Protein AF-A0A2N9VQC2-F1 (afdb_monomer_lite)

Secondary structure (DSSP, 8-state):
-EEETTTTEEEE--TTSSHHHHHHHHGGGSPP----HHHHHHTTS-----TT----TT--HHHHHHHS-HHHHHHSEEEE----HHHHHHHHHHHHHH-TTSTTHHHHHSS-HHHHHHHHHHHHHHS---TGGGTS-TT--SS-TT-HHHHHHHHHHHHHHHHHTTS-TTS--HHHHHHHHHHHHHTT--HHHHHHHHHHHHHHHHHHHHTTSSS-------PPPPPPP-----HHHHHHHHHH--SHHHHHHHHHHHHH---HHHHHT-BGGGEETTTTEEE-S-TT-SS--TT--EEE--HHHHHHHHHHHHT--SSBSSEETTEE----HHHHHHHHHHTT--S--HHHHHHHHHHHHHHTT--HHHHHHHHT-S-HHHHHHHHGGGSTTTTHHHHHHTPPP--

Organism: NCBI:txid1867719

Sequence (407 aa):
MYVSVEKNFIFVHVAKTGGQALKRALRPYAVQKASGQWRRLLSHLPVPEGPDIQFGPHASIRWAKLKLPRNFFDGAFKFGLVRNPYDLAVSRYAFVRGQGDHHRHEHAQTQSFLDFLRLERRRALWLPRDQSSMLCDFSGTLDKQGRAVLVTMLHTWKALQERFGTRDGESITKEDCRAHTADRRQTGIADGTIHTELGHLRTVLVWAEKNMLIGKAPEIERPSKPDPKDRHLTREEAQRILEAAKTPHLKTAIHLMLGTAARVTAILELTWDRVDFDRRLIYLRDPSDKVKRKGRAIVPINATLLTALRDAKAGALTEYVVEWAGQPVKSLKRGIATAANNADVKDVSAHVFRHTAAVWMAEASVPMEEISQYLGHSNVEITRRVYARYSPDHLRKAASASNLAYT

Structure (mmCIF, N/CA/C/O backbone):
data_AF-A0A2N9VQC2-F1
#
_entry.id   AF-A0A2N9VQC2-F1
#
loop_
_atom_site.group_PDB
_atom_site.id
_atom_site.type_symbol
_atom_site.label_atom_id
_atom_site.label_alt_id
_atom_site.label_comp_id
_atom_site.label_asym_id
_atom_site.label_entity_id
_atom_site.label_seq_id
_atom_site.pdbx_PDB_ins_code
_atom_site.Cartn_x
_atom_site.Cartn_y
_atom_site.Cartn_z
_atom_site.occupancy
_atom_site.B_iso_or_equiv
_atom_site.auth_seq_id
_atom_site.auth_comp_id
_atom_site.auth_asym_id
_atom_site.auth_atom_id
_atom_site.pdbx_PDB_model_num
ATOM 1 N N . MET A 1 1 ? 6.286 -14.360 37.523 1.00 84.94 1 MET A N 1
ATOM 2 C CA . MET A 1 1 ? 6.829 -14.750 36.204 1.00 84.94 1 MET A CA 1
ATOM 3 C C . MET A 1 1 ? 7.738 -15.954 36.401 1.00 84.94 1 MET A C 1
ATOM 5 O O . MET A 1 1 ? 8.301 -16.069 37.483 1.00 84.94 1 MET A O 1
ATOM 9 N N . TYR A 1 2 ? 7.837 -16.845 35.417 1.00 88.88 2 TYR A N 1
ATOM 10 C CA . TYR A 1 2 ? 8.816 -17.933 35.402 1.00 88.88 2 TYR A CA 1
ATOM 11 C C . TYR A 1 2 ? 9.736 -17.810 34.203 1.00 88.88 2 TYR A C 1
ATOM 13 O O . TYR A 1 2 ? 9.300 -17.410 33.130 1.00 88.88 2 TYR A O 1
ATOM 21 N N . VAL A 1 3 ? 10.996 -18.156 34.416 1.00 87.69 3 VAL A N 1
ATOM 22 C CA . VAL A 1 3 ? 12.029 -18.229 33.389 1.00 87.69 3 VAL A CA 1
ATOM 23 C C . VAL A 1 3 ? 12.557 -19.652 33.411 1.00 87.69 3 VAL A C 1
ATOM 25 O O . VAL A 1 3 ? 12.738 -20.213 34.492 1.00 87.69 3 VAL A O 1
ATOM 28 N N . SER A 1 4 ? 12.760 -20.237 32.237 1.00 89.06 4 SER A N 1
ATOM 29 C CA . SER A 1 4 ? 13.427 -21.524 32.074 1.00 89.06 4 SER A CA 1
ATOM 30 C C . SER A 1 4 ? 14.568 -21.355 31.093 1.00 89.06 4 SER A C 1
ATOM 32 O O . SER A 1 4 ? 14.340 -21.014 29.932 1.00 89.06 4 SER A O 1
ATOM 34 N N . VAL A 1 5 ? 15.786 -21.592 31.573 1.00 86.12 5 VAL A N 1
ATOM 35 C CA . VAL A 1 5 ? 16.980 -21.611 30.722 1.00 86.12 5 VAL A CA 1
ATOM 36 C C . VAL A 1 5 ? 16.999 -22.895 29.897 1.00 86.12 5 VAL A C 1
ATOM 38 O O . VAL A 1 5 ? 17.173 -22.843 28.688 1.00 86.12 5 VAL A O 1
ATOM 41 N N . GLU A 1 6 ? 16.702 -24.031 30.535 1.00 86.62 6 GLU A N 1
ATOM 42 C CA . GLU A 1 6 ? 16.694 -25.360 29.912 1.00 86.62 6 GLU A CA 1
ATOM 43 C C . GLU A 1 6 ? 15.667 -25.478 28.775 1.00 86.62 6 GLU A C 1
ATOM 45 O O . GLU A 1 6 ? 15.968 -26.012 27.712 1.00 86.62 6 GLU A O 1
ATOM 50 N N . LYS A 1 7 ? 14.446 -24.969 28.982 1.00 88.06 7 LYS A N 1
ATOM 51 C CA . LYS A 1 7 ? 13.368 -25.007 27.979 1.00 88.06 7 LYS A CA 1
ATOM 52 C C . LYS A 1 7 ? 13.228 -23.697 27.194 1.00 88.06 7 LYS A C 1
ATOM 54 O O . LYS A 1 7 ? 12.261 -23.539 26.454 1.00 88.06 7 LYS A O 1
ATOM 59 N N . ASN A 1 8 ? 14.165 -22.764 27.378 1.00 88.38 8 ASN A N 1
ATOM 60 C CA . ASN A 1 8 ? 14.254 -21.478 26.686 1.00 88.38 8 ASN A CA 1
ATOM 61 C C . ASN A 1 8 ? 12.924 -20.692 26.619 1.00 88.38 8 ASN A C 1
ATOM 63 O O . ASN A 1 8 ? 12.455 -20.307 25.543 1.00 88.38 8 ASN A O 1
ATOM 67 N N . PHE A 1 9 ? 12.289 -20.455 27.773 1.00 89.88 9 PHE A N 1
ATOM 68 C CA . PHE A 1 9 ? 11.024 -19.715 27.829 1.00 89.88 9 PHE A CA 1
ATOM 69 C C . PHE A 1 9 ? 10.936 -18.683 28.956 1.00 89.88 9 PHE A C 1
ATOM 71 O O . PHE A 1 9 ? 11.568 -18.803 30.007 1.00 89.88 9 PHE A O 1
ATOM 78 N N . ILE A 1 10 ? 10.060 -17.693 28.752 1.00 90.06 10 ILE A N 1
ATOM 79 C CA . ILE A 1 10 ? 9.660 -16.686 29.741 1.00 90.06 10 ILE A CA 1
ATOM 80 C C . ILE A 1 10 ? 8.130 -16.671 29.843 1.00 90.06 10 ILE A C 1
ATOM 82 O O . ILE A 1 10 ? 7.425 -16.231 28.935 1.00 90.06 10 ILE A O 1
ATOM 86 N N . PHE A 1 11 ? 7.604 -17.114 30.983 1.00 89.94 11 PHE A N 1
ATOM 87 C CA . PHE A 1 11 ? 6.180 -17.085 31.292 1.00 89.94 11 PHE A CA 1
ATOM 88 C C . PHE A 1 11 ? 5.813 -15.884 32.174 1.00 89.94 11 PHE A C 1
ATOM 90 O O . PHE A 1 11 ? 6.160 -15.811 33.363 1.00 89.94 11 PHE A O 1
ATOM 97 N N . VAL A 1 12 ? 5.040 -14.954 31.618 1.00 87.88 12 VAL A N 1
ATOM 98 C CA . VAL A 1 12 ? 4.540 -13.767 32.318 1.00 87.88 12 VAL A CA 1
ATOM 99 C C . VAL A 1 12 ? 3.210 -14.088 32.992 1.00 87.88 12 VAL A C 1
ATOM 101 O O . VAL A 1 12 ? 2.195 -14.356 32.350 1.00 87.88 12 VAL A O 1
ATOM 104 N N . HIS A 1 13 ? 3.201 -14.031 34.322 1.00 84.81 13 HIS A N 1
ATOM 105 C CA . HIS A 1 13 ? 2.013 -14.342 35.108 1.00 84.81 13 HIS A CA 1
ATOM 106 C C . HIS A 1 13 ? 1.167 -13.088 35.357 1.00 84.81 13 HIS A C 1
ATOM 108 O O . HIS A 1 13 ? 1.435 -12.294 36.268 1.00 84.81 13 HIS A O 1
ATOM 114 N N . VAL A 1 14 ? 0.110 -12.952 34.560 1.00 80.81 14 VAL A N 1
ATOM 115 C CA . VAL A 1 14 ? -0.938 -11.946 34.746 1.00 80.81 14 VAL A CA 1
ATOM 116 C C . VAL A 1 14 ? -1.892 -12.416 35.847 1.00 80.81 14 VAL A C 1
ATOM 118 O O . VAL A 1 14 ? -2.264 -13.587 35.931 1.00 80.81 14 VAL A O 1
ATOM 121 N N . ALA A 1 15 ? -2.249 -11.517 36.764 1.00 76.81 15 ALA A N 1
ATOM 122 C CA . ALA A 1 15 ? -3.148 -11.861 37.858 1.00 76.81 15 ALA A CA 1
ATOM 123 C C . ALA A 1 15 ? -4.547 -12.208 37.326 1.00 76.81 15 ALA A C 1
ATOM 125 O O . ALA A 1 15 ? -5.081 -11.494 36.488 1.00 76.81 15 ALA A O 1
ATOM 126 N N . LYS A 1 16 ? -5.170 -13.252 37.888 1.00 74.31 16 LYS A N 1
ATOM 127 C CA . LYS A 1 16 ? -6.587 -13.613 37.656 1.00 74.31 16 LYS A CA 1
ATOM 128 C C . LYS A 1 16 ? -6.941 -14.038 36.227 1.00 74.31 16 LYS A C 1
ATOM 130 O O . LYS A 1 16 ? -8.113 -14.072 35.875 1.00 74.31 16 LYS A O 1
ATOM 135 N N . THR A 1 17 ? -5.956 -14.484 35.451 1.00 74.00 17 THR A N 1
ATOM 136 C CA . THR A 1 17 ? -6.160 -15.022 34.095 1.00 74.00 17 THR A CA 1
ATOM 137 C C . THR A 1 17 ? -6.115 -16.551 34.019 1.00 74.00 17 THR A C 1
ATOM 139 O O . THR A 1 17 ? -5.944 -17.119 32.948 1.00 74.00 17 THR A O 1
ATOM 142 N N . GLY A 1 18 ? -6.246 -17.250 35.154 1.00 71.69 18 GLY A N 1
ATOM 143 C CA . GLY A 1 18 ? -6.053 -18.709 35.224 1.00 71.69 18 GLY A CA 1
ATOM 144 C C . GLY A 1 18 ? -4.581 -19.145 35.249 1.00 71.69 18 GLY A C 1
ATOM 145 O O . GLY A 1 18 ? -4.285 -20.336 35.275 1.00 71.69 18 GLY A O 1
ATOM 146 N N . GLY A 1 19 ? -3.641 -18.196 35.325 1.00 74.94 19 GLY A N 1
ATOM 147 C CA . GLY A 1 19 ? -2.203 -18.465 35.286 1.00 74.94 19 GLY A CA 1
ATOM 148 C C . GLY A 1 19 ? -1.648 -19.364 36.401 1.00 74.94 19 GLY A C 1
ATOM 149 O O . GLY A 1 19 ? -0.536 -19.854 36.256 1.00 74.94 19 GLY A O 1
ATOM 150 N N . GLN A 1 20 ? -2.389 -19.635 37.481 1.00 78.44 20 GLN A N 1
ATOM 151 C CA . GLN A 1 20 ? -1.930 -20.519 38.564 1.00 78.44 20 GLN A CA 1
ATOM 152 C C . GLN A 1 20 ? -1.829 -21.991 38.144 1.00 78.44 20 GLN A C 1
ATOM 154 O O . GLN A 1 20 ? -0.880 -22.662 38.545 1.00 78.44 20 GLN A O 1
ATOM 159 N N . ALA A 1 21 ? -2.748 -22.482 37.305 1.00 81.81 21 ALA A N 1
ATOM 160 C CA . ALA A 1 21 ? -2.666 -23.841 36.763 1.00 81.81 21 ALA A CA 1
ATOM 161 C C . ALA A 1 21 ? -1.391 -24.004 35.923 1.00 81.81 21 ALA A C 1
ATOM 163 O O . ALA A 1 21 ? -0.614 -24.937 36.115 1.00 81.81 21 ALA A O 1
ATOM 164 N N . LEU A 1 22 ? -1.118 -23.007 35.079 1.00 82.69 22 LEU A N 1
ATOM 165 C CA . LEU A 1 22 ? 0.081 -22.971 34.254 1.00 82.69 22 LEU A CA 1
ATOM 166 C C . LEU A 1 22 ? 1.353 -22.803 35.097 1.00 82.69 22 LEU A C 1
ATOM 168 O O . LEU A 1 22 ? 2.351 -23.461 34.831 1.00 82.69 22 LEU A O 1
ATOM 172 N N . LYS A 1 23 ? 1.324 -22.005 36.175 1.00 83.69 23 LYS A N 1
ATOM 173 C CA . LYS A 1 23 ? 2.438 -21.957 37.134 1.00 83.69 23 LYS A CA 1
ATOM 174 C C . LYS A 1 23 ? 2.704 -23.329 37.741 1.00 83.69 23 LYS A C 1
ATOM 176 O O . LYS A 1 23 ? 3.856 -23.731 37.822 1.00 83.69 23 LYS A O 1
ATOM 181 N N . ARG A 1 24 ? 1.671 -24.060 38.158 1.00 86.00 24 ARG A N 1
ATOM 182 C CA . ARG A 1 24 ? 1.851 -25.398 38.732 1.00 86.00 24 ARG A CA 1
ATOM 183 C C . ARG A 1 24 ? 2.527 -26.346 37.736 1.00 86.00 24 ARG A C 1
ATOM 185 O O . ARG A 1 24 ? 3.460 -27.033 38.131 1.00 86.00 24 ARG A O 1
ATOM 192 N N . ALA A 1 25 ? 2.112 -26.310 36.469 1.00 86.62 25 ALA A N 1
ATOM 193 C CA . ALA A 1 25 ? 2.683 -27.130 35.400 1.00 86.62 25 ALA A CA 1
ATOM 194 C C . ALA A 1 25 ? 4.118 -26.728 35.012 1.00 86.62 25 ALA A C 1
ATOM 196 O O . ALA A 1 25 ? 4.952 -27.588 34.758 1.00 86.62 25 ALA A O 1
ATOM 197 N N . LEU A 1 26 ? 4.425 -25.427 34.985 1.00 88.62 26 LEU A N 1
ATOM 198 C CA . LEU A 1 26 ? 5.730 -24.911 34.552 1.00 88.62 26 LEU A CA 1
ATOM 199 C C . LEU A 1 26 ? 6.781 -24.861 35.667 1.00 88.62 26 LEU A C 1
ATOM 201 O O . LEU A 1 26 ? 7.964 -24.702 35.378 1.00 88.62 26 LEU A O 1
ATOM 205 N N . ARG A 1 27 ? 6.373 -24.976 36.937 1.00 87.44 27 ARG A N 1
ATOM 206 C CA . ARG A 1 27 ? 7.266 -24.889 38.104 1.00 87.44 27 ARG A CA 1
ATOM 207 C C . ARG A 1 27 ? 8.476 -25.839 38.047 1.00 87.44 27 ARG A C 1
ATOM 209 O O . ARG A 1 27 ? 9.538 -25.366 38.436 1.00 87.44 27 ARG A O 1
ATOM 216 N N . PRO A 1 28 ? 8.371 -27.103 37.583 1.00 89.25 28 PRO A N 1
ATOM 217 C CA . PRO A 1 28 ? 9.523 -28.009 37.511 1.00 89.25 28 PRO A CA 1
ATOM 218 C C . PRO A 1 28 ? 10.618 -27.539 36.547 1.00 89.25 28 PRO A C 1
ATOM 220 O O . PRO A 1 28 ? 11.788 -27.803 36.783 1.00 89.25 28 PRO A O 1
ATOM 223 N N . TYR A 1 29 ? 10.240 -26.816 35.491 1.00 88.12 29 TYR A N 1
ATOM 224 C CA . TYR A 1 29 ? 11.158 -26.317 34.462 1.00 88.12 29 TYR A CA 1
ATOM 225 C C . TYR A 1 29 ? 11.659 -24.899 34.751 1.00 88.12 29 TYR A C 1
ATOM 227 O O . TYR A 1 29 ? 12.516 -24.382 34.035 1.00 88.12 29 TYR A O 1
ATOM 235 N N . ALA A 1 30 ? 11.080 -24.230 35.747 1.00 85.94 30 ALA A N 1
ATOM 236 C CA . ALA A 1 30 ? 11.433 -22.870 36.104 1.00 85.94 30 ALA A CA 1
ATOM 237 C C . ALA A 1 30 ? 12.702 -22.845 36.961 1.00 85.94 30 ALA A C 1
ATOM 239 O O . ALA A 1 30 ? 12.917 -23.715 37.805 1.00 85.94 30 ALA A O 1
ATOM 240 N N . VAL A 1 31 ? 13.497 -21.789 36.800 1.00 83.31 31 VAL A N 1
ATOM 241 C CA . VAL A 1 31 ? 14.656 -21.516 37.654 1.00 83.31 31 VAL A CA 1
ATOM 242 C C . VAL A 1 31 ? 14.252 -21.566 39.133 1.00 83.31 31 VAL A C 1
ATOM 244 O O . VAL A 1 31 ? 13.342 -20.852 39.573 1.00 83.31 31 VAL A O 1
ATOM 247 N N . GLN A 1 32 ? 14.934 -22.414 39.907 1.00 72.38 32 GLN A N 1
ATOM 248 C CA . GLN A 1 32 ? 14.629 -22.628 41.320 1.00 72.38 32 GLN A CA 1
ATOM 249 C C . GLN A 1 32 ? 15.020 -21.439 42.206 1.00 72.38 32 GLN A C 1
ATOM 251 O O . GLN A 1 32 ? 15.854 -20.605 41.863 1.00 72.38 32 GLN A O 1
ATOM 256 N N . LYS A 1 33 ? 14.350 -21.329 43.360 1.00 62.12 33 LYS A N 1
ATOM 257 C CA . LYS A 1 33 ? 14.473 -20.187 44.274 1.00 62.12 33 LYS A CA 1
ATOM 258 C C . LYS A 1 33 ? 15.745 -20.265 45.092 1.00 62.12 33 LYS A C 1
ATOM 260 O O . LYS A 1 33 ? 15.769 -20.924 46.121 1.00 62.12 33 LYS A O 1
ATOM 265 N N . ALA A 1 34 ? 16.754 -19.506 44.679 1.00 58.28 34 ALA A N 1
ATOM 266 C CA . ALA A 1 34 ? 17.862 -19.167 45.553 1.00 58.28 34 ALA A CA 1
ATOM 267 C C . ALA A 1 34 ? 17.369 -18.227 46.669 1.00 58.28 34 ALA A C 1
ATOM 269 O O . ALA A 1 34 ? 16.826 -17.147 46.410 1.00 58.28 34 ALA A O 1
ATOM 270 N N . SER A 1 35 ? 17.517 -18.654 47.920 1.00 54.03 35 SER A N 1
ATOM 271 C CA . SER A 1 35 ? 17.130 -17.897 49.112 1.00 54.03 35 SER A CA 1
ATOM 272 C C . SER A 1 35 ? 18.271 -16.999 49.595 1.00 54.03 35 SER A C 1
ATOM 274 O O . SER A 1 35 ? 19.390 -17.466 49.771 1.00 54.03 35 SER A O 1
ATOM 276 N N . GLY A 1 36 ? 17.989 -15.717 49.849 1.00 59.62 36 GLY A N 1
ATOM 277 C CA . GLY A 1 36 ? 18.940 -14.785 50.466 1.00 59.62 36 GLY A CA 1
ATOM 278 C C . GLY A 1 36 ? 18.411 -13.349 50.502 1.00 59.62 36 GLY A C 1
ATOM 279 O O . GLY A 1 36 ? 17.715 -12.920 49.578 1.00 59.62 36 GLY A O 1
ATOM 280 N N . GLN A 1 37 ? 18.730 -12.600 51.564 1.00 53.34 37 GLN A N 1
ATOM 281 C CA . GLN A 1 37 ? 18.283 -11.208 51.741 1.00 53.34 37 GLN A CA 1
ATOM 282 C C . GLN A 1 37 ? 18.766 -10.301 50.591 1.00 53.34 37 GLN A C 1
ATOM 284 O O . GLN A 1 37 ? 17.982 -9.517 50.056 1.00 53.34 37 GLN A O 1
ATOM 289 N N . TRP A 1 38 ? 19.998 -10.507 50.115 1.00 59.47 38 TRP A N 1
ATOM 290 C CA . TRP A 1 38 ? 20.586 -9.791 48.976 1.00 59.47 38 TRP A CA 1
ATOM 291 C C . TRP A 1 38 ? 19.851 -10.022 47.651 1.00 59.47 38 TRP A C 1
ATOM 293 O O . TRP A 1 38 ? 19.552 -9.064 46.943 1.00 59.47 38 TRP A O 1
ATOM 303 N N . ARG A 1 39 ? 19.459 -11.268 47.338 1.00 64.56 39 ARG A N 1
ATOM 304 C CA . ARG A 1 39 ? 18.677 -11.572 46.120 1.00 64.56 39 ARG A CA 1
ATOM 305 C C . ARG A 1 39 ? 17.284 -10.935 46.157 1.00 64.56 39 ARG A C 1
ATOM 307 O O . ARG A 1 39 ? 16.767 -10.508 45.127 1.00 64.56 39 ARG A O 1
ATOM 314 N N . ARG A 1 40 ? 16.676 -10.818 47.344 1.00 59.38 40 ARG A N 1
ATOM 315 C CA . ARG A 1 40 ? 15.395 -10.113 47.517 1.00 59.38 40 ARG A CA 1
ATOM 316 C C . ARG A 1 40 ? 15.541 -8.616 47.233 1.00 59.38 40 ARG A C 1
ATOM 318 O O . ARG A 1 40 ? 14.691 -8.059 46.547 1.00 59.38 40 ARG A O 1
ATOM 325 N N . LEU A 1 41 ? 16.621 -7.996 47.700 1.00 61.72 41 LEU A N 1
ATOM 326 C CA . LEU A 1 41 ? 16.940 -6.588 47.449 1.00 61.72 41 LEU A CA 1
ATOM 327 C C . LEU A 1 41 ? 17.206 -6.322 45.960 1.00 61.72 41 LEU A C 1
ATOM 329 O O . LEU A 1 41 ? 16.569 -5.453 45.364 1.00 61.72 41 LEU A O 1
ATOM 333 N N . LEU A 1 42 ? 18.048 -7.148 45.331 1.00 64.44 42 LEU A N 1
ATOM 334 C CA . LEU A 1 42 ? 18.347 -7.063 43.899 1.00 64.44 42 LEU A CA 1
ATOM 335 C C . LEU A 1 42 ? 17.093 -7.208 43.037 1.00 64.44 42 LEU A C 1
ATOM 337 O O . LEU A 1 42 ? 16.952 -6.480 42.058 1.00 64.44 42 LEU A O 1
ATOM 341 N N . SER A 1 43 ? 16.122 -8.044 43.431 1.00 61.31 43 SER A N 1
ATOM 342 C CA . SER A 1 43 ? 14.868 -8.236 42.684 1.00 61.31 43 SER A CA 1
ATOM 343 C C . SER A 1 43 ? 14.077 -6.937 42.421 1.00 61.31 43 SER A C 1
ATOM 345 O O . SER A 1 43 ? 13.323 -6.868 41.442 1.00 61.31 43 SER A O 1
ATOM 347 N N . HIS A 1 44 ? 14.299 -5.900 43.238 1.00 61.78 44 HIS A N 1
ATOM 348 C CA . HIS A 1 44 ? 13.655 -4.589 43.140 1.00 61.78 44 HIS A CA 1
ATOM 349 C C . HIS A 1 44 ? 14.467 -3.526 42.375 1.00 61.78 44 HIS A C 1
ATOM 351 O O . HIS A 1 44 ? 13.899 -2.499 42.012 1.00 61.78 44 HIS A O 1
ATOM 357 N N . LEU A 1 45 ? 15.750 -3.761 42.083 1.00 68.25 45 LEU A N 1
ATOM 358 C CA . LEU A 1 45 ? 16.630 -2.813 41.383 1.00 68.25 45 LEU A CA 1
ATOM 359 C C . LEU A 1 45 ? 16.750 -3.158 39.888 1.00 68.25 45 LEU A C 1
ATOM 361 O O . LEU A 1 45 ? 16.750 -4.341 39.565 1.00 68.25 45 LEU A O 1
ATOM 365 N N . PRO A 1 46 ? 16.888 -2.189 38.963 1.00 70.06 46 PRO A N 1
ATOM 366 C CA . PRO A 1 46 ? 17.012 -2.431 37.519 1.00 70.06 46 PRO A CA 1
ATOM 367 C C . PRO A 1 46 ? 18.438 -2.852 37.109 1.00 70.06 46 PRO A C 1
ATOM 369 O O . PRO A 1 46 ? 19.015 -2.295 36.181 1.00 70.06 46 PRO A O 1
ATOM 372 N N . VAL A 1 47 ? 19.025 -3.809 37.826 1.00 75.50 47 VAL A N 1
ATOM 373 C CA . VAL A 1 47 ? 20.383 -4.305 37.566 1.00 75.50 47 VAL A CA 1
ATOM 374 C C . VAL A 1 47 ? 20.306 -5.544 36.661 1.00 75.50 47 VAL A C 1
ATOM 376 O O . VAL A 1 47 ? 19.459 -6.406 36.922 1.00 75.50 47 VAL A O 1
ATOM 379 N N . PRO A 1 48 ? 21.135 -5.642 35.603 1.00 78.62 48 PRO A N 1
ATOM 380 C CA . PRO A 1 48 ? 21.279 -6.861 34.811 1.00 78.62 48 PRO A CA 1
ATOM 381 C C . PRO A 1 48 ? 21.771 -8.025 35.674 1.00 78.62 48 PRO A C 1
ATOM 383 O O . PRO A 1 48 ? 22.710 -7.879 36.451 1.00 78.62 48 PRO A O 1
ATOM 386 N N . GLU A 1 49 ? 21.149 -9.186 35.525 1.00 77.94 49 GLU A N 1
ATOM 387 C CA . GLU A 1 49 ? 21.476 -10.406 36.259 1.00 77.94 49 GLU A CA 1
ATOM 388 C C . GLU A 1 49 ? 21.607 -11.584 35.282 1.00 77.94 49 GLU A C 1
ATOM 390 O O . GLU A 1 49 ? 21.279 -11.494 34.095 1.00 77.94 49 GLU A O 1
ATOM 395 N N . GLY A 1 50 ? 22.108 -12.710 35.783 1.00 78.00 50 GLY A N 1
ATOM 396 C CA . GLY A 1 50 ? 22.156 -13.951 35.023 1.00 78.00 50 GLY A CA 1
ATOM 397 C C . GLY A 1 50 ? 20.759 -14.483 34.671 1.00 78.00 50 GLY A C 1
ATOM 398 O O . GLY A 1 50 ? 19.738 -14.040 35.208 1.00 78.00 50 GLY A O 1
ATOM 399 N N . PRO A 1 51 ? 20.679 -15.478 33.774 1.00 73.12 51 PRO A N 1
ATOM 400 C CA . PRO A 1 51 ? 19.414 -16.105 33.406 1.00 73.12 51 PRO A CA 1
ATOM 401 C C . PRO A 1 51 ? 18.799 -16.932 34.558 1.00 73.12 51 PRO A C 1
ATOM 403 O O . PRO A 1 51 ? 17.651 -17.361 34.451 1.00 73.12 51 PRO A O 1
ATOM 406 N N . ASP A 1 52 ? 19.522 -17.106 35.673 1.00 73.69 52 ASP A N 1
ATOM 407 C CA . ASP A 1 52 ? 19.061 -17.689 36.939 1.00 73.69 52 ASP A CA 1
ATOM 408 C C . ASP A 1 52 ? 18.294 -16.692 37.841 1.00 73.69 52 ASP A C 1
ATOM 410 O O . ASP A 1 52 ? 17.957 -16.996 38.992 1.00 73.69 52 ASP A O 1
ATOM 414 N N . ILE A 1 53 ? 17.987 -15.495 37.335 1.00 75.88 53 ILE A N 1
ATOM 415 C CA . ILE A 1 53 ? 17.198 -14.507 38.064 1.00 75.88 53 ILE A CA 1
ATOM 416 C C . ILE A 1 53 ? 15.754 -14.968 38.305 1.00 75.88 53 ILE A C 1
ATOM 418 O O . ILE A 1 53 ? 15.068 -15.533 37.448 1.00 75.88 53 ILE A O 1
ATOM 422 N N . GLN A 1 54 ? 15.241 -14.613 39.483 1.00 74.06 54 GLN A N 1
ATOM 423 C CA . GLN A 1 54 ? 13.831 -14.740 39.809 1.00 74.06 54 GLN A CA 1
ATOM 424 C C . GLN A 1 54 ? 13.070 -13.426 39.766 1.00 74.06 54 GLN A C 1
ATOM 426 O O . GLN A 1 54 ? 13.472 -12.400 40.310 1.00 74.06 54 GLN A O 1
ATOM 431 N N . PHE A 1 55 ? 11.874 -13.509 39.199 1.00 78.88 55 PHE A N 1
ATOM 432 C CA . PHE A 1 55 ? 10.953 -12.396 39.102 1.00 78.88 55 PHE A CA 1
ATOM 433 C C . PHE A 1 55 ? 9.804 -12.526 40.096 1.00 78.88 55 PHE A C 1
ATOM 435 O O . PHE A 1 55 ? 9.286 -13.617 40.353 1.00 78.88 55 PHE A O 1
ATOM 442 N N . GLY A 1 56 ? 9.319 -11.380 40.577 1.00 73.88 56 GLY A N 1
ATOM 443 C CA . GLY A 1 56 ? 8.109 -11.319 41.387 1.00 73.88 56 GLY A CA 1
ATOM 444 C C . GLY A 1 56 ? 6.891 -11.987 40.713 1.00 73.88 56 GLY A C 1
ATOM 445 O O . GLY A 1 56 ? 6.853 -12.187 39.486 1.00 73.88 56 GLY A O 1
ATOM 446 N N . PRO A 1 57 ? 5.839 -12.316 41.489 1.00 68.81 57 PRO A N 1
ATOM 447 C CA . PRO A 1 57 ? 4.670 -13.046 40.997 1.00 68.81 57 PRO A CA 1
ATOM 448 C C . PRO A 1 57 ? 3.996 -12.388 39.791 1.00 68.81 57 PRO A C 1
ATOM 450 O O . PRO A 1 57 ? 3.484 -13.107 38.936 1.00 68.81 57 PRO A O 1
ATOM 453 N N . HIS A 1 58 ? 4.056 -11.057 39.708 1.00 73.75 58 HIS A N 1
ATOM 454 C CA . HIS A 1 58 ? 3.441 -10.222 38.674 1.00 73.75 58 HIS A CA 1
ATOM 455 C C . HIS A 1 58 ? 4.445 -9.268 38.014 1.00 73.75 58 HIS A C 1
ATOM 457 O O . HIS A 1 58 ? 4.089 -8.154 37.638 1.00 73.75 58 HIS A O 1
ATOM 463 N N . ALA A 1 59 ? 5.712 -9.676 37.899 1.00 79.69 59 ALA A N 1
ATOM 464 C CA . ALA A 1 59 ? 6.677 -8.918 37.110 1.00 79.69 59 ALA A CA 1
ATOM 465 C C . ALA A 1 59 ? 6.233 -8.843 35.640 1.00 79.69 59 ALA A C 1
ATOM 467 O O . ALA A 1 59 ? 5.738 -9.832 35.091 1.00 79.69 59 ALA A O 1
ATOM 468 N N . SER A 1 60 ? 6.420 -7.678 35.023 1.00 82.25 60 SER A N 1
ATOM 469 C CA . SER A 1 60 ? 6.140 -7.445 33.605 1.00 82.25 60 SER A CA 1
ATOM 470 C C . SER A 1 60 ? 7.288 -7.931 32.725 1.00 82.25 60 SER A C 1
ATOM 472 O O . SER A 1 60 ? 8.437 -8.010 33.165 1.00 82.25 60 SER A O 1
ATOM 474 N N . ILE A 1 61 ? 6.999 -8.198 31.450 1.00 83.44 61 ILE A N 1
ATOM 475 C CA . ILE A 1 61 ? 8.035 -8.533 30.466 1.00 83.44 61 ILE A CA 1
ATOM 476 C C . ILE A 1 61 ? 9.057 -7.402 30.295 1.00 83.44 61 ILE A C 1
ATOM 478 O O . ILE A 1 61 ? 10.236 -7.653 30.065 1.00 83.44 61 ILE A O 1
ATOM 482 N N . ARG A 1 62 ? 8.628 -6.150 30.502 1.00 80.88 62 ARG A N 1
ATOM 483 C CA . ARG A 1 62 ? 9.497 -4.972 30.577 1.00 80.88 62 ARG A CA 1
ATOM 484 C C . ARG A 1 62 ? 10.607 -5.146 31.615 1.00 80.88 62 ARG A C 1
ATOM 486 O O . ARG A 1 62 ? 11.755 -4.815 31.342 1.00 80.88 62 ARG A O 1
ATOM 493 N N . TRP A 1 63 ? 10.261 -5.675 32.788 1.00 81.06 63 TRP A N 1
ATOM 494 C CA . TRP A 1 63 ? 11.223 -5.938 33.857 1.00 81.06 63 TRP A CA 1
ATOM 495 C C . TRP A 1 63 ? 12.174 -7.077 33.485 1.00 81.06 63 TRP A C 1
ATOM 497 O O . TRP A 1 63 ? 13.364 -6.999 33.764 1.00 81.06 63 TRP A O 1
ATOM 507 N N . ALA A 1 64 ? 11.675 -8.090 32.774 1.00 84.56 64 ALA A N 1
ATOM 508 C CA . ALA A 1 64 ? 12.505 -9.173 32.258 1.00 84.56 64 ALA A CA 1
ATOM 509 C C . ALA A 1 64 ? 13.533 -8.700 31.221 1.00 84.56 64 ALA A C 1
ATOM 511 O O . ALA A 1 64 ? 14.684 -9.115 31.288 1.00 84.56 64 ALA A O 1
ATOM 512 N N . LYS A 1 65 ? 13.147 -7.782 30.326 1.00 85.38 65 LYS A N 1
ATOM 513 C CA . LYS A 1 65 ? 14.027 -7.206 29.294 1.00 85.38 65 LYS A CA 1
ATOM 514 C C . LYS A 1 65 ? 15.218 -6.438 29.874 1.00 85.38 65 LYS A C 1
ATOM 516 O O . LYS A 1 65 ? 16.283 -6.444 29.276 1.00 85.38 65 LYS A O 1
ATOM 521 N N . LEU A 1 66 ? 15.030 -5.758 31.007 1.00 84.12 66 LEU A N 1
ATOM 522 C CA . LEU A 1 66 ? 16.107 -5.020 31.680 1.00 84.12 66 LEU A CA 1
ATOM 523 C C . LEU A 1 66 ? 17.122 -5.940 32.352 1.00 84.12 66 LEU A C 1
ATOM 525 O O . LEU A 1 66 ? 18.292 -5.593 32.466 1.00 84.12 66 LEU A O 1
ATOM 529 N N . LYS A 1 67 ? 16.635 -7.067 32.866 1.00 84.69 67 LYS A N 1
ATOM 530 C CA . LYS A 1 67 ? 17.386 -7.890 33.800 1.00 84.69 67 LYS A CA 1
ATOM 531 C C . LYS A 1 67 ? 18.039 -9.102 33.168 1.00 84.69 67 LYS A C 1
ATOM 533 O O . LYS A 1 67 ? 19.084 -9.514 33.639 1.00 84.69 67 LYS A O 1
ATOM 538 N N . LEU A 1 68 ? 17.422 -9.690 32.150 1.00 86.44 68 LEU A N 1
ATOM 539 C CA . LEU A 1 68 ? 17.959 -10.881 31.504 1.00 86.44 68 LEU A CA 1
ATOM 540 C C . LEU A 1 68 ? 19.021 -10.512 30.460 1.00 86.44 68 LEU A C 1
ATOM 542 O O . LEU A 1 68 ? 18.886 -9.479 29.797 1.00 86.44 68 LEU A O 1
ATOM 546 N N . PRO A 1 69 ? 20.022 -11.382 30.233 1.00 88.44 69 PRO A N 1
ATOM 547 C CA . PRO A 1 69 ? 20.958 -11.224 29.128 1.00 88.44 69 PRO A CA 1
ATOM 548 C C . PRO A 1 69 ? 20.214 -11.093 27.798 1.00 88.44 69 PRO A C 1
ATOM 550 O O . PRO A 1 69 ? 19.275 -11.845 27.526 1.00 88.44 69 PRO A O 1
ATOM 553 N N . ARG A 1 70 ? 20.622 -10.134 26.959 1.00 84.19 70 ARG A N 1
ATOM 554 C CA . ARG A 1 70 ? 19.876 -9.763 25.746 1.00 84.19 70 ARG A CA 1
ATOM 555 C C . ARG A 1 70 ? 19.741 -10.921 24.754 1.00 84.19 70 ARG A C 1
ATOM 557 O O . ARG A 1 70 ? 18.667 -11.126 24.205 1.00 84.19 70 ARG A O 1
ATOM 564 N N . ASN A 1 71 ? 20.802 -11.709 24.593 1.00 84.25 71 ASN A N 1
ATOM 565 C CA . ASN A 1 71 ? 20.818 -12.923 23.774 1.00 84.25 71 ASN A CA 1
ATOM 566 C C . ASN A 1 71 ? 19.769 -13.951 24.230 1.00 84.25 71 ASN A C 1
ATOM 568 O O . ASN A 1 71 ? 19.008 -14.460 23.411 1.00 84.25 71 ASN A O 1
ATOM 572 N N . PHE A 1 72 ? 19.689 -14.216 25.536 1.00 86.62 72 PHE A N 1
ATOM 573 C CA . PHE A 1 72 ? 18.691 -15.118 26.099 1.00 86.62 72 PHE A CA 1
ATOM 574 C C . PHE A 1 72 ? 17.288 -14.528 25.974 1.00 86.62 72 PHE A C 1
ATOM 576 O O . PHE A 1 72 ? 16.374 -15.200 25.505 1.00 86.62 72 PHE A O 1
ATOM 583 N N . PHE A 1 73 ? 17.112 -13.259 26.357 1.00 87.69 73 PHE A N 1
ATOM 584 C CA . PHE A 1 73 ? 15.816 -12.606 26.275 1.00 87.69 73 PHE A CA 1
ATOM 585 C C . PHE A 1 73 ? 15.289 -12.648 24.846 1.00 87.69 73 PHE A C 1
ATOM 587 O O . PHE A 1 73 ? 14.171 -13.097 24.653 1.00 87.69 73 PHE A O 1
ATOM 594 N N . ASP A 1 74 ? 16.057 -12.236 23.839 1.00 84.12 74 ASP A N 1
ATOM 595 C CA . ASP A 1 74 ? 15.601 -12.195 22.448 1.00 84.12 74 ASP A CA 1
ATOM 596 C C . ASP A 1 74 ? 15.312 -13.599 21.885 1.00 84.12 74 ASP A C 1
ATOM 598 O O . ASP A 1 74 ? 14.313 -13.758 21.181 1.00 84.12 74 ASP A O 1
ATOM 602 N N . GLY A 1 75 ? 16.087 -14.615 22.284 1.00 81.94 75 GLY A N 1
ATOM 603 C CA . GLY A 1 75 ? 15.913 -16.009 21.863 1.00 81.94 75 GLY A CA 1
ATOM 604 C C . GLY A 1 75 ? 14.832 -16.812 22.601 1.00 81.94 75 GLY A C 1
ATOM 605 O O . GLY A 1 75 ? 14.419 -17.858 22.101 1.00 81.94 75 GLY A O 1
ATOM 606 N N . ALA A 1 76 ? 14.359 -16.362 23.766 1.00 86.19 76 ALA A N 1
ATOM 607 C CA . ALA A 1 76 ? 13.396 -17.111 24.574 1.00 86.19 76 ALA A CA 1
ATOM 608 C C . ALA A 1 76 ? 11.949 -16.994 24.067 1.00 86.19 76 ALA A C 1
ATOM 610 O O . ALA A 1 76 ? 11.467 -15.910 23.714 1.00 86.19 76 ALA A O 1
ATOM 611 N N . PHE A 1 77 ? 11.206 -18.104 24.130 1.00 86.62 77 PHE A N 1
ATOM 612 C CA . PHE A 1 77 ? 9.771 -18.127 23.855 1.00 86.62 77 PHE A CA 1
ATOM 613 C C . PHE A 1 77 ? 8.995 -17.435 24.987 1.00 86.62 77 PHE A C 1
ATOM 615 O O . PHE A 1 77 ? 8.979 -17.901 26.128 1.00 86.62 77 PHE A O 1
ATOM 622 N N . LYS A 1 78 ? 8.347 -16.302 24.689 1.00 88.56 78 LYS A N 1
ATOM 623 C CA . LYS A 1 78 ? 7.648 -15.471 25.685 1.00 88.56 78 LYS A CA 1
ATOM 624 C C . LYS A 1 78 ? 6.145 -15.623 25.551 1.00 88.56 78 LYS A C 1
ATOM 626 O O . LYS A 1 78 ? 5.597 -15.404 24.474 1.00 88.56 78 LYS A O 1
ATOM 631 N N . PHE A 1 79 ? 5.467 -15.925 26.650 1.00 84.81 79 PHE A N 1
ATOM 632 C CA . PHE A 1 79 ? 4.018 -16.092 26.638 1.00 84.81 79 PHE A CA 1
ATOM 633 C C . PHE A 1 79 ? 3.381 -15.749 27.985 1.00 84.81 79 PHE A C 1
ATOM 635 O O . PHE A 1 79 ? 4.030 -15.714 29.032 1.00 84.81 79 PHE A O 1
ATOM 642 N N . GLY A 1 80 ? 2.080 -15.488 27.954 1.00 86.06 80 GLY A N 1
ATOM 643 C CA . GLY A 1 80 ? 1.254 -15.236 29.126 1.00 86.06 80 GLY A CA 1
ATOM 644 C C . GLY A 1 80 ? -0.212 -15.467 28.787 1.00 86.06 80 GLY A C 1
ATOM 645 O O . GLY A 1 80 ? -0.601 -15.422 27.622 1.00 86.06 80 GLY A O 1
ATOM 646 N N . LEU A 1 81 ? -1.027 -15.732 29.804 1.00 80.19 81 LEU A N 1
ATOM 647 C CA . LEU A 1 81 ? -2.471 -15.870 29.631 1.00 80.19 81 LEU A CA 1
ATOM 648 C C . LEU A 1 81 ? -3.137 -14.526 29.900 1.00 80.19 81 LEU A C 1
ATOM 650 O O . LEU A 1 81 ? -2.932 -13.939 30.966 1.00 80.19 81 LEU A O 1
ATOM 654 N N . VAL A 1 82 ? -3.949 -14.076 28.949 1.00 77.75 82 VAL A N 1
ATOM 655 C CA . VAL A 1 82 ? -4.844 -12.922 29.086 1.00 77.75 82 VAL A CA 1
ATOM 656 C C . VAL A 1 82 ? -6.289 -13.403 29.093 1.00 77.75 82 VAL A C 1
ATOM 658 O O . VAL A 1 82 ? -6.604 -14.452 28.533 1.00 77.75 82 VAL A O 1
ATOM 661 N N . ARG A 1 83 ? -7.171 -12.646 29.739 1.00 68.75 83 ARG A N 1
ATOM 662 C CA . ARG A 1 83 ? -8.621 -12.849 29.671 1.00 68.75 83 ARG A CA 1
ATOM 663 C C . ARG A 1 83 ? -9.290 -11.659 29.012 1.00 68.75 83 ARG A C 1
ATOM 665 O O . ARG A 1 83 ? -8.753 -10.550 29.051 1.00 68.75 83 ARG A O 1
ATOM 672 N N . ASN A 1 84 ? -10.488 -11.893 28.479 1.00 72.44 84 ASN A N 1
ATOM 673 C CA . ASN A 1 84 ? -11.418 -10.816 28.170 1.00 72.44 84 ASN A CA 1
ATOM 674 C C . ASN A 1 84 ? -11.478 -9.853 29.381 1.00 72.44 84 ASN A C 1
ATOM 676 O O . ASN A 1 84 ? -11.605 -10.328 30.517 1.00 72.44 84 ASN A O 1
ATOM 680 N N . PRO A 1 85 ? -11.334 -8.529 29.178 1.00 72.06 85 PRO A N 1
ATOM 681 C CA . PRO A 1 85 ? -11.385 -7.548 30.259 1.00 72.06 85 PRO A CA 1
ATOM 682 C C . PRO A 1 85 ? -12.612 -7.683 31.170 1.00 72.06 85 PRO A C 1
ATOM 684 O O . PRO A 1 85 ? -12.486 -7.502 32.382 1.00 72.06 85 PRO A O 1
ATOM 687 N N . TYR A 1 86 ? -13.770 -8.060 30.618 1.00 69.31 86 TYR A N 1
ATOM 688 C CA . TYR A 1 86 ? -14.992 -8.271 31.392 1.00 69.31 86 TYR A CA 1
ATOM 689 C C . TYR A 1 86 ? -14.885 -9.503 32.305 1.00 69.31 86 TYR A C 1
ATOM 691 O O . TYR A 1 86 ? -15.082 -9.399 33.515 1.00 69.31 86 TYR A O 1
ATOM 699 N N . ASP A 1 87 ? -14.445 -10.644 31.768 1.00 71.38 87 ASP A N 1
ATOM 700 C CA . ASP A 1 87 ? -14.231 -11.877 32.544 1.00 71.38 87 ASP A CA 1
ATOM 701 C C . ASP A 1 87 ? -13.172 -11.696 33.637 1.00 71.38 87 ASP A C 1
ATOM 703 O O . ASP A 1 87 ? -13.262 -12.277 34.727 1.00 71.38 87 ASP A O 1
ATOM 707 N N . LEU A 1 88 ? -12.149 -10.879 33.360 1.00 76.25 88 LEU A N 1
ATOM 708 C CA . LEU A 1 88 ? -11.157 -10.492 34.354 1.00 76.25 88 LEU A CA 1
ATOM 709 C C . LEU A 1 88 ? -11.807 -9.693 35.487 1.00 76.25 88 LEU A C 1
ATOM 711 O O . LEU A 1 88 ? -11.507 -9.952 36.654 1.00 76.25 88 LEU A O 1
ATOM 715 N N . ALA A 1 89 ? -12.672 -8.733 35.162 1.00 78.19 89 ALA A N 1
ATOM 716 C CA . ALA A 1 89 ? -13.351 -7.914 36.155 1.00 78.19 89 ALA A CA 1
ATOM 717 C C . ALA A 1 89 ? -14.289 -8.748 37.036 1.00 78.19 89 ALA A C 1
ATOM 719 O O . ALA A 1 89 ? -14.225 -8.626 38.259 1.00 78.19 89 ALA A O 1
ATOM 720 N N . VAL A 1 90 ? -15.060 -9.668 36.445 1.00 80.38 90 VAL A N 1
ATOM 721 C CA . VAL A 1 90 ? -15.882 -10.644 37.184 1.00 80.38 90 VAL A CA 1
ATOM 722 C C . VAL A 1 90 ? -15.004 -11.500 38.102 1.00 80.38 90 VAL A C 1
ATOM 724 O O . VAL A 1 90 ? -15.266 -11.614 39.298 1.00 80.38 90 VAL A O 1
ATOM 727 N N . SER A 1 91 ? -13.898 -12.039 37.579 1.00 79.94 91 SER A N 1
ATOM 728 C CA . SER A 1 91 ? -12.960 -12.861 38.361 1.00 79.94 91 SER A CA 1
ATOM 729 C C . SER A 1 91 ? -12.299 -12.079 39.499 1.00 79.94 91 SER A C 1
ATOM 731 O O . SER A 1 91 ? -12.032 -12.633 40.566 1.00 79.94 91 SER A O 1
ATOM 733 N N . ARG A 1 92 ? -12.008 -10.790 39.288 1.00 79.75 92 ARG A N 1
ATOM 734 C CA . ARG A 1 92 ? -11.489 -9.887 40.322 1.00 79.75 92 ARG A CA 1
ATOM 735 C C . ARG A 1 92 ? -12.535 -9.614 41.392 1.00 79.75 92 ARG A C 1
ATOM 737 O O . ARG A 1 92 ? -12.190 -9.711 42.563 1.00 79.75 92 ARG A O 1
ATOM 744 N N . TYR A 1 93 ? -13.768 -9.306 41.004 1.00 84.12 93 TYR A N 1
ATOM 745 C CA . TYR A 1 93 ? -14.866 -9.054 41.933 1.00 84.12 93 TYR A CA 1
ATOM 746 C C . TYR A 1 93 ? -15.122 -10.272 42.825 1.00 84.12 93 TYR A C 1
ATOM 748 O O . TYR A 1 93 ? -15.047 -10.164 44.048 1.00 84.12 93 TYR A O 1
ATOM 756 N N . ALA A 1 94 ? -15.283 -11.451 42.217 1.00 84.38 94 ALA A N 1
ATOM 757 C CA . ALA A 1 94 ? -15.449 -12.709 42.939 1.00 84.38 94 ALA A CA 1
ATOM 758 C C . ALA A 1 94 ? -14.258 -13.006 43.865 1.00 84.38 94 ALA A C 1
ATOM 760 O O . ALA A 1 94 ? -14.440 -13.422 45.003 1.00 84.38 94 ALA A O 1
ATOM 761 N N . PHE A 1 95 ? -13.027 -12.745 43.415 1.00 83.38 95 PHE A N 1
ATOM 762 C CA . PHE A 1 95 ? -11.841 -12.951 44.243 1.00 83.38 95 PHE A CA 1
ATOM 763 C C . PHE A 1 95 ? -11.768 -12.005 45.447 1.00 83.38 95 PHE A C 1
ATOM 765 O O . PHE A 1 95 ? -11.454 -12.457 46.543 1.00 83.38 95 PHE A O 1
ATOM 772 N N . VAL A 1 96 ? -12.028 -10.707 45.257 1.00 84.69 96 VAL A N 1
ATOM 773 C CA . VAL A 1 96 ? -11.994 -9.725 46.353 1.00 84.69 96 VAL A CA 1
ATOM 774 C C . VAL A 1 96 ? -13.081 -10.049 47.382 1.00 84.69 96 VAL A C 1
ATOM 776 O O . VAL A 1 96 ? -12.815 -9.994 48.579 1.00 84.69 96 VAL A O 1
ATOM 779 N N . ARG A 1 97 ? -14.264 -10.481 46.929 1.00 83.62 97 ARG A N 1
ATOM 780 C CA . ARG A 1 97 ? -15.340 -10.960 47.808 1.00 83.62 97 ARG A CA 1
ATOM 781 C C . ARG A 1 97 ? -15.083 -12.327 48.437 1.00 83.62 97 ARG A C 1
ATOM 783 O O . ARG A 1 97 ? -15.690 -12.638 49.448 1.00 83.62 97 ARG A O 1
ATOM 790 N N . GLY A 1 98 ? -14.218 -13.150 47.853 1.00 82.69 98 GLY A N 1
ATOM 791 C CA . GLY A 1 98 ? -13.901 -14.488 48.359 1.00 82.69 98 GLY A CA 1
ATOM 792 C C . GLY A 1 98 ? -12.708 -14.544 49.317 1.00 82.69 98 GLY A C 1
ATOM 793 O O . GLY A 1 98 ? -12.557 -15.531 50.027 1.00 82.69 98 GLY A O 1
ATOM 794 N N . GLN A 1 99 ? -11.843 -13.522 49.346 1.00 79.12 99 GLN A N 1
ATOM 795 C CA . GLN A 1 99 ? -10.682 -13.474 50.245 1.00 79.12 99 GLN A CA 1
ATOM 796 C C . GLN A 1 99 ? -10.865 -12.475 51.384 1.00 79.12 99 GLN A C 1
ATOM 798 O O . GLN A 1 99 ? -10.721 -11.275 51.154 1.00 79.12 99 GLN A O 1
ATOM 803 N N . GLY A 1 100 ? -11.099 -12.990 52.597 1.00 72.62 100 GLY A N 1
ATOM 804 C CA . GLY A 1 100 ? -11.265 -12.200 53.826 1.00 72.62 100 GLY A CA 1
ATOM 805 C C . GLY A 1 100 ? -10.103 -11.247 54.118 1.00 72.62 100 GLY A C 1
ATOM 806 O O . GLY A 1 100 ? -10.331 -10.085 54.427 1.00 72.62 100 GLY A O 1
ATOM 807 N N . ASP A 1 101 ? -8.863 -11.685 53.885 1.00 75.06 101 ASP A N 1
ATOM 808 C CA . ASP A 1 101 ? -7.653 -10.885 54.153 1.00 75.06 101 ASP A CA 1
ATOM 809 C C . ASP A 1 101 ? -7.372 -9.791 53.109 1.00 75.06 101 ASP A C 1
ATOM 811 O O . ASP A 1 101 ? -6.368 -9.074 53.175 1.00 75.06 101 ASP A O 1
ATOM 815 N N . HIS A 1 102 ? -8.210 -9.655 52.078 1.00 76.44 102 HIS A N 1
ATOM 816 C CA . HIS A 1 102 ? -8.018 -8.591 51.107 1.00 76.44 102 HIS A CA 1
ATOM 817 C C . HIS A 1 102 ? -8.467 -7.261 51.720 1.00 76.44 102 HIS A C 1
ATOM 819 O O . HIS A 1 102 ? -9.623 -7.110 52.085 1.00 76.44 102 HIS A O 1
ATOM 825 N N . HIS A 1 103 ? -7.626 -6.223 51.668 1.00 77.62 103 HIS A N 1
ATOM 826 C CA . HIS A 1 103 ? -7.936 -4.851 52.136 1.00 77.62 103 HIS A CA 1
ATOM 827 C C . HIS A 1 103 ? -9.196 -4.184 51.529 1.00 77.62 103 HIS A C 1
ATOM 829 O O . HIS A 1 103 ? -9.487 -3.027 51.803 1.00 77.62 103 HIS A O 1
ATOM 835 N N . ARG A 1 104 ? -9.899 -4.863 50.616 1.00 79.31 104 ARG A N 1
ATOM 836 C CA . ARG A 1 104 ? -11.132 -4.394 49.963 1.00 79.31 104 ARG A CA 1
ATOM 837 C C . ARG A 1 104 ? -12.294 -5.352 50.177 1.00 79.31 104 ARG A C 1
ATOM 839 O O . ARG A 1 104 ? -13.324 -5.161 49.548 1.00 79.31 104 ARG A O 1
ATOM 846 N N . HIS A 1 105 ? -12.106 -6.395 50.977 1.00 83.12 105 HIS A N 1
ATOM 847 C CA . HIS A 1 105 ? -13.086 -7.448 51.162 1.00 83.12 105 HIS A CA 1
ATOM 848 C C . HIS A 1 105 ? -14.392 -6.874 51.707 1.00 83.12 105 HIS A C 1
ATOM 850 O O . HIS A 1 105 ? -15.414 -6.977 51.039 1.00 83.12 105 HIS A O 1
ATOM 856 N N . GLU A 1 106 ? -14.328 -6.158 52.832 1.00 79.62 106 GLU A N 1
ATOM 857 C CA . GLU A 1 106 ? -15.488 -5.520 53.470 1.00 79.62 106 GLU A CA 1
ATOM 858 C C . GLU A 1 106 ? -16.227 -4.573 52.517 1.00 79.62 106 GLU A C 1
ATOM 860 O O . GLU A 1 106 ? -17.440 -4.659 52.348 1.00 79.62 106 GLU A O 1
ATOM 865 N N . HIS A 1 107 ? -15.481 -3.725 51.805 1.00 79.25 107 HIS A N 1
ATOM 866 C CA . HIS A 1 107 ? -16.052 -2.782 50.845 1.00 79.25 107 HIS A CA 1
ATOM 867 C C . HIS A 1 107 ? -16.657 -3.472 49.612 1.00 79.25 107 HIS A C 1
ATOM 869 O O . HIS A 1 107 ? -17.640 -3.001 49.054 1.00 79.25 107 HIS A O 1
ATOM 875 N N . ALA A 1 108 ? -16.093 -4.599 49.173 1.00 81.50 108 ALA A N 1
ATOM 876 C CA . ALA A 1 108 ? -16.618 -5.360 48.045 1.00 81.50 108 ALA A CA 1
ATOM 877 C C . ALA A 1 108 ? -17.847 -6.206 48.411 1.00 81.50 108 ALA A C 1
ATOM 879 O O . ALA A 1 108 ? -18.598 -6.566 47.506 1.00 81.50 108 ALA A O 1
ATOM 880 N N . GLN A 1 109 ? -18.067 -6.526 49.696 1.00 85.00 109 GLN A N 1
ATOM 881 C CA . GLN A 1 109 ? -19.289 -7.210 50.141 1.00 85.00 109 GLN A CA 1
ATOM 882 C C . GLN A 1 109 ? -20.521 -6.315 50.039 1.00 85.00 109 GLN A C 1
ATOM 884 O O . GLN A 1 109 ? -21.599 -6.802 49.708 1.00 85.00 109 GLN A O 1
ATOM 889 N N . THR A 1 110 ? -20.358 -5.017 50.294 1.00 84.12 110 THR A N 1
ATOM 890 C CA . THR A 1 110 ? -21.454 -4.039 50.291 1.00 84.12 110 THR A CA 1
ATOM 891 C C . THR A 1 110 ? -21.697 -3.404 48.920 1.00 84.12 110 THR A C 1
ATOM 893 O O . THR A 1 110 ? -22.669 -2.674 48.744 1.00 84.12 110 THR A O 1
ATOM 896 N N . GLN A 1 111 ? -20.848 -3.691 47.927 1.00 86.12 111 GLN A N 1
ATOM 897 C CA . GLN A 1 111 ? -20.926 -3.109 46.587 1.00 86.12 111 GLN A CA 1
ATOM 898 C C . GLN A 1 111 ? -21.541 -4.040 45.551 1.00 86.12 111 GLN A C 1
ATOM 900 O O . GLN A 1 111 ? -21.190 -5.221 45.446 1.00 86.12 111 GLN A O 1
ATOM 905 N N . SER A 1 112 ? -22.378 -3.459 44.689 1.00 88.94 112 SER A N 1
ATOM 906 C CA . SER A 1 112 ? -22.802 -4.110 43.453 1.00 88.94 112 SER A CA 1
ATOM 907 C C . SER A 1 112 ? -21.607 -4.319 42.511 1.00 88.94 112 SER A C 1
ATOM 909 O O . SER A 1 112 ? -20.606 -3.595 42.561 1.00 88.94 112 SER A O 1
ATOM 911 N N . PHE A 1 113 ? -21.707 -5.293 41.602 1.00 83.69 113 PHE A N 1
ATOM 912 C CA . PHE A 1 113 ? -20.676 -5.499 40.579 1.00 83.69 113 PHE A CA 1
ATOM 913 C C . PHE A 1 113 ? -20.487 -4.259 39.686 1.00 83.69 113 PHE A C 1
ATOM 915 O O . PHE A 1 113 ? -19.364 -3.939 39.296 1.00 83.69 113 PHE A O 1
ATOM 922 N N . LEU A 1 114 ? -21.565 -3.517 39.407 1.00 83.31 114 LEU A N 1
ATOM 923 C CA . LEU A 1 114 ? -21.511 -2.277 38.630 1.00 83.31 114 LEU A CA 1
ATOM 924 C C . LEU A 1 114 ? -20.719 -1.179 39.348 1.00 83.31 114 LEU A C 1
ATOM 926 O O . LEU A 1 114 ? -19.911 -0.495 38.717 1.00 83.31 114 LEU A O 1
ATOM 930 N N . ASP A 1 115 ? -20.889 -1.032 40.659 1.00 84.38 115 ASP A N 1
ATOM 931 C CA . ASP A 1 115 ? -20.135 -0.042 41.436 1.00 84.38 115 ASP A CA 1
ATOM 932 C C . ASP A 1 115 ? -18.660 -0.430 41.558 1.00 84.38 115 ASP A C 1
ATOM 934 O O . ASP A 1 115 ? -17.776 0.418 41.403 1.00 84.38 115 ASP A O 1
ATOM 938 N N . PHE A 1 116 ? -18.382 -1.730 41.697 1.00 83.81 116 PHE A N 1
ATOM 939 C CA . PHE A 1 116 ? -17.027 -2.266 41.610 1.00 83.81 116 PHE A CA 1
ATOM 940 C C . PHE A 1 116 ? -16.366 -1.946 40.257 1.00 83.81 116 PHE A C 1
ATOM 942 O O . PHE A 1 116 ? -15.222 -1.487 40.221 1.00 83.81 116 PHE A O 1
ATOM 949 N N . LEU A 1 117 ? -17.085 -2.119 39.140 1.00 80.56 117 LEU A N 1
ATOM 950 C CA . LEU A 1 117 ? -16.595 -1.772 37.801 1.00 80.56 117 LEU A CA 1
ATOM 951 C C . LEU A 1 117 ? -16.320 -0.272 37.649 1.00 80.56 117 LEU A C 1
ATOM 953 O O . LEU A 1 117 ? -15.280 0.109 37.106 1.00 80.56 117 LEU A O 1
ATOM 957 N N . ARG A 1 118 ? -17.214 0.592 38.144 1.00 81.38 118 ARG A N 1
ATOM 958 C CA . ARG A 1 118 ? -17.025 2.054 38.119 1.00 81.38 118 ARG A CA 1
ATOM 959 C C . ARG A 1 118 ? -15.774 2.467 38.896 1.00 81.38 118 ARG A C 1
ATOM 961 O O . ARG A 1 118 ? -15.005 3.305 38.419 1.00 81.38 118 ARG A O 1
ATOM 968 N N . LEU A 1 119 ? -15.535 1.854 40.055 1.00 77.25 119 LEU A N 1
ATOM 969 C CA . LEU A 1 119 ? -14.339 2.087 40.867 1.00 77.25 119 LEU A CA 1
ATOM 970 C C . LEU A 1 119 ? -13.064 1.567 40.196 1.00 77.25 119 LEU A C 1
ATOM 972 O O . LEU A 1 119 ? -12.051 2.267 40.197 1.00 77.25 119 LEU A O 1
ATOM 976 N N . GLU A 1 120 ? -13.096 0.380 39.588 1.00 73.25 120 GLU A N 1
ATOM 977 C CA . GLU A 1 120 ? -11.963 -0.151 38.821 1.00 73.25 120 GLU A CA 1
ATOM 978 C C . GLU A 1 120 ? -11.649 0.729 37.602 1.00 73.25 120 GLU A C 1
ATOM 980 O O . GLU A 1 120 ? -10.478 1.013 37.359 1.00 73.25 120 GLU A O 1
ATOM 985 N N . ARG A 1 121 ? -12.662 1.252 36.893 1.00 71.06 121 ARG A N 1
ATOM 986 C CA . ARG A 1 121 ? -12.474 2.209 35.787 1.00 71.06 121 ARG A CA 1
ATOM 987 C C . ARG A 1 121 ? -11.841 3.512 36.272 1.00 71.06 121 ARG A C 1
ATOM 989 O O . ARG A 1 121 ? -10.878 3.979 35.667 1.00 71.06 121 ARG A O 1
ATOM 996 N N . ARG A 1 122 ? -12.326 4.070 37.390 1.00 69.38 122 ARG A N 1
ATOM 997 C CA . ARG A 1 122 ? -11.704 5.243 38.029 1.00 69.38 122 ARG A CA 1
ATOM 998 C C . ARG A 1 122 ? -10.251 4.965 38.398 1.00 69.38 122 ARG A C 1
ATOM 1000 O O . ARG A 1 122 ? -9.404 5.802 38.147 1.00 69.38 122 ARG A O 1
ATOM 1007 N N . ARG A 1 123 ? -9.920 3.785 38.920 1.00 64.50 123 ARG A N 1
ATOM 1008 C CA . ARG A 1 123 ? -8.531 3.425 39.255 1.00 64.50 123 ARG A CA 1
ATOM 1009 C C . ARG A 1 123 ? -7.652 3.198 38.029 1.00 64.50 123 ARG A C 1
ATOM 1011 O O . ARG A 1 123 ? -6.492 3.593 38.054 1.00 64.50 123 ARG A O 1
ATOM 1018 N N . ALA A 1 124 ? -8.186 2.607 36.962 1.00 59.91 124 ALA A N 1
ATOM 1019 C CA . ALA A 1 124 ? -7.462 2.404 35.709 1.00 59.91 124 ALA A CA 1
ATOM 1020 C C . ALA A 1 124 ? -7.036 3.731 35.057 1.00 59.91 124 ALA A C 1
ATOM 1022 O O . ALA A 1 124 ? -5.989 3.769 34.417 1.00 59.91 124 ALA A O 1
ATOM 1023 N N . LEU A 1 125 ? -7.795 4.815 35.278 1.00 50.06 125 LEU A N 1
ATOM 1024 C CA . LEU A 1 125 ? -7.419 6.173 34.865 1.00 50.06 125 LEU A CA 1
ATOM 1025 C C . LEU A 1 125 ? -6.180 6.707 35.611 1.00 50.06 125 LEU A C 1
ATOM 1027 O O . LEU A 1 125 ? -5.408 7.455 35.025 1.00 50.06 125 LEU A O 1
ATOM 1031 N N . TRP A 1 126 ? -5.965 6.310 36.871 1.00 36.56 126 TRP A N 1
ATOM 1032 C CA . TRP A 1 126 ? -4.854 6.797 37.708 1.00 36.56 126 TRP A CA 1
ATOM 1033 C C . TRP A 1 126 ? -3.642 5.849 37.740 1.00 36.56 126 TRP A C 1
ATOM 1035 O O . TRP A 1 126 ? -2.513 6.293 37.917 1.00 36.56 126 TRP A O 1
ATOM 1045 N N . LEU A 1 127 ? -3.853 4.541 37.558 1.00 47.72 127 LEU A N 1
ATOM 1046 C CA . LEU A 1 127 ? -2.824 3.492 37.563 1.00 47.72 127 LEU A CA 1
ATOM 1047 C C . LEU A 1 127 ? -3.139 2.444 36.477 1.00 47.72 127 LEU A C 1
ATOM 1049 O O . LEU A 1 127 ? -3.685 1.376 36.783 1.00 47.72 127 LEU A O 1
ATOM 1053 N N . PRO A 1 128 ? -2.796 2.704 35.202 1.00 51.09 128 PRO A N 1
ATOM 1054 C CA . PRO A 1 128 ? -3.094 1.794 34.103 1.00 51.09 128 PRO A CA 1
ATOM 1055 C C . PRO A 1 128 ? -2.195 0.548 34.164 1.00 51.09 128 PRO A C 1
ATOM 1057 O O . PRO A 1 128 ? -1.127 0.468 33.557 1.00 51.09 128 PRO A O 1
ATOM 1060 N N . ARG A 1 129 ? -2.625 -0.471 34.910 1.00 55.06 129 ARG A N 1
ATOM 1061 C CA . ARG A 1 129 ? -2.090 -1.839 34.817 1.00 55.06 129 ARG A CA 1
ATOM 1062 C C . ARG A 1 129 ? -3.060 -2.711 34.031 1.00 55.06 129 ARG A C 1
ATOM 1064 O O . ARG A 1 129 ? -3.728 -3.572 34.601 1.00 55.06 129 ARG A O 1
ATOM 1071 N N . ASP A 1 130 ? -3.155 -2.449 32.731 1.00 62.69 130 ASP A N 1
ATOM 1072 C CA . ASP A 1 130 ? -3.842 -3.344 31.804 1.00 62.69 130 ASP A CA 1
ATOM 1073 C C . ASP A 1 130 ? -3.047 -4.657 31.646 1.00 62.69 130 ASP A C 1
ATOM 1075 O O . ASP A 1 130 ? -1.821 -4.684 31.748 1.00 62.69 130 ASP A O 1
ATOM 1079 N N . GLN A 1 131 ? -3.739 -5.768 31.397 1.00 65.50 131 GLN A N 1
ATOM 1080 C CA . GLN A 1 131 ? -3.128 -7.079 31.155 1.00 65.50 131 GLN A CA 1
ATOM 1081 C C . GLN A 1 131 ? -2.115 -7.016 30.005 1.00 65.50 131 GLN A C 1
ATOM 1083 O O . GLN A 1 131 ? -1.075 -7.675 30.051 1.00 65.50 131 GLN A O 1
ATOM 1088 N N . SER A 1 132 ? -2.405 -6.185 28.999 1.00 62.12 132 SER A N 1
ATOM 1089 C CA . SER A 1 132 ? -1.532 -5.931 27.855 1.00 62.12 132 SER A CA 1
ATOM 1090 C C . SER A 1 132 ? -0.209 -5.272 28.265 1.00 62.12 132 SER A C 1
ATOM 1092 O O . SER A 1 132 ? 0.845 -5.685 27.789 1.00 62.12 132 SER A O 1
ATOM 1094 N N . SER A 1 133 ? -0.206 -4.343 29.230 1.00 64.81 133 SER A N 1
ATOM 1095 C CA . SER A 1 133 ? 1.016 -3.648 29.663 1.00 64.81 133 SER A CA 1
ATOM 1096 C C . SER A 1 133 ? 1.996 -4.559 30.410 1.00 64.81 133 SER A C 1
ATOM 1098 O O . SER A 1 133 ? 3.189 -4.264 30.488 1.00 64.81 133 SER A O 1
ATOM 1100 N N . MET A 1 134 ? 1.529 -5.710 30.909 1.00 65.56 134 MET A N 1
ATOM 1101 C CA . MET A 1 134 ? 2.400 -6.749 31.467 1.00 65.56 134 MET A CA 1
ATOM 1102 C C . MET A 1 134 ? 3.143 -7.546 30.386 1.00 65.56 134 MET A C 1
ATOM 1104 O O . MET A 1 134 ? 4.203 -8.105 30.680 1.00 65.56 134 MET A O 1
ATOM 1108 N N . LEU A 1 135 ? 2.601 -7.590 29.165 1.00 59.16 135 LEU A N 1
ATOM 1109 C CA . LEU A 1 135 ? 3.120 -8.327 28.008 1.00 59.16 135 LEU A CA 1
ATOM 1110 C C . LEU A 1 135 ? 3.792 -7.430 26.958 1.00 59.16 135 LEU A C 1
ATOM 1112 O O . LEU A 1 135 ? 4.374 -7.952 26.011 1.00 59.16 135 LEU A O 1
ATOM 1116 N N . CYS A 1 136 ? 3.762 -6.109 27.137 1.00 55.66 136 CYS A N 1
ATOM 1117 C CA . CYS A 1 136 ? 4.427 -5.148 26.260 1.00 55.66 136 CYS A CA 1
ATOM 1118 C C . CYS A 1 136 ? 5.755 -4.650 26.858 1.00 55.66 136 CYS A C 1
ATOM 1120 O O . CYS A 1 136 ? 5.931 -4.584 28.079 1.00 55.66 136 CYS A O 1
ATOM 1122 N N . ASP A 1 137 ? 6.704 -4.277 25.997 1.00 48.62 137 ASP A N 1
ATOM 1123 C CA . ASP A 1 137 ? 7.943 -3.618 26.419 1.00 48.62 137 ASP A CA 1
ATOM 1124 C C . ASP A 1 137 ? 7.753 -2.095 26.614 1.00 48.62 137 ASP A C 1
ATOM 1126 O O . ASP A 1 137 ? 6.631 -1.590 26.571 1.00 48.62 137 ASP A O 1
ATOM 1130 N N . PHE A 1 138 ? 8.840 -1.348 26.860 1.00 39.16 138 PHE A N 1
ATOM 1131 C CA . PHE A 1 138 ? 8.825 0.115 27.060 1.00 39.16 138 PHE A CA 1
ATOM 1132 C C . PHE A 1 138 ? 8.132 0.903 25.931 1.00 39.16 138 PHE A C 1
ATOM 1134 O O . PHE A 1 138 ? 7.769 2.055 26.149 1.00 39.16 138 PHE A O 1
ATOM 1141 N N . SER A 1 139 ? 7.941 0.295 24.755 1.00 42.47 139 SER A N 1
ATOM 1142 C CA . SER A 1 139 ? 7.290 0.902 23.591 1.00 42.47 139 SER A CA 1
ATOM 1143 C C . SER A 1 139 ? 5.815 0.509 23.412 1.00 42.47 139 SER A C 1
ATOM 1145 O O . SER A 1 139 ? 5.165 0.990 22.487 1.00 42.47 139 SER A O 1
ATOM 1147 N N . GLY A 1 140 ? 5.252 -0.325 24.299 1.00 44.56 140 GLY A N 1
ATOM 1148 C CA . GLY A 1 140 ? 3.817 -0.645 24.302 1.00 44.56 140 GLY A CA 1
ATOM 1149 C C . GLY A 1 140 ? 3.352 -1.587 23.182 1.00 44.56 140 GLY A C 1
ATOM 1150 O O . GLY A 1 140 ? 2.152 -1.703 22.937 1.00 44.56 140 GLY A O 1
ATOM 1151 N N . THR A 1 141 ? 4.263 -2.269 22.490 1.00 41.78 141 THR A N 1
ATOM 1152 C CA . THR A 1 141 ? 3.941 -2.896 21.202 1.00 41.78 141 THR A CA 1
ATOM 1153 C C . THR A 1 141 ? 3.374 -4.315 21.310 1.00 41.78 141 THR A C 1
ATOM 1155 O O . THR A 1 141 ? 4.110 -5.277 21.510 1.00 41.78 141 THR A O 1
ATOM 1158 N N . LEU A 1 142 ? 2.074 -4.465 21.038 1.00 44.41 142 LEU A N 1
ATOM 1159 C CA . LEU A 1 142 ? 1.547 -5.624 20.306 1.00 44.41 142 LEU A CA 1
ATOM 1160 C C . LEU A 1 142 ? 1.811 -5.370 18.816 1.00 44.41 142 LEU A C 1
ATOM 1162 O O . LEU A 1 142 ? 1.373 -4.344 18.301 1.00 44.41 142 LEU A O 1
ATOM 1166 N N . ASP A 1 143 ? 2.546 -6.262 18.150 1.00 43.09 143 ASP A N 1
ATOM 1167 C CA . ASP A 1 143 ? 3.044 -6.154 16.766 1.00 43.09 143 ASP A CA 1
ATOM 1168 C C . ASP A 1 143 ? 2.001 -5.639 15.740 1.00 43.09 143 ASP A C 1
ATOM 1170 O O . ASP A 1 143 ? 1.252 -6.385 15.098 1.00 43.09 143 ASP A O 1
ATOM 1174 N N . LYS A 1 144 ? 1.920 -4.308 15.625 1.00 44.12 144 LYS A N 1
ATOM 1175 C CA . LYS A 1 144 ? 1.201 -3.545 14.589 1.00 44.12 144 LYS A CA 1
ATOM 1176 C C . LYS A 1 144 ? 1.995 -2.318 14.120 1.00 44.12 144 LYS A C 1
ATOM 1178 O O . LYS A 1 144 ? 1.507 -1.577 13.262 1.00 44.12 144 LYS A O 1
ATOM 1183 N N . GLN A 1 145 ? 3.189 -2.088 14.670 1.00 38.72 145 GLN A N 1
ATOM 1184 C CA . GLN A 1 145 ? 4.096 -1.039 14.204 1.00 38.72 145 GLN A CA 1
ATOM 1185 C C . GLN A 1 145 ? 4.461 -1.309 12.738 1.00 38.72 145 GLN A C 1
ATOM 1187 O O . GLN A 1 145 ? 4.696 -2.444 12.343 1.00 38.72 145 GLN A O 1
ATOM 1192 N N . GLY A 1 146 ? 4.399 -0.269 11.903 1.00 47.56 146 GLY A N 1
ATOM 1193 C CA . GLY A 1 146 ? 4.633 -0.378 10.458 1.00 47.56 146 GLY A CA 1
ATOM 1194 C C . GLY A 1 146 ? 3.397 -0.678 9.596 1.00 47.56 146 GLY A C 1
ATOM 1195 O O . GLY A 1 146 ? 3.505 -0.678 8.370 1.00 47.56 146 GLY A O 1
ATOM 1196 N N . ARG A 1 147 ? 2.194 -0.871 10.166 1.00 50.38 147 ARG A N 1
ATOM 1197 C CA . ARG A 1 147 ? 0.973 -0.956 9.340 1.00 50.38 147 ARG A CA 1
ATOM 1198 C C . ARG A 1 147 ? 0.589 0.428 8.819 1.00 50.38 147 ARG A C 1
ATOM 1200 O O . ARG A 1 147 ? 0.159 1.280 9.594 1.00 50.38 147 ARG A O 1
ATOM 1207 N N . ALA A 1 148 ? 0.658 0.608 7.499 1.00 56.44 148 ALA A N 1
ATOM 1208 C CA . ALA A 1 148 ? 0.314 1.859 6.813 1.00 56.44 148 ALA A CA 1
ATOM 1209 C C . ALA A 1 148 ? -1.032 2.455 7.269 1.00 56.44 148 ALA A C 1
ATOM 1211 O O . ALA A 1 148 ? -1.133 3.660 7.462 1.00 56.44 148 ALA A O 1
ATOM 1212 N N . VAL A 1 149 ? -2.030 1.603 7.538 1.00 63.69 149 VAL A N 1
ATOM 1213 C CA . VAL A 1 149 ? -3.363 2.021 8.003 1.00 63.69 149 VAL A CA 1
ATOM 1214 C C . VAL A 1 149 ? -3.303 2.835 9.299 1.00 63.69 149 VAL A C 1
ATOM 1216 O O . VAL A 1 149 ? -3.998 3.837 9.399 1.00 63.69 149 VAL A O 1
ATOM 1219 N N . LEU A 1 150 ? -2.456 2.474 10.269 1.00 64.88 150 LEU A N 1
ATOM 1220 C CA . LEU A 1 150 ? -2.358 3.212 11.535 1.00 64.88 150 LEU A CA 1
ATOM 1221 C C . LEU A 1 150 ? -1.776 4.617 11.319 1.00 64.88 150 LEU A C 1
ATOM 1223 O O . LEU A 1 150 ? -2.282 5.592 11.867 1.00 64.88 150 LEU A O 1
ATOM 1227 N N . VAL A 1 151 ? -0.759 4.726 10.460 1.00 71.75 151 VAL A N 1
ATOM 1228 C CA . VAL A 1 151 ? -0.165 6.014 10.072 1.00 71.75 151 VAL A CA 1
ATOM 1229 C C . VAL A 1 151 ? -1.203 6.891 9.369 1.00 71.75 151 VAL A C 1
ATOM 1231 O O . VAL A 1 151 ? -1.335 8.072 9.686 1.00 71.75 151 VAL A O 1
ATOM 1234 N N . THR A 1 152 ? -1.985 6.316 8.452 1.00 74.81 152 THR A N 1
ATOM 1235 C CA . THR A 1 152 ? -3.061 7.045 7.769 1.00 74.81 152 THR A CA 1
ATOM 1236 C C . THR A 1 152 ? -4.165 7.467 8.737 1.00 74.81 152 THR A C 1
ATOM 1238 O O . THR A 1 152 ? -4.631 8.599 8.649 1.00 74.81 152 THR A O 1
ATOM 1241 N N . MET A 1 153 ? -4.552 6.611 9.689 1.00 80.00 153 MET A N 1
ATOM 1242 C CA . MET A 1 153 ? -5.567 6.936 10.697 1.00 80.00 153 MET A CA 1
ATOM 1243 C C . MET A 1 153 ? -5.151 8.118 11.580 1.00 80.00 153 MET A C 1
ATOM 1245 O O . MET A 1 153 ? -5.978 8.988 11.844 1.00 80.00 153 MET A O 1
ATOM 1249 N N . LEU A 1 154 ? -3.874 8.204 11.972 1.00 80.62 154 LEU A N 1
ATOM 1250 C CA . LEU A 1 154 ? -3.339 9.361 12.701 1.00 80.62 154 LEU A CA 1
ATOM 1251 C C . LEU A 1 154 ? -3.456 10.654 11.888 1.00 80.62 154 LEU A C 1
ATOM 1253 O O . LEU A 1 154 ? -3.782 11.702 12.439 1.00 80.62 154 LEU A O 1
ATOM 1257 N N . HIS A 1 155 ? -3.206 10.590 10.579 1.00 82.31 155 HIS A N 1
ATOM 1258 C CA . HIS A 1 155 ? -3.357 11.752 9.709 1.00 82.31 155 HIS A CA 1
ATOM 1259 C C . HIS A 1 155 ? -4.825 12.171 9.573 1.00 82.31 155 HIS A C 1
ATOM 1261 O O . HIS A 1 155 ? -5.134 13.343 9.764 1.00 82.31 155 HIS A O 1
ATOM 1267 N N . THR A 1 156 ? -5.735 11.224 9.322 1.00 87.62 156 THR A N 1
ATOM 1268 C CA . THR A 1 156 ? -7.173 11.526 9.234 1.00 87.62 156 THR A CA 1
ATOM 1269 C C . THR A 1 156 ? -7.747 12.021 10.557 1.00 87.62 156 THR A C 1
ATOM 1271 O O . THR A 1 156 ? -8.641 12.857 10.550 1.00 87.62 156 THR A O 1
ATOM 1274 N N . TRP A 1 157 ? -7.221 11.554 11.696 1.00 90.00 157 TRP A N 1
ATOM 1275 C CA . TRP A 1 157 ? -7.663 12.020 13.009 1.00 90.00 157 TRP A CA 1
ATOM 1276 C C . TRP A 1 157 ? -7.435 13.518 13.198 1.00 90.00 157 TRP A C 1
ATOM 1278 O O . TRP A 1 157 ? -8.315 14.181 13.725 1.00 90.00 157 TRP A O 1
ATOM 1288 N N . LYS A 1 158 ? -6.324 14.078 12.700 1.00 89.56 158 LYS A N 1
ATOM 1289 C CA . LYS A 1 158 ? -6.065 15.527 12.792 1.00 89.56 158 LYS A CA 1
ATOM 1290 C C . LYS A 1 158 ? -7.192 16.364 12.186 1.00 89.56 158 LYS A C 1
ATOM 1292 O O . LYS A 1 158 ? -7.524 17.402 12.736 1.00 89.56 158 LYS A O 1
ATOM 1297 N N . ALA A 1 159 ? -7.776 15.901 11.079 1.00 90.19 159 ALA A N 1
ATOM 1298 C CA . ALA A 1 159 ? -8.903 16.573 10.437 1.00 90.19 159 ALA A CA 1
ATOM 1299 C C . ALA A 1 159 ? -10.221 16.383 11.206 1.00 90.19 159 ALA A C 1
ATOM 1301 O O . ALA A 1 159 ? -11.073 17.257 11.178 1.00 90.19 159 ALA A O 1
ATOM 1302 N N . LEU A 1 160 ? -10.397 15.249 11.890 1.00 90.81 160 LEU A N 1
ATOM 1303 C CA . LEU A 1 160 ? -11.619 14.915 12.631 1.00 90.81 160 LEU A CA 1
ATOM 1304 C C . LEU A 1 160 ? -11.635 15.471 14.063 1.00 90.81 160 LEU A C 1
ATOM 1306 O O . LEU A 1 160 ? -12.706 15.670 14.632 1.00 90.81 160 LEU A O 1
ATOM 1310 N N . GLN A 1 161 ? -10.464 15.679 14.663 1.00 89.31 161 GLN A N 1
ATOM 1311 C CA . GLN A 1 161 ? -10.308 15.960 16.088 1.00 89.31 161 GLN A CA 1
ATOM 1312 C C . GLN A 1 161 ? -11.047 17.226 16.523 1.00 89.31 161 GLN A C 1
ATOM 1314 O O . GLN A 1 161 ? -11.627 17.236 17.603 1.00 89.31 161 GLN A O 1
ATOM 1319 N N . GLU A 1 162 ? -11.044 18.268 15.696 1.00 87.44 162 GLU A N 1
ATOM 1320 C CA . GLU A 1 162 ? -11.699 19.539 16.013 1.00 87.44 162 GLU A CA 1
ATOM 1321 C C . GLU A 1 162 ? -13.203 19.365 16.262 1.00 87.44 162 GLU A C 1
ATOM 1323 O O . GLU A 1 162 ? -13.738 19.877 17.242 1.00 87.44 162 GLU A O 1
ATOM 1328 N N . ARG A 1 163 ? -13.877 18.570 15.424 1.00 89.56 163 ARG A N 1
ATOM 1329 C CA . ARG A 1 163 ? -15.330 18.375 15.491 1.00 89.56 163 ARG A CA 1
ATOM 1330 C C . ARG A 1 163 ? -15.753 17.209 16.380 1.00 89.56 163 ARG A C 1
ATOM 1332 O O . ARG A 1 163 ? -16.775 17.288 17.061 1.00 89.56 163 ARG A O 1
ATOM 1339 N N . PHE A 1 164 ? -14.998 16.114 16.351 1.00 89.44 164 PHE A N 1
ATOM 1340 C CA . PHE A 1 164 ? -15.381 14.852 16.991 1.00 89.44 164 PHE A CA 1
ATOM 1341 C C . PHE A 1 164 ? -14.570 14.534 18.254 1.00 89.44 164 PHE A C 1
ATOM 1343 O O . PHE A 1 164 ? -14.955 13.648 19.006 1.00 89.44 164 PHE A O 1
ATOM 1350 N N . GLY A 1 165 ? -13.460 15.233 18.513 1.00 82.81 165 GLY A N 1
ATOM 1351 C CA . GLY A 1 165 ? -12.507 14.887 19.574 1.00 82.81 165 GLY A CA 1
ATOM 1352 C C . GLY A 1 165 ? -13.038 14.997 20.999 1.00 82.81 165 GLY A C 1
ATOM 1353 O O . GLY A 1 165 ? -12.580 14.265 21.873 1.00 82.81 165 GLY A O 1
ATOM 1354 N N . THR A 1 166 ? -13.996 15.889 21.234 1.00 82.75 166 THR A N 1
ATOM 1355 C CA . THR A 1 166 ? -14.610 16.125 22.550 1.00 82.75 166 THR A CA 1
ATOM 1356 C C . THR A 1 166 ? -15.969 15.452 22.707 1.00 82.75 166 THR A C 1
ATOM 1358 O O . THR A 1 166 ? -16.558 15.512 23.785 1.00 82.75 166 THR A O 1
ATOM 1361 N N . ARG A 1 167 ? -16.486 14.825 21.645 1.00 80.81 167 ARG A N 1
ATOM 1362 C CA . ARG A 1 167 ? -17.807 14.200 21.650 1.00 80.81 167 ARG A CA 1
ATOM 1363 C C . ARG A 1 167 ? -17.750 12.781 22.186 1.00 80.81 167 ARG A C 1
ATOM 1365 O O . ARG A 1 167 ? -16.761 12.071 22.010 1.00 80.81 167 ARG A O 1
ATOM 1372 N N . ASP A 1 168 ? -18.852 12.365 22.799 1.00 82.88 168 ASP A N 1
ATOM 1373 C CA . ASP A 1 168 ? -19.069 10.956 23.091 1.00 82.88 168 ASP A CA 1
ATOM 1374 C C . ASP A 1 168 ? -19.287 10.189 21.779 1.00 82.88 168 ASP A C 1
ATOM 1376 O O . ASP A 1 168 ? -19.937 10.679 20.854 1.00 82.88 168 ASP A O 1
ATOM 1380 N N . GLY A 1 169 ? -18.739 8.979 21.686 1.00 80.06 169 GLY A N 1
ATOM 1381 C CA . GLY A 1 169 ? -18.806 8.171 20.470 1.00 80.06 169 GLY A CA 1
ATOM 1382 C C . GLY A 1 169 ? -20.239 7.829 20.062 1.00 80.06 169 GLY A C 1
ATOM 1383 O O . GLY A 1 169 ? -20.501 7.651 18.876 1.00 80.06 169 GLY A O 1
ATOM 1384 N N . GLU A 1 170 ? -21.160 7.774 21.026 1.00 86.50 170 GLU A N 1
ATOM 1385 C CA . GLU A 1 170 ? -22.584 7.488 20.812 1.00 86.50 170 GLU A CA 1
ATOM 1386 C C . GLU A 1 170 ? -23.395 8.714 20.378 1.00 86.50 170 GLU A C 1
ATOM 1388 O O . GLU A 1 170 ? -24.451 8.560 19.768 1.00 86.50 170 GLU A O 1
ATOM 1393 N N . SER A 1 171 ? -22.913 9.929 20.661 1.00 88.94 171 SER A N 1
ATOM 1394 C CA . SER A 1 171 ? -23.651 11.172 20.400 1.00 88.94 171 SER A CA 1
ATOM 1395 C C . SER A 1 171 ? -23.366 11.787 19.029 1.00 88.94 171 SER A C 1
ATOM 1397 O O . SER A 1 171 ? -23.899 12.846 18.700 1.00 88.94 171 SER A O 1
ATOM 1399 N N . ILE A 1 172 ? -22.527 11.142 18.214 1.00 91.69 172 ILE A N 1
ATOM 1400 C CA . ILE A 1 172 ? -22.222 11.595 16.856 1.00 91.69 172 ILE A CA 1
ATOM 1401 C C . ILE A 1 172 ? -23.441 11.368 15.957 1.00 91.69 172 ILE A C 1
ATOM 1403 O O . ILE A 1 172 ? -23.931 10.248 15.820 1.00 91.69 172 ILE A O 1
ATOM 1407 N N . THR A 1 173 ? -23.900 12.429 15.297 1.00 94.56 173 THR A N 1
ATOM 1408 C CA . THR A 1 173 ? -25.079 12.412 14.424 1.00 94.56 173 THR A CA 1
ATOM 1409 C C . THR A 1 173 ? -24.705 12.525 12.941 1.00 94.56 173 THR A C 1
ATOM 1411 O O . THR A 1 173 ? -23.572 12.851 12.567 1.00 94.56 173 THR A O 1
ATOM 1414 N N . LYS A 1 174 ? -25.686 12.292 12.058 1.00 95.50 174 LYS A N 1
ATOM 1415 C CA . LYS A 1 174 ? -25.532 12.538 10.613 1.00 95.50 174 LYS A CA 1
ATOM 1416 C C . LYS A 1 174 ? -25.316 14.018 10.301 1.00 95.50 174 LYS A C 1
ATOM 1418 O O . LYS A 1 174 ? -24.570 14.338 9.380 1.00 95.50 174 LYS A O 1
ATOM 1423 N N . GLU A 1 175 ? -25.923 14.910 11.078 1.00 95.19 175 GLU A N 1
ATOM 1424 C CA . GLU A 1 175 ? -25.749 16.355 10.929 1.00 95.19 175 GLU A CA 1
ATOM 1425 C C . GLU A 1 175 ? -24.292 16.764 11.168 1.00 95.19 175 GLU A C 1
ATOM 1427 O O . GLU A 1 175 ? -23.724 17.507 10.372 1.00 95.19 175 GLU A O 1
ATOM 1432 N N . ASP A 1 176 ? -23.628 16.163 12.159 1.00 94.56 176 ASP A N 1
ATOM 1433 C CA . ASP A 1 176 ? -22.199 16.393 12.400 1.00 94.56 176 ASP A CA 1
ATOM 1434 C C . ASP A 1 176 ? -21.329 15.931 11.230 1.00 94.56 176 ASP A C 1
ATOM 1436 O O . ASP A 1 176 ? -20.348 16.587 10.877 1.00 94.56 176 ASP A O 1
ATOM 1440 N N . CYS A 1 177 ? -21.697 14.813 10.599 1.00 96.06 177 CYS A N 1
ATOM 1441 C CA . CYS A 1 177 ? -21.006 14.296 9.420 1.00 96.06 177 CYS A CA 1
ATOM 1442 C C . CYS A 1 177 ? -21.182 15.226 8.207 1.00 96.06 177 CYS A C 1
ATOM 1444 O O . CYS A 1 177 ? -20.230 15.452 7.451 1.00 96.06 177 CYS A O 1
ATOM 1446 N N . ARG A 1 178 ? -22.382 15.793 8.026 1.00 96.38 178 ARG A N 1
ATOM 1447 C CA . ARG A 1 178 ? -22.675 16.772 6.966 1.00 96.38 178 ARG A CA 1
ATOM 1448 C C . ARG A 1 178 ? -21.960 18.094 7.206 1.00 96.38 178 ARG A C 1
ATOM 1450 O O . ARG A 1 178 ? -21.354 18.608 6.271 1.00 96.38 178 ARG A O 1
ATOM 1457 N N . ALA A 1 179 ? -21.958 18.586 8.442 1.00 95.69 179 ALA A N 1
ATOM 1458 C CA . ALA A 1 179 ? -21.225 19.785 8.831 1.00 95.69 179 ALA A CA 1
ATOM 1459 C C . ALA A 1 179 ? -19.716 19.608 8.600 1.00 95.69 179 ALA A C 1
ATOM 1461 O O . ALA A 1 179 ? -19.107 20.433 7.930 1.00 95.69 179 ALA A O 1
ATOM 1462 N N . HIS A 1 180 ? -19.136 18.472 9.019 1.00 95.88 180 HIS A N 1
ATOM 1463 C CA . HIS A 1 180 ? -17.742 18.132 8.696 1.00 95.88 180 HIS A CA 1
ATOM 1464 C C . HIS A 1 180 ? -17.493 18.177 7.189 1.00 95.88 180 HIS A C 1
ATOM 1466 O O . HIS A 1 180 ? -16.547 18.794 6.717 1.00 95.88 180 HIS A O 1
ATOM 1472 N N . THR A 1 181 ? -18.363 17.537 6.411 1.00 96.31 181 THR A N 1
ATOM 1473 C CA . THR A 1 181 ? -18.230 17.497 4.951 1.00 96.31 181 THR A CA 1
ATOM 1474 C C . THR A 1 181 ? -18.280 18.901 4.338 1.00 96.31 181 THR A C 1
ATOM 1476 O O . THR A 1 181 ? -17.488 19.194 3.443 1.00 96.31 181 THR A O 1
ATOM 1479 N N . ALA A 1 182 ? -19.162 19.777 4.826 1.00 96.12 182 ALA A N 1
ATOM 1480 C CA . ALA A 1 182 ? -19.270 21.160 4.371 1.00 96.12 182 ALA A CA 1
ATOM 1481 C C . ALA A 1 182 ? -17.991 21.965 4.664 1.00 96.12 182 ALA A C 1
ATOM 1483 O O . ALA A 1 182 ? -17.433 22.555 3.739 1.00 96.12 182 ALA A O 1
ATOM 1484 N N . ASP A 1 183 ? -17.462 21.902 5.890 1.00 95.50 183 ASP A N 1
ATOM 1485 C CA . ASP A 1 183 ? -16.230 22.611 6.273 1.00 95.50 183 ASP A CA 1
ATO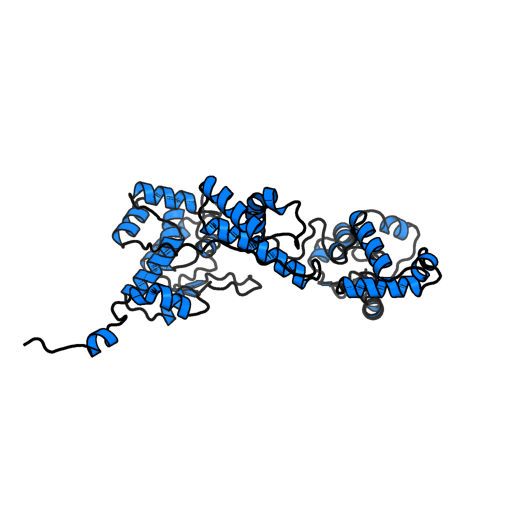M 1486 C C . ASP A 1 183 ? -15.027 22.153 5.434 1.00 95.50 183 ASP A C 1
ATOM 1488 O O . ASP A 1 183 ? -14.212 22.943 4.944 1.00 95.50 183 ASP A O 1
ATOM 1492 N N . ARG A 1 184 ? -14.907 20.836 5.223 1.00 95.44 184 ARG A N 1
ATOM 1493 C CA . ARG A 1 184 ? -13.817 20.263 4.424 1.00 95.44 184 ARG A CA 1
ATOM 1494 C C . ARG A 1 184 ? -13.921 20.679 2.955 1.00 95.44 184 ARG A C 1
ATOM 1496 O O . ARG A 1 184 ? -12.902 20.989 2.342 1.00 95.44 184 ARG A O 1
ATOM 1503 N N . ARG A 1 185 ? -15.131 20.767 2.397 1.00 95.38 185 ARG A N 1
ATOM 1504 C CA . ARG A 1 185 ? -15.344 21.301 1.042 1.00 95.38 185 ARG A CA 1
ATOM 1505 C C . ARG A 1 185 ? -15.008 22.788 0.951 1.00 95.38 185 ARG A C 1
ATOM 1507 O O . ARG A 1 185 ? -14.359 23.188 -0.010 1.00 95.38 185 ARG A O 1
ATOM 1514 N N . GLN A 1 186 ? -15.371 23.584 1.957 1.00 94.88 186 GLN A N 1
ATOM 1515 C CA . GLN A 1 186 ? -15.038 25.012 2.010 1.00 94.88 186 GLN A CA 1
ATOM 1516 C C . GLN A 1 186 ? -13.521 25.252 2.045 1.00 94.88 186 GLN A C 1
ATOM 1518 O O . GLN A 1 186 ? -13.025 26.205 1.452 1.00 94.88 186 GLN A O 1
ATOM 1523 N N . THR A 1 187 ? -12.770 24.341 2.666 1.00 93.94 187 THR A N 1
ATOM 1524 C CA . THR A 1 187 ? -11.296 24.350 2.673 1.00 93.94 187 THR A CA 1
ATOM 1525 C C . THR A 1 187 ? -10.661 23.715 1.425 1.00 93.94 187 THR A C 1
ATOM 1527 O O . THR A 1 187 ? -9.444 23.534 1.374 1.00 93.94 187 THR A O 1
ATOM 1530 N N . GLY A 1 188 ? -11.455 23.385 0.400 1.00 94.19 188 GLY A N 1
ATOM 1531 C CA . GLY A 1 188 ? -10.980 22.863 -0.885 1.00 94.19 188 GLY A CA 1
ATOM 1532 C C . GLY A 1 188 ? -10.580 21.383 -0.875 1.00 94.19 188 GLY A C 1
ATOM 1533 O O . GLY A 1 188 ? -9.893 20.919 -1.787 1.00 94.19 188 GLY A O 1
ATOM 1534 N N . ILE A 1 189 ? -10.976 20.616 0.145 1.00 94.31 189 ILE A N 1
ATOM 1535 C CA . ILE A 1 189 ? -10.653 19.190 0.250 1.00 94.31 189 ILE A CA 1
ATOM 1536 C C . ILE A 1 189 ? -11.645 18.357 -0.568 1.00 94.31 189 ILE A C 1
ATOM 1538 O O . ILE A 1 189 ? -12.858 18.489 -0.438 1.00 94.31 189 ILE A O 1
ATOM 1542 N N . ALA A 1 190 ? -11.118 17.448 -1.390 1.00 92.25 190 ALA A N 1
ATOM 1543 C CA . ALA A 1 190 ? -11.924 16.580 -2.243 1.00 92.25 190 ALA A CA 1
ATOM 1544 C C . ALA A 1 190 ? -12.701 15.504 -1.458 1.00 92.25 190 ALA A C 1
ATOM 1546 O O . ALA A 1 190 ? -12.181 14.905 -0.510 1.00 92.25 190 ALA A O 1
ATOM 1547 N N . ASP A 1 191 ? -13.894 15.157 -1.950 1.00 93.88 191 ASP A N 1
ATOM 1548 C CA . ASP A 1 191 ? -14.806 14.177 -1.338 1.00 93.88 191 ASP A CA 1
ATOM 1549 C C . ASP A 1 191 ? -14.174 12.801 -1.094 1.00 93.88 191 ASP A C 1
ATOM 1551 O O . ASP A 1 191 ? -14.492 12.144 -0.107 1.00 93.88 191 ASP A O 1
ATOM 1555 N N . GLY A 1 192 ? -13.227 12.360 -1.929 1.00 92.44 192 GLY A N 1
ATOM 1556 C CA . GLY A 1 192 ? -12.510 11.098 -1.705 1.00 92.44 192 GLY A CA 1
ATOM 1557 C C . GLY A 1 192 ? -11.699 11.084 -0.400 1.00 92.44 192 GLY A C 1
ATOM 1558 O O . GLY A 1 192 ? -11.629 10.056 0.285 1.00 92.44 192 GLY A O 1
ATOM 1559 N N . THR A 1 193 ? -11.125 12.229 -0.024 1.00 92.62 193 THR A N 1
ATOM 1560 C CA . THR A 1 193 ? -10.409 12.399 1.247 1.00 92.62 193 THR A CA 1
ATOM 1561 C C . THR A 1 193 ? -11.398 12.411 2.407 1.00 92.62 193 THR A C 1
ATOM 1563 O O . THR A 1 193 ? -11.229 11.638 3.347 1.00 92.62 193 THR A O 1
ATOM 1566 N N . ILE A 1 194 ? -12.481 13.186 2.296 1.00 94.94 194 ILE A N 1
ATOM 1567 C CA . ILE A 1 194 ? -13.539 13.280 3.318 1.00 94.94 194 ILE A CA 1
ATOM 1568 C C . ILE A 1 194 ? -14.192 11.907 3.560 1.00 94.94 194 ILE A C 1
ATOM 1570 O O . ILE A 1 194 ? -14.371 11.476 4.700 1.00 94.94 194 ILE A O 1
ATOM 1574 N N . HIS A 1 195 ? -14.468 11.155 2.490 1.00 94.81 195 HIS A N 1
ATOM 1575 C CA . HIS A 1 195 ? -14.975 9.783 2.547 1.00 94.81 195 HIS A CA 1
ATOM 1576 C C . HIS A 1 195 ? -14.043 8.858 3.342 1.00 94.81 195 HIS A C 1
ATOM 1578 O O . HIS A 1 195 ? -14.507 7.981 4.076 1.00 94.81 195 HIS A O 1
ATOM 1584 N N . THR A 1 196 ? -12.728 9.040 3.193 1.00 92.69 196 THR A N 1
ATOM 1585 C CA . THR A 1 196 ? -11.713 8.260 3.913 1.00 92.69 196 THR A CA 1
ATOM 1586 C C . THR A 1 196 ? -11.645 8.662 5.385 1.00 92.69 196 THR A C 1
ATOM 1588 O O . THR A 1 196 ? -11.626 7.781 6.242 1.00 92.69 196 THR A O 1
ATOM 1591 N N . GLU A 1 197 ? -11.668 9.964 5.688 1.00 94.12 197 GLU A N 1
ATOM 1592 C CA . GLU A 1 197 ? -11.707 10.498 7.057 1.00 94.12 197 GLU A CA 1
ATOM 1593 C C . GLU A 1 197 ? -12.895 9.908 7.837 1.00 94.12 197 GLU A C 1
ATOM 1595 O O . GLU A 1 197 ? -12.710 9.176 8.812 1.00 94.12 197 GLU A O 1
ATOM 1600 N N . LEU A 1 198 ? -14.118 10.118 7.346 1.00 95.31 198 LEU A N 1
ATOM 1601 C CA . LEU A 1 198 ? -15.339 9.605 7.976 1.00 95.31 198 LEU A CA 1
ATOM 1602 C C . LEU A 1 198 ? -15.411 8.065 7.940 1.00 95.31 198 LEU A C 1
ATOM 1604 O O . LEU A 1 198 ? -15.969 7.430 8.836 1.00 95.31 198 LEU A O 1
ATOM 1608 N N . GLY A 1 199 ? -14.786 7.424 6.948 1.00 94.25 199 GLY A N 1
ATOM 1609 C CA . GLY A 1 199 ? -14.620 5.970 6.900 1.00 94.25 199 GLY A CA 1
ATOM 1610 C C . GLY A 1 199 ? -13.766 5.417 8.047 1.00 94.25 199 GLY A C 1
ATOM 1611 O O . GLY A 1 199 ? -14.110 4.380 8.626 1.00 94.25 199 GLY A O 1
ATOM 1612 N N . HIS A 1 200 ? -12.683 6.105 8.415 1.00 91.94 200 HIS A N 1
ATOM 1613 C CA . HIS A 1 200 ? -11.880 5.744 9.583 1.00 91.94 200 HIS A CA 1
ATOM 1614 C C . HIS A 1 200 ? -12.638 5.986 10.888 1.00 91.94 200 HIS A C 1
ATOM 1616 O O . HIS A 1 200 ? -12.615 5.100 11.742 1.00 91.94 200 HIS A O 1
ATOM 1622 N N . LEU A 1 201 ? -13.369 7.101 11.011 1.00 91.69 201 LEU A N 1
ATOM 1623 C CA . LEU A 1 201 ? -14.234 7.361 12.168 1.00 91.69 201 LEU A CA 1
ATOM 1624 C C . LEU A 1 201 ? -15.235 6.215 12.377 1.00 91.69 201 LEU A C 1
ATOM 1626 O O . LEU A 1 201 ? -15.264 5.598 13.440 1.00 91.69 201 LEU A O 1
ATOM 1630 N N . ARG A 1 202 ? -15.965 5.839 11.319 1.00 94.25 202 ARG A N 1
ATOM 1631 C CA . ARG A 1 202 ? -16.881 4.687 11.332 1.00 94.25 202 ARG A CA 1
ATOM 1632 C C . ARG A 1 202 ? -16.185 3.402 11.767 1.00 94.25 202 ARG A C 1
ATOM 1634 O O . ARG A 1 202 ? -16.731 2.636 12.552 1.00 94.25 202 ARG A O 1
ATOM 1641 N N . THR A 1 203 ? -14.988 3.147 11.241 1.00 88.12 203 THR A N 1
ATOM 1642 C CA . THR A 1 203 ? -14.224 1.932 11.556 1.00 88.12 203 THR A CA 1
ATOM 1643 C C . THR A 1 203 ? -13.876 1.863 13.042 1.00 88.12 203 THR A C 1
ATOM 1645 O O . THR A 1 203 ? -14.004 0.796 13.642 1.00 88.12 203 THR A O 1
ATOM 1648 N N . VAL A 1 204 ? -13.475 2.988 13.642 1.00 86.69 204 VAL A N 1
ATOM 1649 C CA . VAL A 1 204 ? -13.164 3.079 15.075 1.00 86.69 204 VAL A CA 1
ATOM 1650 C C . VAL A 1 204 ? -14.415 2.865 15.925 1.00 86.69 204 VAL A C 1
ATOM 1652 O O . VAL A 1 204 ? -14.361 2.077 16.862 1.00 86.69 204 VAL A O 1
ATOM 1655 N N . LEU A 1 205 ? -15.542 3.492 15.580 1.00 86.75 205 LEU A N 1
ATOM 1656 C CA . LEU A 1 205 ? -16.789 3.371 16.347 1.00 86.75 205 LEU A CA 1
ATOM 1657 C C . LEU A 1 205 ? -17.377 1.955 16.278 1.00 86.75 205 LEU A C 1
ATOM 1659 O O . LEU A 1 205 ? -17.723 1.383 17.306 1.00 86.75 205 LEU A O 1
ATOM 1663 N N . VAL A 1 206 ? -17.386 1.330 15.096 1.00 86.44 206 VAL A N 1
ATOM 1664 C CA . VAL A 1 206 ? -17.793 -0.081 14.940 1.00 86.44 206 VAL A CA 1
ATOM 1665 C C . VAL A 1 206 ? -16.854 -1.015 15.707 1.00 86.44 206 VAL A C 1
ATOM 1667 O O . VAL A 1 206 ? -17.279 -2.031 16.256 1.00 86.44 206 VAL A O 1
ATOM 1670 N N . TRP A 1 207 ? -15.555 -0.710 15.746 1.00 85.75 207 TRP A N 1
ATOM 1671 C CA . TRP A 1 207 ? -14.622 -1.463 16.579 1.00 85.75 207 TRP A CA 1
ATOM 1672 C C . TRP A 1 207 ? -14.920 -1.264 18.072 1.00 85.75 207 TRP A C 1
ATOM 1674 O O . TRP A 1 207 ? -14.906 -2.245 18.812 1.00 85.75 207 TRP A O 1
ATOM 1684 N N . ALA A 1 208 ? -15.229 -0.043 18.510 1.00 76.69 208 ALA A N 1
ATOM 1685 C CA . ALA A 1 208 ? -15.563 0.267 19.897 1.00 76.69 208 ALA A CA 1
ATOM 1686 C C . ALA A 1 208 ? -16.828 -0.472 20.365 1.00 76.69 208 ALA A C 1
ATOM 1688 O O . ALA A 1 208 ? -16.803 -1.086 21.429 1.00 76.69 208 ALA A O 1
ATOM 1689 N N . GLU A 1 209 ? -17.878 -0.505 19.541 1.00 82.19 209 GLU A N 1
ATOM 1690 C CA . GLU A 1 209 ? -19.102 -1.287 19.777 1.00 82.19 209 GLU A CA 1
ATOM 1691 C C . GLU A 1 209 ? -18.793 -2.785 19.917 1.00 82.19 209 GLU A C 1
ATOM 1693 O O . GLU A 1 209 ? -19.148 -3.413 20.912 1.00 82.19 209 GLU A O 1
ATOM 1698 N N . LYS A 1 210 ? -18.028 -3.362 18.978 1.00 70.38 210 LYS A N 1
ATOM 1699 C CA . LYS A 1 210 ? -17.623 -4.782 19.032 1.00 70.38 210 LYS A CA 1
ATOM 1700 C C . LYS A 1 210 ? -16.815 -5.150 20.275 1.00 70.38 210 LYS A C 1
ATOM 1702 O O . LYS A 1 210 ? -16.787 -6.316 20.656 1.00 70.38 210 LYS A O 1
ATOM 1707 N N . ASN A 1 211 ? -16.124 -4.181 20.870 1.00 73.50 211 ASN A N 1
ATOM 1708 C CA . ASN A 1 211 ? -15.344 -4.364 22.092 1.00 73.50 211 ASN A CA 1
ATOM 1709 C C . ASN A 1 211 ? -16.092 -3.874 23.342 1.00 73.50 211 ASN A C 1
ATOM 1711 O O . ASN A 1 211 ? -15.480 -3.786 24.405 1.00 73.50 211 ASN A O 1
ATOM 1715 N N . MET A 1 212 ? -17.394 -3.579 23.229 1.00 76.19 212 MET A N 1
ATOM 1716 C CA . MET A 1 212 ? -18.264 -3.141 24.326 1.00 76.19 212 MET A CA 1
ATOM 1717 C C . MET A 1 212 ? -17.761 -1.873 25.041 1.00 76.19 212 MET A C 1
ATOM 1719 O O . MET A 1 212 ? -17.960 -1.705 26.243 1.00 76.19 212 MET A O 1
ATOM 1723 N N . LEU A 1 213 ? -17.072 -0.985 24.314 1.00 70.62 213 LEU A N 1
ATOM 1724 C CA . LEU A 1 213 ? -16.639 0.325 24.821 1.00 70.62 213 LEU A CA 1
ATOM 1725 C C . LEU A 1 213 ? -17.753 1.375 24.722 1.00 70.62 213 LEU A C 1
ATOM 1727 O O . LEU A 1 213 ? -17.772 2.317 25.510 1.00 70.62 213 LEU A O 1
ATOM 1731 N N . ILE A 1 214 ? -18.653 1.184 23.757 1.00 79.25 214 ILE A N 1
ATOM 1732 C CA . ILE A 1 214 ? -19.913 1.905 23.565 1.00 79.25 214 ILE A CA 1
ATOM 1733 C C . ILE A 1 214 ? -21.022 0.867 23.348 1.00 79.25 214 ILE A C 1
ATOM 1735 O O . ILE A 1 214 ? -20.737 -0.255 22.921 1.00 79.25 214 ILE A O 1
ATOM 1739 N N . GLY A 1 215 ? -22.265 1.226 23.643 1.00 81.69 215 GLY A N 1
ATOM 1740 C CA . GLY A 1 215 ? -23.449 0.397 23.450 1.00 81.69 215 GLY A CA 1
ATOM 1741 C C . GLY A 1 215 ? -23.814 0.200 21.981 1.00 81.69 215 GLY A C 1
ATOM 1742 O O . GLY A 1 215 ? -24.114 -0.925 21.588 1.00 81.69 215 GLY A O 1
ATOM 1743 N N . LYS A 1 216 ? -23.763 1.256 21.157 1.00 89.81 216 LYS A N 1
ATOM 1744 C CA . LYS A 1 216 ? -24.048 1.156 19.714 1.00 89.81 216 LYS A CA 1
ATOM 1745 C C . LYS A 1 216 ? -23.268 2.182 18.899 1.00 89.81 216 LYS A C 1
ATOM 1747 O O . LYS A 1 216 ? -23.234 3.359 19.246 1.00 89.81 216 LYS A O 1
ATOM 1752 N N . ALA A 1 217 ? -22.679 1.753 17.783 1.00 89.88 217 ALA A N 1
ATOM 1753 C CA . ALA A 1 217 ? -22.011 2.675 16.872 1.00 89.88 217 ALA A CA 1
ATOM 1754 C C . ALA A 1 217 ? -23.050 3.498 16.083 1.00 89.88 217 ALA A C 1
ATOM 1756 O O . ALA A 1 217 ? -23.936 2.907 15.452 1.00 89.88 217 ALA A O 1
ATOM 1757 N N . PRO A 1 218 ? -22.952 4.840 16.062 1.00 92.94 218 PRO A N 1
ATOM 1758 C CA . PRO A 1 218 ? -23.851 5.656 15.260 1.00 92.94 218 PRO A CA 1
ATOM 1759 C C . PRO A 1 218 ? -23.593 5.466 13.762 1.00 92.94 218 PRO A C 1
ATOM 1761 O O . PRO A 1 218 ? -22.506 5.076 13.315 1.00 92.94 218 PRO A O 1
ATOM 1764 N N . GLU A 1 219 ? -24.611 5.764 12.960 1.00 94.69 219 GLU A N 1
ATOM 1765 C CA . GLU A 1 219 ? -24.489 5.728 11.509 1.00 94.69 219 GLU A CA 1
ATOM 1766 C C . GLU A 1 219 ? -23.695 6.942 11.011 1.00 94.69 219 GLU A C 1
ATOM 1768 O O . GLU A 1 219 ? -24.176 8.073 11.022 1.00 94.69 219 GLU A O 1
ATOM 1773 N N . ILE A 1 220 ? -22.474 6.691 10.539 1.00 95.81 220 ILE A N 1
ATOM 1774 C CA . ILE A 1 220 ? -21.615 7.723 9.953 1.00 95.81 220 ILE A CA 1
ATOM 1775 C C . ILE A 1 220 ? -21.953 7.900 8.472 1.00 95.81 220 ILE A C 1
ATOM 1777 O O . ILE A 1 220 ? -21.590 7.064 7.632 1.00 95.81 220 ILE A O 1
ATOM 1781 N N . GLU A 1 221 ? -22.630 9.006 8.163 1.00 95.62 221 GLU A N 1
ATOM 1782 C CA . GLU A 1 221 ? -22.884 9.448 6.793 1.00 95.62 221 GLU A CA 1
ATOM 1783 C C . GLU A 1 221 ? -21.560 9.856 6.133 1.00 95.62 221 GLU A C 1
ATOM 1785 O O . GLU A 1 221 ? -20.702 10.478 6.756 1.00 95.62 221 GLU A O 1
ATOM 1790 N N . ARG A 1 222 ? -21.355 9.462 4.875 1.00 95.81 222 ARG A N 1
ATOM 1791 C CA . ARG A 1 222 ? -20.131 9.748 4.116 1.00 95.81 222 ARG A CA 1
ATOM 1792 C C . ARG A 1 222 ? -20.519 10.315 2.758 1.00 95.81 222 ARG A C 1
ATOM 1794 O O . ARG A 1 222 ? -21.492 9.818 2.189 1.00 95.81 222 ARG A O 1
ATOM 1801 N N . PRO A 1 223 ? -19.748 11.263 2.200 1.00 94.06 223 PRO A N 1
ATOM 1802 C CA . PRO A 1 223 ? -19.982 11.705 0.836 1.00 94.06 223 PRO A CA 1
ATOM 1803 C C . PRO A 1 223 ? -19.809 10.540 -0.143 1.00 94.06 223 PRO A C 1
ATOM 1805 O O . PRO A 1 223 ? -19.089 9.562 0.129 1.00 94.06 223 PRO A O 1
ATOM 1808 N N . SER A 1 224 ? -20.468 10.661 -1.293 1.00 91.19 224 SER A N 1
ATOM 1809 C CA . SER A 1 224 ? -20.308 9.731 -2.403 1.00 91.19 224 SER A CA 1
ATOM 1810 C C . SER A 1 224 ? -18.835 9.604 -2.760 1.00 91.19 224 SER A C 1
ATOM 1812 O O . SER A 1 224 ? -18.084 10.580 -2.798 1.00 91.19 224 SER A O 1
ATOM 1814 N N . LYS A 1 225 ? -18.398 8.368 -2.984 1.00 86.75 225 LYS A N 1
ATOM 1815 C CA . LYS A 1 225 ? -17.028 8.132 -3.413 1.00 86.75 225 LYS A CA 1
ATOM 1816 C C . LYS A 1 225 ? -16.892 8.675 -4.842 1.00 86.75 225 LYS A C 1
ATOM 1818 O O . LYS A 1 225 ? -17.708 8.283 -5.671 1.00 86.75 225 LYS A O 1
ATOM 1823 N N . PRO A 1 226 ? -15.900 9.535 -5.130 1.00 84.44 226 PRO A N 1
ATOM 1824 C CA . PRO A 1 226 ? -15.695 10.018 -6.486 1.00 84.44 226 PRO A CA 1
ATOM 1825 C C . PRO A 1 226 ? -15.350 8.854 -7.412 1.00 84.44 226 PRO A C 1
ATOM 1827 O O . PRO A 1 226 ? -14.762 7.852 -6.971 1.00 84.44 226 PRO A O 1
ATOM 1830 N N . ASP A 1 227 ? -15.676 9.019 -8.690 1.00 82.69 227 ASP A N 1
ATOM 1831 C CA . ASP A 1 227 ? -15.317 8.037 -9.697 1.00 82.69 227 ASP A CA 1
ATOM 1832 C C . ASP A 1 227 ? -13.793 7.860 -9.763 1.00 82.69 227 ASP A C 1
ATOM 1834 O O . ASP A 1 227 ? -13.027 8.819 -9.585 1.00 82.69 227 ASP A O 1
ATOM 1838 N N . PRO A 1 228 ? -13.308 6.623 -9.965 1.00 78.44 228 PRO A N 1
ATOM 1839 C CA . PRO A 1 228 ? -11.890 6.383 -10.163 1.00 78.44 228 PRO A CA 1
ATOM 1840 C C . PRO A 1 228 ? -11.378 7.185 -11.361 1.00 78.44 228 PRO A C 1
ATOM 1842 O O . PRO A 1 228 ? -12.012 7.207 -12.412 1.00 78.44 228 PRO A O 1
ATOM 1845 N N . LYS A 1 229 ? -10.196 7.797 -11.227 1.00 80.12 229 LYS A N 1
ATOM 1846 C CA . LYS A 1 229 ? -9.531 8.424 -12.372 1.00 80.12 229 LYS A CA 1
ATOM 1847 C C . LYS A 1 229 ? -9.217 7.364 -13.426 1.00 80.12 229 LYS A C 1
ATOM 1849 O O . LYS A 1 229 ? -8.542 6.380 -13.117 1.00 80.12 229 LYS A O 1
ATOM 1854 N N . ASP A 1 230 ? -9.656 7.615 -14.650 1.00 83.06 230 ASP A N 1
ATOM 1855 C CA . ASP A 1 230 ? -9.457 6.734 -15.794 1.00 83.06 230 ASP A CA 1
ATOM 1856 C C . ASP A 1 230 ? -8.356 7.285 -16.707 1.00 83.06 230 ASP A C 1
ATOM 1858 O O . ASP A 1 230 ? -8.611 7.982 -17.686 1.00 83.06 230 ASP A O 1
ATOM 1862 N N . ARG A 1 231 ? -7.099 7.063 -16.312 1.00 91.69 231 ARG A N 1
ATOM 1863 C CA . ARG A 1 231 ? -5.923 7.567 -17.031 1.00 91.69 231 ARG A CA 1
ATOM 1864 C C . ARG A 1 231 ? -4.880 6.468 -17.181 1.00 91.69 231 ARG A C 1
ATOM 1866 O O . ARG A 1 231 ? -4.318 6.009 -16.186 1.00 91.69 231 ARG A O 1
ATOM 1873 N N . HIS A 1 232 ? -4.581 6.113 -18.427 1.00 95.19 232 HIS A N 1
ATOM 1874 C CA . HIS A 1 232 ? -3.443 5.292 -18.849 1.00 95.19 232 HIS A CA 1
ATOM 1875 C C . HIS A 1 232 ? -2.608 6.067 -19.872 1.00 95.19 232 HIS A C 1
ATOM 1877 O O . HIS A 1 232 ? -3.134 6.982 -20.499 1.00 95.19 232 HIS A O 1
ATOM 1883 N N . LEU A 1 233 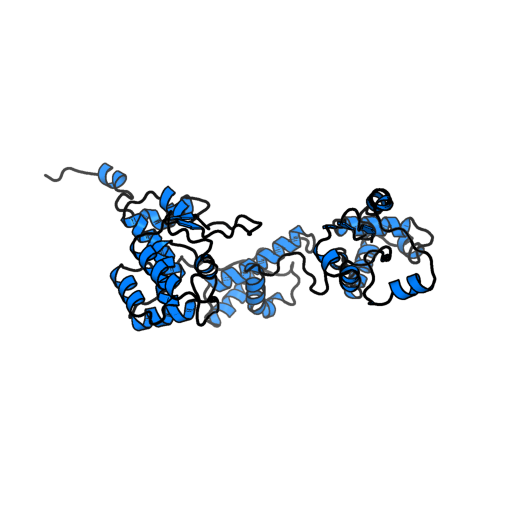? -1.327 5.733 -20.014 1.00 96.94 233 LEU A N 1
ATOM 1884 C CA . LEU A 1 233 ? -0.407 6.390 -20.944 1.00 96.94 233 LEU A CA 1
ATOM 1885 C C . LEU A 1 233 ? -0.453 5.728 -22.324 1.00 96.94 233 LEU A C 1
ATOM 1887 O O . LEU A 1 233 ? -0.573 4.506 -22.431 1.00 96.94 233 LEU A O 1
ATOM 1891 N N . THR A 1 234 ? -0.258 6.527 -23.368 1.00 96.62 234 THR A N 1
ATOM 1892 C CA . THR A 1 234 ? 0.146 6.008 -24.683 1.00 96.62 234 THR A CA 1
ATOM 1893 C C . THR A 1 234 ? 1.600 5.527 -24.643 1.00 96.62 234 THR A C 1
ATOM 1895 O O . THR A 1 234 ? 2.351 5.826 -23.703 1.00 96.62 234 THR A O 1
ATOM 1898 N N . ARG A 1 235 ? 2.025 4.760 -25.655 1.00 95.38 235 ARG A N 1
ATOM 1899 C CA . ARG A 1 235 ? 3.417 4.281 -25.741 1.00 95.38 235 ARG A CA 1
ATOM 1900 C C . ARG A 1 235 ? 4.383 5.453 -25.896 1.00 95.38 235 ARG A C 1
ATOM 1902 O O . ARG A 1 235 ? 5.429 5.476 -25.254 1.00 95.38 235 ARG A O 1
ATOM 1909 N N . GLU A 1 236 ? 3.976 6.457 -26.659 1.00 97.19 236 GLU A N 1
ATOM 1910 C CA . GLU A 1 236 ? 4.711 7.686 -26.935 1.00 97.19 236 GLU A CA 1
ATOM 1911 C C . GLU A 1 236 ? 4.838 8.547 -25.671 1.00 97.19 236 GLU A C 1
ATOM 1913 O O . GLU A 1 236 ? 5.911 9.065 -25.372 1.00 97.19 236 GLU A O 1
ATOM 1918 N N . GLU A 1 237 ? 3.769 8.673 -24.876 1.00 97.56 237 GLU A N 1
ATOM 1919 C CA . GLU A 1 237 ? 3.825 9.343 -23.570 1.00 97.56 237 GLU A CA 1
ATOM 1920 C C . GLU A 1 237 ? 4.771 8.631 -22.601 1.00 97.56 237 GLU A C 1
ATOM 1922 O O . GLU A 1 237 ? 5.597 9.280 -21.960 1.00 97.56 237 GLU A O 1
ATOM 1927 N N . ALA A 1 238 ? 4.671 7.303 -22.493 1.00 96.88 238 ALA A N 1
ATOM 1928 C CA . ALA A 1 238 ? 5.546 6.522 -21.624 1.00 96.88 238 ALA A CA 1
ATOM 1929 C C . ALA A 1 238 ? 7.022 6.659 -22.032 1.00 96.88 238 ALA A C 1
ATOM 1931 O O . ALA A 1 238 ? 7.881 6.813 -21.160 1.00 96.88 238 ALA A O 1
ATOM 1932 N N . GLN A 1 239 ? 7.300 6.664 -23.339 1.00 95.88 239 GLN A N 1
ATOM 1933 C CA . GLN A 1 239 ? 8.636 6.867 -23.890 1.00 95.88 239 GLN A CA 1
ATOM 1934 C C . GLN A 1 239 ? 9.171 8.272 -23.581 1.00 95.88 239 GLN A C 1
ATOM 1936 O O . GLN A 1 239 ? 10.260 8.389 -23.019 1.00 95.88 239 GLN A O 1
ATOM 1941 N N . ARG A 1 240 ? 8.385 9.332 -23.821 1.00 97.50 240 ARG A N 1
ATOM 1942 C CA . ARG A 1 240 ? 8.775 10.712 -23.470 1.00 97.50 240 ARG A CA 1
ATOM 1943 C C . ARG A 1 240 ? 9.086 10.864 -21.981 1.00 97.50 240 ARG A C 1
ATOM 1945 O O . ARG A 1 240 ? 10.063 11.513 -21.616 1.00 97.50 240 ARG A O 1
ATOM 1952 N N . ILE A 1 241 ? 8.286 10.252 -21.102 1.00 97.19 241 ILE A N 1
ATOM 1953 C CA . ILE A 1 241 ? 8.536 10.296 -19.651 1.00 97.19 241 ILE A CA 1
ATOM 1954 C C . ILE A 1 241 ? 9.835 9.561 -19.292 1.00 97.19 241 ILE A C 1
ATOM 1956 O O . ILE A 1 241 ? 10.582 10.026 -18.429 1.00 97.19 241 ILE A O 1
ATOM 1960 N N . LEU A 1 242 ? 10.114 8.425 -19.937 1.00 95.69 242 LEU A N 1
ATOM 1961 C CA . LEU A 1 242 ? 11.344 7.662 -19.724 1.00 95.69 242 LEU A CA 1
ATOM 1962 C C . LEU A 1 242 ? 12.588 8.439 -20.189 1.00 95.69 242 LEU A C 1
ATOM 1964 O O . LEU A 1 242 ? 13.602 8.445 -19.491 1.00 95.69 242 LEU A O 1
ATOM 1968 N N . GLU A 1 243 ? 12.505 9.129 -21.325 1.00 95.56 243 GLU A N 1
ATOM 1969 C CA . GLU A 1 243 ? 13.569 9.995 -21.849 1.00 95.56 243 GLU A CA 1
ATOM 1970 C C . GLU A 1 243 ? 13.800 11.219 -20.953 1.00 95.56 243 GLU A C 1
ATOM 1972 O O . GLU A 1 243 ? 14.941 11.577 -20.657 1.00 95.56 243 GLU A O 1
ATOM 1977 N N . ALA A 1 244 ? 12.722 11.811 -20.435 1.00 96.62 244 ALA A N 1
ATOM 1978 C CA . ALA A 1 244 ? 12.777 12.934 -19.505 1.00 96.62 244 ALA A CA 1
ATOM 1979 C C . ALA A 1 244 ? 13.257 12.550 -18.088 1.00 96.62 244 ALA A C 1
ATOM 1981 O O . ALA A 1 244 ? 13.609 13.427 -17.286 1.00 96.62 244 ALA A O 1
ATOM 1982 N N . ALA A 1 245 ? 13.279 11.257 -17.745 1.00 94.94 245 ALA A N 1
ATOM 1983 C CA . ALA A 1 245 ? 13.756 10.765 -16.458 1.00 94.94 245 ALA A CA 1
ATOM 1984 C C . ALA A 1 245 ? 15.292 10.832 -16.381 1.00 94.94 245 ALA A C 1
ATOM 1986 O O . ALA A 1 245 ? 15.999 9.956 -16.865 1.00 94.94 245 ALA A O 1
ATOM 1987 N N . LYS A 1 246 ? 15.831 11.867 -15.729 1.00 87.50 246 LYS A N 1
ATOM 1988 C CA . LYS A 1 246 ? 17.286 12.123 -15.683 1.00 87.50 246 LYS A CA 1
ATOM 1989 C C . LYS A 1 246 ? 18.083 11.167 -14.790 1.00 87.50 246 LYS A C 1
ATOM 1991 O O . LYS A 1 246 ? 19.284 11.021 -14.983 1.00 87.50 246 LYS A O 1
ATOM 1996 N N . THR A 1 247 ? 17.453 10.547 -13.793 1.00 91.56 247 THR A N 1
ATOM 1997 C CA . THR A 1 247 ? 18.157 9.730 -12.795 1.00 91.56 247 THR A CA 1
ATOM 1998 C C . THR A 1 247 ? 18.039 8.230 -13.094 1.00 91.56 247 THR A C 1
ATOM 2000 O O . THR A 1 247 ? 16.936 7.764 -13.399 1.00 91.56 247 THR A O 1
ATOM 2003 N N . PRO A 1 248 ? 19.124 7.439 -12.943 1.00 91.81 248 PRO A N 1
ATOM 2004 C CA . PRO A 1 248 ? 19.095 5.995 -13.209 1.00 91.81 248 PRO A CA 1
ATOM 2005 C C . PRO A 1 248 ? 18.006 5.260 -12.420 1.00 91.81 248 PRO A C 1
ATOM 2007 O O . PRO A 1 248 ? 17.220 4.509 -12.987 1.00 91.81 248 PRO A O 1
ATOM 2010 N N . HIS A 1 249 ? 17.862 5.573 -11.129 1.00 93.81 249 HIS A N 1
ATOM 2011 C CA . HIS A 1 249 ? 16.857 4.951 -10.264 1.00 93.81 249 HIS A CA 1
ATOM 2012 C C . HIS A 1 249 ? 15.417 5.167 -10.739 1.00 93.81 249 HIS A C 1
ATOM 2014 O O . HIS A 1 249 ? 14.572 4.288 -10.573 1.00 93.81 249 HIS A O 1
ATOM 2020 N N . LEU A 1 250 ? 15.121 6.329 -11.333 1.00 95.81 250 LEU A N 1
ATOM 2021 C CA . LEU A 1 250 ? 13.791 6.624 -11.852 1.00 95.81 250 LEU A CA 1
ATOM 2022 C C . LEU A 1 250 ? 13.534 5.849 -13.147 1.00 95.81 250 LEU A C 1
ATOM 2024 O O . LEU A 1 250 ? 12.449 5.288 -13.289 1.00 95.81 250 LEU A O 1
ATOM 2028 N N . LYS A 1 251 ? 14.527 5.753 -14.041 1.00 95.56 251 LYS A N 1
ATOM 2029 C CA . LYS A 1 251 ? 14.441 4.923 -15.255 1.00 95.56 251 LYS A CA 1
ATOM 2030 C C . LYS A 1 251 ? 14.199 3.454 -14.904 1.00 95.56 251 LYS A C 1
ATOM 2032 O O . LYS A 1 251 ? 13.233 2.863 -15.386 1.00 95.56 251 LYS A O 1
ATOM 2037 N N . THR A 1 252 ? 14.997 2.894 -13.991 1.00 95.81 252 THR A N 1
ATOM 2038 C CA . THR A 1 252 ? 14.828 1.520 -13.490 1.00 95.81 252 THR A CA 1
ATOM 2039 C C . THR A 1 252 ? 13.440 1.316 -12.889 1.00 95.81 252 THR A C 1
ATOM 2041 O O . THR A 1 252 ? 12.760 0.338 -13.202 1.00 95.81 252 THR A O 1
ATOM 2044 N N . ALA A 1 253 ? 12.966 2.262 -12.073 1.00 96.75 253 ALA A N 1
ATOM 2045 C CA . ALA A 1 253 ? 11.638 2.184 -11.481 1.00 96.75 253 ALA A CA 1
ATOM 2046 C C . ALA A 1 253 ? 10.506 2.245 -12.522 1.00 96.75 253 ALA A C 1
ATOM 2048 O O . ALA A 1 253 ? 9.525 1.519 -12.377 1.00 96.75 253 ALA A O 1
ATOM 2049 N N . ILE A 1 254 ? 10.619 3.074 -13.567 1.00 96.69 254 ILE A N 1
ATOM 2050 C CA . ILE A 1 254 ? 9.630 3.148 -14.657 1.00 96.69 254 ILE A CA 1
ATOM 2051 C C . ILE A 1 254 ? 9.592 1.832 -15.437 1.00 96.69 254 ILE A C 1
ATOM 2053 O O . ILE A 1 254 ? 8.506 1.281 -15.634 1.00 96.69 254 ILE A O 1
ATOM 2057 N N . HIS A 1 255 ? 10.754 1.280 -15.800 1.00 96.69 255 HIS A N 1
ATOM 2058 C CA . HIS A 1 255 ? 10.832 -0.031 -16.445 1.00 96.69 255 HIS A CA 1
ATOM 2059 C C . HIS A 1 255 ? 10.215 -1.130 -15.580 1.00 96.69 255 HIS A C 1
ATOM 2061 O O . HIS A 1 255 ? 9.453 -1.944 -16.094 1.00 96.69 255 HIS A O 1
ATOM 2067 N N . LEU A 1 256 ? 10.471 -1.131 -14.269 1.00 96.69 256 LEU A N 1
ATOM 2068 C CA . LEU A 1 256 ? 9.838 -2.071 -13.344 1.00 96.69 256 LEU A CA 1
ATOM 2069 C C . LEU A 1 256 ? 8.320 -1.879 -13.286 1.00 96.69 256 LEU A C 1
ATOM 2071 O O . LEU A 1 256 ? 7.587 -2.863 -13.358 1.00 96.69 256 LEU A O 1
ATOM 2075 N N . MET A 1 257 ? 7.827 -0.641 -13.183 1.00 95.75 257 MET A N 1
ATOM 2076 C CA . MET A 1 257 ? 6.389 -0.360 -13.107 1.00 95.75 257 MET A CA 1
ATOM 2077 C C . MET A 1 257 ? 5.641 -0.815 -14.362 1.00 95.75 257 MET A C 1
ATOM 2079 O O . MET A 1 257 ? 4.585 -1.429 -14.232 1.00 95.75 257 MET A O 1
ATOM 2083 N N . LEU A 1 258 ? 6.183 -0.551 -15.553 1.00 95.75 258 LEU A N 1
ATOM 2084 C CA . LEU A 1 258 ? 5.568 -0.959 -16.819 1.00 95.75 258 LEU A CA 1
ATOM 2085 C C . LEU A 1 258 ? 5.781 -2.445 -17.114 1.00 95.75 258 LEU A C 1
ATOM 2087 O O . LEU A 1 258 ? 4.852 -3.135 -17.519 1.00 95.75 258 LEU A O 1
ATOM 2091 N N . GLY A 1 259 ? 6.990 -2.949 -16.877 1.00 94.81 259 GLY A N 1
ATOM 2092 C CA . GLY A 1 259 ? 7.364 -4.324 -17.185 1.00 94.81 259 GLY A CA 1
ATOM 2093 C C . GLY A 1 259 ? 6.719 -5.343 -16.256 1.00 94.81 259 GLY A C 1
ATOM 2094 O O . GLY A 1 259 ? 6.384 -6.427 -16.707 1.00 94.81 259 GLY A O 1
ATOM 2095 N N . THR A 1 260 ? 6.489 -5.010 -14.982 1.00 94.56 260 THR A N 1
ATOM 2096 C CA . THR A 1 260 ? 5.918 -5.958 -14.004 1.00 94.56 260 THR A CA 1
ATOM 2097 C C . THR A 1 260 ? 4.488 -5.644 -13.588 1.00 94.56 260 THR A C 1
ATOM 2099 O O . THR A 1 260 ? 3.868 -6.423 -12.866 1.00 94.56 260 THR A O 1
ATOM 2102 N N . ALA A 1 261 ? 3.977 -4.469 -13.966 1.00 93.94 261 ALA A N 1
ATOM 2103 C CA . ALA A 1 261 ? 2.735 -3.911 -13.446 1.00 93.94 261 ALA A CA 1
ATOM 2104 C C . ALA A 1 261 ? 2.658 -3.914 -11.903 1.00 93.94 261 ALA A C 1
ATOM 2106 O O . ALA A 1 261 ? 1.566 -3.860 -11.337 1.00 93.94 261 ALA A O 1
ATOM 2107 N N . ALA A 1 262 ? 3.780 -3.999 -11.179 1.00 91.88 262 ALA A N 1
ATOM 2108 C CA . ALA A 1 262 ? 3.791 -4.153 -9.730 1.00 91.88 262 ALA A CA 1
ATOM 2109 C C . ALA A 1 262 ? 3.344 -2.879 -8.998 1.00 91.88 262 ALA A C 1
ATOM 2111 O O . ALA A 1 262 ? 3.360 -1.764 -9.520 1.00 91.88 262 ALA A O 1
ATOM 2112 N N . ARG A 1 263 ? 2.932 -3.035 -7.736 1.00 91.19 263 ARG A N 1
ATOM 2113 C CA . ARG A 1 263 ? 2.682 -1.875 -6.870 1.00 91.19 263 ARG A CA 1
ATOM 2114 C C . ARG A 1 263 ? 4.002 -1.178 -6.566 1.00 91.19 263 ARG A C 1
ATOM 2116 O O . ARG A 1 263 ? 4.983 -1.848 -6.262 1.00 91.19 263 ARG A O 1
ATOM 2123 N N . VAL A 1 264 ? 3.988 0.154 -6.530 1.00 92.62 264 VAL A N 1
ATOM 2124 C CA . VAL A 1 264 ? 5.193 0.963 -6.274 1.00 92.62 264 VAL A CA 1
ATOM 2125 C C . VAL A 1 264 ? 5.921 0.563 -4.991 1.00 92.62 264 VAL A C 1
ATOM 2127 O O . VAL A 1 264 ? 7.140 0.522 -4.972 1.00 92.62 264 VAL A O 1
ATOM 2130 N N . THR A 1 265 ? 5.196 0.185 -3.936 1.00 90.06 265 THR A N 1
ATOM 2131 C CA . THR A 1 265 ? 5.816 -0.282 -2.689 1.00 90.06 265 THR A CA 1
ATOM 2132 C C . THR A 1 265 ? 6.545 -1.609 -2.859 1.00 90.06 265 THR A C 1
ATOM 2134 O O . THR A 1 265 ? 7.608 -1.777 -2.288 1.00 90.06 265 THR A O 1
ATOM 2137 N N . ALA A 1 266 ? 6.024 -2.537 -3.668 1.00 90.88 266 ALA A N 1
ATOM 2138 C CA . ALA A 1 266 ? 6.724 -3.787 -3.964 1.00 90.88 266 ALA A CA 1
ATOM 2139 C C . ALA A 1 266 ? 7.987 -3.549 -4.806 1.00 90.88 266 ALA A C 1
ATOM 2141 O O . ALA A 1 266 ? 8.964 -4.259 -4.624 1.00 90.88 266 ALA A O 1
ATOM 2142 N N . ILE A 1 267 ? 7.971 -2.540 -5.683 1.00 94.31 267 ILE A N 1
ATOM 2143 C CA . ILE A 1 267 ? 9.130 -2.131 -6.491 1.00 94.31 267 ILE A CA 1
ATOM 2144 C C . ILE A 1 267 ? 10.208 -1.490 -5.615 1.00 94.31 267 ILE A C 1
ATOM 2146 O O . ILE A 1 267 ? 11.372 -1.849 -5.723 1.00 94.31 267 ILE A O 1
ATOM 2150 N N . LEU A 1 268 ? 9.823 -0.564 -4.733 1.00 94.50 268 LEU A N 1
ATOM 2151 C CA . LEU A 1 268 ? 10.757 0.117 -3.832 1.00 94.50 268 LEU A CA 1
ATOM 2152 C C . LEU A 1 268 ? 11.354 -0.813 -2.774 1.00 94.50 268 LEU A C 1
ATOM 2154 O O . LEU A 1 268 ? 12.477 -0.604 -2.336 1.00 94.50 268 LEU A O 1
ATOM 2158 N N . GLU A 1 269 ? 10.606 -1.836 -2.367 1.00 92.56 269 GLU A N 1
ATOM 2159 C CA . GLU A 1 269 ? 11.093 -2.863 -1.450 1.00 92.56 269 GLU A CA 1
ATOM 2160 C C . GLU A 1 269 ? 11.876 -3.971 -2.166 1.00 92.56 269 GLU A C 1
ATOM 2162 O O . GLU A 1 269 ? 12.371 -4.842 -1.468 1.00 92.56 269 GLU A O 1
ATOM 2167 N N . LEU A 1 270 ? 11.952 -4.012 -3.507 1.00 95.12 270 LEU A N 1
ATOM 2168 C CA . LEU A 1 270 ? 12.561 -5.121 -4.253 1.00 95.12 270 LEU A CA 1
ATOM 2169 C C . LEU A 1 270 ? 14.083 -5.164 -4.060 1.00 95.12 270 LEU A C 1
ATOM 2171 O O . LEU A 1 270 ? 14.767 -4.152 -4.209 1.00 95.12 270 LEU A O 1
ATOM 2175 N N . THR A 1 271 ? 14.601 -6.361 -3.802 1.00 95.81 271 THR A N 1
ATOM 2176 C CA . THR A 1 271 ? 16.020 -6.652 -3.568 1.00 95.81 271 THR A CA 1
ATOM 2177 C C . THR A 1 271 ? 16.563 -7.601 -4.635 1.00 95.81 271 THR A C 1
ATOM 2179 O O . THR A 1 271 ? 15.803 -8.344 -5.263 1.00 95.81 271 THR A O 1
ATOM 2182 N N . TRP A 1 272 ? 17.872 -7.554 -4.881 1.00 96.38 272 TRP A N 1
ATOM 2183 C CA . TRP A 1 272 ? 18.511 -8.293 -5.973 1.00 96.38 272 TRP A CA 1
ATOM 2184 C C . TRP A 1 272 ? 18.462 -9.815 -5.822 1.00 96.38 272 TRP A C 1
ATOM 2186 O O . TRP A 1 272 ? 18.421 -10.507 -6.832 1.00 96.38 272 TRP A O 1
ATOM 2196 N N . ASP A 1 273 ? 18.420 -10.339 -4.597 1.00 95.25 273 ASP A N 1
ATOM 2197 C CA . ASP A 1 273 ? 18.241 -11.772 -4.307 1.00 95.25 273 ASP A CA 1
ATOM 2198 C C . ASP A 1 273 ? 16.888 -12.319 -4.801 1.00 95.25 273 ASP A C 1
ATOM 2200 O O . ASP A 1 273 ? 16.722 -13.523 -4.984 1.00 95.25 273 ASP A O 1
ATOM 2204 N N . ARG A 1 274 ? 15.921 -11.430 -5.063 1.00 95.06 274 ARG A N 1
ATOM 2205 C CA . ARG A 1 274 ? 14.601 -11.756 -5.620 1.00 95.06 274 ARG A CA 1
ATOM 2206 C C . ARG A 1 274 ? 14.492 -11.522 -7.126 1.00 95.06 274 ARG A C 1
ATOM 2208 O O . ARG A 1 274 ? 13.387 -11.606 -7.672 1.00 95.06 274 ARG A O 1
ATOM 2215 N N . VAL A 1 275 ? 15.606 -11.240 -7.799 1.00 97.12 275 VAL A N 1
ATOM 2216 C CA . VAL A 1 275 ? 15.694 -11.132 -9.259 1.00 97.12 275 VAL A CA 1
ATOM 2217 C C . VAL A 1 275 ? 16.515 -12.304 -9.785 1.00 97.12 275 VAL A C 1
ATOM 2219 O O . VAL A 1 275 ? 17.729 -12.357 -9.618 1.00 97.12 275 VAL A O 1
ATOM 2222 N N . ASP A 1 276 ? 15.842 -13.237 -10.446 1.00 96.56 276 ASP A N 1
ATOM 2223 C CA . ASP A 1 276 ? 16.461 -14.404 -11.066 1.00 96.56 276 ASP A CA 1
ATOM 2224 C C . ASP A 1 276 ? 16.695 -14.110 -12.552 1.00 96.56 276 ASP A C 1
ATOM 2226 O O . ASP A 1 276 ? 15.764 -14.122 -13.365 1.00 96.56 276 ASP A O 1
ATOM 2230 N N . PHE A 1 277 ? 17.940 -13.779 -12.900 1.00 96.44 277 PHE A N 1
ATOM 2231 C CA . PHE A 1 277 ? 18.330 -13.433 -14.268 1.00 96.44 277 PHE A CA 1
ATOM 2232 C C . PHE A 1 277 ? 18.378 -14.645 -15.206 1.00 96.44 277 PHE A C 1
ATOM 2234 O O . PHE A 1 277 ? 18.166 -14.471 -16.409 1.00 96.44 277 PHE A O 1
ATOM 2241 N N . ASP A 1 278 ? 18.607 -15.844 -14.668 1.00 95.31 278 ASP A N 1
ATOM 2242 C CA . ASP A 1 278 ? 18.719 -17.079 -15.448 1.00 95.31 278 ASP A CA 1
ATOM 2243 C C . ASP A 1 278 ? 17.335 -17.556 -15.878 1.00 95.31 278 ASP A C 1
ATOM 2245 O O . ASP A 1 278 ? 17.076 -17.784 -17.062 1.00 95.31 278 ASP A O 1
ATOM 2249 N N . ARG A 1 279 ? 16.398 -17.619 -14.924 1.00 95.44 279 ARG A N 1
ATOM 2250 C CA . ARG A 1 279 ? 14.995 -17.967 -15.190 1.00 95.44 279 ARG A CA 1
ATOM 2251 C C . ARG A 1 279 ? 14.175 -16.791 -15.701 1.00 95.44 279 ARG A C 1
ATOM 2253 O O . ARG A 1 279 ? 13.039 -16.989 -16.123 1.00 95.44 279 ARG A O 1
ATOM 2260 N N . ARG A 1 280 ? 14.733 -15.576 -15.668 1.00 96.62 280 ARG A N 1
ATOM 22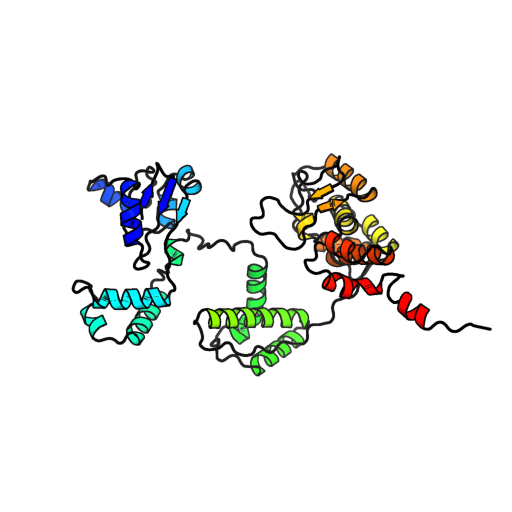61 C CA . ARG A 1 280 ? 14.059 -14.318 -16.020 1.00 96.62 280 ARG A CA 1
ATOM 2262 C C . ARG A 1 280 ? 12.778 -14.114 -15.210 1.00 96.62 280 ARG A C 1
ATOM 2264 O O . ARG A 1 280 ? 11.721 -13.834 -15.773 1.00 96.62 280 ARG A O 1
ATOM 2271 N N . LEU A 1 281 ? 12.871 -14.244 -13.888 1.00 96.19 281 LEU A N 1
ATOM 2272 C CA . LEU A 1 281 ? 11.744 -14.104 -12.961 1.00 96.19 281 LEU A CA 1
ATOM 2273 C C . LEU A 1 281 ? 12.031 -13.058 -11.880 1.00 96.19 281 LEU A C 1
ATOM 2275 O O . LEU A 1 281 ? 13.143 -12.957 -11.369 1.00 96.19 281 LEU A O 1
ATOM 2279 N N . ILE A 1 282 ? 10.996 -12.317 -11.484 1.00 96.12 282 ILE A N 1
ATOM 2280 C CA . ILE A 1 282 ? 11.022 -11.422 -10.322 1.00 96.12 282 ILE A CA 1
ATOM 2281 C C . ILE A 1 282 ? 10.036 -11.929 -9.278 1.00 96.12 282 ILE A C 1
ATOM 2283 O O . ILE A 1 282 ? 8.834 -12.052 -9.533 1.00 96.12 282 ILE A O 1
ATOM 2287 N N . TYR A 1 283 ? 10.538 -12.145 -8.067 1.00 93.19 283 TYR A N 1
ATOM 2288 C CA . TYR A 1 283 ? 9.739 -12.529 -6.911 1.00 93.19 283 TYR A CA 1
ATOM 2289 C C . TYR A 1 283 ? 9.338 -11.269 -6.133 1.00 93.19 283 TYR A C 1
ATOM 2291 O O . TYR A 1 283 ? 10.011 -10.838 -5.201 1.00 93.19 283 TYR A O 1
ATOM 2299 N N . LEU A 1 284 ? 8.207 -10.649 -6.493 1.00 89.31 284 LEU A N 1
ATOM 2300 C CA . LEU A 1 284 ? 7.771 -9.392 -5.855 1.00 89.31 284 LEU A CA 1
ATOM 2301 C C . LEU A 1 284 ? 7.397 -9.567 -4.378 1.00 89.31 284 LEU A C 1
ATOM 2303 O O . LEU A 1 284 ? 7.329 -8.593 -3.626 1.00 89.31 284 LEU A O 1
ATOM 2307 N N . ARG A 1 285 ? 7.088 -10.797 -3.959 1.00 84.06 285 ARG A N 1
ATOM 2308 C CA . ARG A 1 285 ? 6.772 -11.129 -2.571 1.00 84.06 285 ARG A CA 1
ATOM 2309 C C . ARG A 1 285 ? 8.060 -11.255 -1.765 1.00 84.06 285 ARG A C 1
ATOM 2311 O O . ARG A 1 285 ? 9.010 -11.874 -2.221 1.00 84.06 285 ARG A O 1
ATOM 2318 N N . ASP A 1 286 ? 8.048 -10.719 -0.551 1.00 80.00 286 ASP A N 1
ATOM 2319 C CA . ASP A 1 286 ? 9.092 -11.004 0.428 1.00 80.00 286 ASP A CA 1
ATOM 2320 C C . ASP A 1 286 ? 8.812 -12.382 1.072 1.00 80.00 286 ASP A C 1
ATOM 2322 O O . ASP A 1 286 ? 7.711 -12.586 1.604 1.00 80.00 286 ASP A O 1
ATOM 2326 N N . PRO A 1 287 ? 9.741 -13.353 1.004 1.00 72.94 287 PRO A N 1
ATOM 2327 C CA . PRO A 1 287 ? 9.577 -14.661 1.636 1.00 72.94 287 PRO A CA 1
ATOM 2328 C C . PRO A 1 287 ? 9.394 -14.587 3.159 1.00 72.94 287 PRO A C 1
ATOM 2330 O O . PRO A 1 287 ? 8.705 -15.434 3.728 1.00 72.94 287 PRO A O 1
ATOM 2333 N N . SER A 1 288 ? 9.962 -13.567 3.810 1.00 70.19 288 SER A N 1
ATOM 2334 C CA . SER A 1 288 ? 9.910 -13.359 5.261 1.00 70.19 288 SER A CA 1
ATOM 2335 C C . SER A 1 288 ? 8.570 -12.793 5.755 1.00 70.19 288 SER A C 1
ATOM 2337 O O . SER A 1 288 ? 8.283 -12.817 6.957 1.00 70.19 288 SER A O 1
ATOM 2339 N N . ASP A 1 289 ? 7.701 -12.332 4.843 1.00 68.62 289 ASP A N 1
ATOM 2340 C CA . ASP A 1 289 ? 6.364 -11.850 5.185 1.00 68.62 289 ASP A CA 1
ATOM 2341 C C . ASP A 1 289 ? 5.515 -12.991 5.787 1.00 68.62 289 ASP A C 1
ATOM 2343 O O . ASP A 1 289 ? 4.956 -13.838 5.075 1.00 68.62 289 ASP A O 1
ATOM 2347 N N . LYS A 1 290 ? 5.346 -12.951 7.120 1.00 57.22 290 LYS A N 1
ATOM 2348 C CA . LYS A 1 290 ? 4.523 -13.884 7.922 1.00 57.22 290 LYS A CA 1
ATOM 2349 C C . LYS A 1 290 ? 3.053 -13.938 7.491 1.00 57.22 290 LYS A C 1
ATOM 2351 O O . LYS A 1 290 ? 2.355 -14.910 7.764 1.00 57.22 290 LYS A O 1
ATOM 2356 N N . VAL A 1 291 ? 2.565 -12.889 6.828 1.00 57.91 291 VAL A N 1
ATOM 2357 C CA . VAL A 1 291 ? 1.211 -12.812 6.271 1.00 57.91 291 VAL A CA 1
ATOM 2358 C C . VAL A 1 291 ? 1.328 -12.743 4.757 1.00 57.91 291 VAL A C 1
ATOM 2360 O O . VAL A 1 291 ? 2.055 -11.899 4.240 1.00 57.91 291 VAL A O 1
ATOM 2363 N N . LYS A 1 292 ? 0.570 -13.576 4.030 1.00 55.66 292 LYS A N 1
ATOM 2364 C CA . LYS A 1 292 ? 0.443 -13.456 2.569 1.00 55.66 292 LYS A CA 1
ATOM 2365 C C . LYS A 1 292 ? -0.116 -12.064 2.230 1.00 55.66 292 LYS A C 1
ATOM 2367 O O . LYS A 1 292 ? -1.330 -11.856 2.243 1.00 55.66 292 LYS A O 1
ATOM 2372 N N . ARG A 1 293 ? 0.756 -11.084 1.956 1.00 56.25 293 ARG A N 1
ATOM 2373 C CA . ARG A 1 293 ? 0.338 -9.760 1.480 1.00 56.25 293 ARG A CA 1
ATOM 2374 C C . ARG A 1 293 ? -0.334 -9.951 0.121 1.00 56.25 293 ARG A C 1
ATOM 2376 O O . ARG A 1 293 ? 0.279 -10.464 -0.813 1.00 56.25 293 ARG A O 1
ATOM 2383 N N . LYS A 1 294 ? -1.610 -9.568 0.012 1.00 58.53 294 LYS A N 1
ATOM 2384 C CA . LYS A 1 294 ? -2.381 -9.706 -1.232 1.00 58.53 294 LYS A CA 1
ATOM 2385 C C . LYS A 1 294 ? -1.697 -8.942 -2.377 1.00 58.53 294 LYS A C 1
ATOM 2387 O O . LYS A 1 294 ? -1.451 -7.741 -2.280 1.00 58.53 294 LYS A O 1
ATOM 2392 N N . GLY A 1 295 ? -1.454 -9.626 -3.490 1.00 59.91 295 GLY A N 1
ATOM 2393 C CA . GLY A 1 295 ? -1.016 -9.041 -4.759 1.00 59.91 295 GLY A CA 1
ATOM 2394 C C . GLY A 1 295 ? 0.452 -8.677 -4.897 1.00 59.91 295 GLY A C 1
ATOM 2395 O O . GLY A 1 295 ? 0.788 -7.588 -5.362 1.00 59.91 295 GLY A O 1
ATOM 2396 N N . ARG A 1 296 ? 1.314 -9.615 -4.513 1.00 73.12 296 ARG A N 1
ATOM 2397 C CA . ARG A 1 296 ? 2.704 -9.681 -4.963 1.00 73.12 296 ARG A CA 1
ATOM 2398 C C . ARG A 1 296 ? 2.869 -11.002 -5.718 1.00 73.12 296 ARG A C 1
ATOM 2400 O O . ARG A 1 296 ? 2.869 -12.054 -5.085 1.00 73.12 296 ARG A O 1
ATOM 2407 N N . ALA A 1 297 ? 2.873 -10.927 -7.046 1.00 78.56 297 ALA A N 1
ATOM 2408 C CA . ALA A 1 297 ? 2.985 -12.076 -7.941 1.00 78.56 297 ALA A CA 1
ATOM 2409 C C . ALA A 1 297 ? 4.458 -12.412 -8.236 1.00 78.56 297 ALA A C 1
ATOM 2411 O O . ALA A 1 297 ? 5.352 -11.620 -7.932 1.00 78.56 297 ALA A O 1
ATOM 2412 N N . ILE A 1 298 ? 4.693 -13.586 -8.820 1.00 89.00 298 ILE A N 1
ATOM 2413 C CA . ILE A 1 298 ? 5.947 -13.893 -9.516 1.00 89.00 298 ILE A CA 1
ATOM 2414 C C . ILE A 1 298 ? 5.738 -13.455 -10.959 1.00 89.00 298 ILE A C 1
ATOM 2416 O O . ILE A 1 298 ? 4.717 -13.804 -11.550 1.00 89.00 298 ILE A O 1
ATOM 2420 N N . VAL A 1 299 ? 6.656 -12.654 -11.490 1.00 92.44 299 VAL A N 1
ATOM 2421 C CA . VAL A 1 299 ? 6.456 -11.978 -12.773 1.00 92.44 299 VAL A CA 1
ATOM 2422 C C . VAL A 1 299 ? 7.641 -12.243 -13.704 1.00 92.44 299 VAL A C 1
ATOM 2424 O O . VAL A 1 299 ? 8.782 -12.083 -13.260 1.00 92.44 299 VAL A O 1
ATOM 2427 N N . PRO A 1 300 ? 7.411 -12.649 -14.967 1.00 94.19 300 PRO A N 1
ATOM 2428 C CA . PRO A 1 300 ? 8.485 -12.824 -15.938 1.00 94.19 300 PRO A CA 1
ATOM 2429 C C . PRO A 1 300 ? 9.121 -11.490 -16.352 1.00 94.19 300 PRO A C 1
ATOM 2431 O O . PRO A 1 300 ? 8.471 -10.446 -16.397 1.00 94.19 300 PRO A O 1
ATOM 2434 N N . ILE A 1 301 ? 10.410 -11.534 -16.682 1.00 94.94 301 ILE A N 1
ATOM 2435 C CA . ILE A 1 301 ? 11.195 -10.383 -17.131 1.00 94.94 301 ILE A CA 1
ATOM 2436 C C . ILE A 1 301 ? 11.169 -10.327 -18.660 1.00 94.94 301 ILE A C 1
ATOM 2438 O O . ILE A 1 301 ? 11.700 -11.209 -19.337 1.00 94.94 301 ILE A O 1
ATOM 2442 N N . ASN A 1 302 ? 10.579 -9.265 -19.214 1.00 93.38 302 ASN A N 1
ATOM 2443 C CA . ASN A 1 302 ? 10.632 -9.003 -20.653 1.00 93.38 302 ASN A CA 1
ATOM 2444 C C . ASN A 1 302 ? 12.017 -8.481 -21.091 1.00 93.38 302 ASN A C 1
ATOM 2446 O O . ASN A 1 302 ? 12.836 -8.086 -20.263 1.00 93.38 302 ASN A O 1
ATOM 2450 N N . ALA A 1 303 ? 12.287 -8.466 -22.400 1.00 93.75 303 ALA A N 1
ATOM 2451 C CA . ALA A 1 303 ? 13.606 -8.113 -22.934 1.00 93.75 303 ALA A CA 1
ATOM 2452 C C . ALA A 1 303 ? 14.080 -6.711 -22.506 1.00 93.75 303 ALA A C 1
ATOM 2454 O O . ALA A 1 303 ? 15.208 -6.554 -22.045 1.00 93.75 303 ALA A O 1
ATOM 2455 N N . THR A 1 304 ? 13.209 -5.703 -22.592 1.00 93.50 304 THR A N 1
ATOM 2456 C CA . THR A 1 304 ? 13.537 -4.321 -22.213 1.00 93.50 304 THR A CA 1
ATOM 2457 C C . THR A 1 304 ? 13.839 -4.196 -20.718 1.00 93.50 304 THR A C 1
ATOM 2459 O O . THR A 1 304 ? 14.815 -3.554 -20.333 1.00 93.50 304 THR A O 1
ATOM 2462 N N . LEU A 1 305 ? 13.034 -4.838 -19.866 1.00 95.81 305 LEU A N 1
ATOM 2463 C CA . LEU A 1 305 ? 13.243 -4.855 -18.422 1.00 95.81 305 LEU A CA 1
ATOM 2464 C C . LEU A 1 305 ? 14.530 -5.600 -18.058 1.00 95.81 305 LEU A C 1
ATOM 2466 O O . LEU A 1 305 ? 15.242 -5.161 -17.162 1.00 95.81 305 LEU A O 1
ATOM 2470 N N . LEU A 1 306 ? 14.858 -6.687 -18.761 1.00 96.44 306 LEU A N 1
ATOM 2471 C CA . LEU A 1 306 ? 16.095 -7.433 -18.537 1.00 96.44 306 LEU A CA 1
ATOM 2472 C C . LEU A 1 306 ? 17.324 -6.550 -18.765 1.00 96.44 306 LEU A C 1
ATOM 2474 O O . LEU A 1 306 ? 18.231 -6.546 -17.935 1.00 96.44 306 LEU A O 1
ATOM 2478 N N . THR A 1 307 ? 17.339 -5.785 -19.859 1.00 95.44 307 THR A N 1
ATOM 2479 C CA . THR A 1 307 ? 18.420 -4.837 -20.157 1.00 95.44 307 THR A CA 1
ATOM 2480 C C . THR A 1 307 ? 18.533 -3.772 -19.069 1.00 95.44 307 THR A C 1
ATOM 2482 O O . THR A 1 307 ? 19.617 -3.577 -18.524 1.00 95.44 307 THR A O 1
ATOM 2485 N N . ALA A 1 308 ? 17.413 -3.151 -18.681 1.00 95.12 308 ALA A N 1
ATOM 2486 C CA . ALA A 1 308 ? 17.396 -2.137 -17.625 1.00 95.12 308 ALA A CA 1
ATOM 2487 C C . ALA A 1 308 ? 17.866 -2.685 -16.264 1.00 95.12 308 ALA A C 1
ATOM 2489 O O . ALA A 1 308 ? 18.572 -2.004 -15.526 1.00 95.12 308 ALA A O 1
ATOM 2490 N N . LEU A 1 309 ? 17.502 -3.926 -15.926 1.00 97.06 309 LEU A N 1
ATOM 2491 C CA . LEU A 1 309 ? 17.925 -4.567 -14.680 1.00 97.06 309 LEU A CA 1
ATOM 2492 C C . LEU A 1 309 ? 19.403 -4.942 -14.682 1.00 97.06 309 LEU A C 1
ATOM 2494 O O . LEU A 1 309 ? 20.041 -4.832 -13.642 1.00 97.06 309 LEU A O 1
ATOM 2498 N N . ARG A 1 310 ? 19.958 -5.374 -15.819 1.00 96.38 310 ARG A N 1
ATOM 2499 C CA . ARG A 1 310 ? 21.396 -5.657 -15.935 1.00 96.38 310 ARG A CA 1
ATOM 2500 C C . ARG A 1 310 ? 22.229 -4.392 -15.766 1.00 96.38 310 ARG A C 1
ATOM 2502 O O . ARG A 1 310 ? 23.193 -4.416 -15.008 1.00 96.38 310 ARG A O 1
ATOM 2509 N N . ASP A 1 311 ? 21.816 -3.302 -16.407 1.00 94.56 311 ASP A N 1
ATOM 2510 C CA . ASP A 1 311 ? 22.453 -1.990 -16.258 1.00 94.56 311 ASP A CA 1
ATOM 2511 C C . ASP A 1 311 ? 22.396 -1.506 -14.799 1.00 94.56 311 ASP A C 1
ATOM 2513 O O . ASP A 1 311 ? 23.420 -1.221 -14.178 1.00 94.56 311 ASP A O 1
ATOM 2517 N N . ALA A 1 312 ? 21.208 -1.554 -14.187 1.00 95.06 312 ALA A N 1
ATOM 2518 C CA . ALA A 1 312 ? 21.037 -1.203 -12.781 1.00 95.06 312 ALA A CA 1
ATOM 2519 C C . ALA A 1 312 ? 21.846 -2.107 -11.832 1.00 95.06 312 ALA A C 1
ATOM 2521 O O . ALA A 1 312 ? 22.345 -1.626 -10.817 1.00 95.06 312 ALA A O 1
ATOM 2522 N N . LYS A 1 313 ? 22.001 -3.402 -12.148 1.00 96.00 313 LYS A N 1
ATOM 2523 C CA . LYS A 1 313 ? 22.781 -4.344 -11.333 1.00 96.00 313 LYS A CA 1
ATOM 2524 C C . LYS A 1 313 ? 24.277 -4.061 -11.406 1.00 96.00 313 LYS A C 1
ATOM 2526 O O . LYS A 1 313 ? 24.949 -4.184 -10.385 1.00 96.00 313 LYS A O 1
ATOM 2531 N N . ALA A 1 314 ? 24.785 -3.687 -12.580 1.00 94.62 314 ALA A N 1
ATOM 2532 C CA . ALA A 1 314 ? 26.195 -3.363 -12.777 1.00 94.62 314 ALA A CA 1
ATOM 2533 C C . ALA A 1 314 ? 26.637 -2.154 -11.934 1.00 94.62 314 ALA A C 1
ATOM 2535 O O . ALA A 1 314 ? 27.767 -2.126 -11.455 1.00 94.62 314 ALA A O 1
ATOM 2536 N N . GLY A 1 315 ? 25.737 -1.188 -11.717 1.00 90.75 315 GLY A N 1
ATOM 2537 C CA . GLY A 1 315 ? 25.977 -0.003 -10.888 1.00 90.75 315 GLY A CA 1
ATOM 2538 C C . GLY A 1 315 ? 25.435 -0.072 -9.456 1.00 90.75 315 GLY A C 1
ATOM 2539 O O . GLY A 1 315 ? 25.392 0.962 -8.794 1.00 90.75 315 GLY A O 1
ATOM 2540 N N . ALA A 1 316 ? 24.972 -1.234 -8.983 1.00 93.50 316 ALA A N 1
ATOM 2541 C CA . ALA A 1 316 ? 24.306 -1.347 -7.686 1.00 93.50 316 ALA A CA 1
ATOM 2542 C C . ALA A 1 316 ? 25.284 -1.204 -6.508 1.00 93.50 316 ALA A C 1
ATOM 2544 O O . ALA A 1 316 ? 26.283 -1.918 -6.427 1.00 93.50 316 ALA A O 1
ATOM 2545 N N . LEU A 1 317 ? 24.951 -0.332 -5.555 1.00 93.50 317 LEU A N 1
ATOM 2546 C CA . LEU A 1 317 ? 25.708 -0.101 -4.320 1.00 93.50 317 LEU A CA 1
ATOM 2547 C C . LEU A 1 317 ? 25.037 -0.728 -3.089 1.00 93.50 317 LEU A C 1
ATOM 2549 O O . LEU A 1 317 ? 25.648 -0.811 -2.024 1.00 93.50 317 LEU A O 1
ATOM 2553 N N . THR A 1 318 ? 23.782 -1.157 -3.211 1.00 94.75 318 THR A N 1
ATOM 2554 C CA . THR A 1 318 ? 22.984 -1.760 -2.141 1.00 94.75 318 THR A CA 1
ATOM 2555 C C . THR A 1 318 ? 22.314 -3.059 -2.591 1.00 94.75 318 THR A C 1
ATOM 2557 O O . THR A 1 318 ? 22.340 -3.460 -3.757 1.00 94.75 318 THR A O 1
ATOM 2560 N N . GLU A 1 319 ? 21.679 -3.742 -1.639 1.00 94.94 319 GLU A N 1
ATOM 2561 C CA . GLU A 1 319 ? 20.845 -4.915 -1.908 1.00 94.94 319 GLU A CA 1
ATOM 2562 C C . GLU A 1 319 ? 19.548 -4.583 -2.668 1.00 94.94 319 GLU A C 1
ATOM 2564 O O . GLU A 1 319 ? 18.936 -5.485 -3.240 1.00 94.94 319 GLU A O 1
ATOM 2569 N N . TYR A 1 320 ? 19.129 -3.314 -2.699 1.00 96.38 320 TYR A N 1
ATOM 2570 C CA . TYR A 1 320 ? 17.877 -2.880 -3.313 1.00 96.38 320 TYR A CA 1
ATOM 2571 C C . TYR A 1 320 ? 18.041 -2.633 -4.814 1.00 96.38 320 TYR A C 1
ATOM 2573 O O . TYR A 1 320 ? 19.036 -2.081 -5.274 1.00 96.38 320 TYR A O 1
ATOM 2581 N N . VAL A 1 321 ? 17.015 -2.995 -5.588 1.00 96.62 321 VAL A N 1
ATOM 2582 C CA . VAL A 1 321 ? 16.997 -2.783 -7.045 1.00 96.62 321 VAL A CA 1
ATOM 2583 C C . VAL A 1 321 ? 16.817 -1.303 -7.394 1.00 96.62 321 VAL A C 1
ATOM 2585 O O . VAL A 1 321 ? 17.363 -0.819 -8.382 1.00 96.62 321 VAL A O 1
ATOM 2588 N N . VAL A 1 322 ? 16.036 -0.573 -6.590 1.00 95.94 322 VAL A N 1
ATOM 2589 C CA . VAL A 1 322 ? 15.801 0.867 -6.765 1.00 95.94 322 VAL A CA 1
ATOM 2590 C C . VAL A 1 322 ? 16.447 1.632 -5.614 1.00 95.94 322 VAL A C 1
ATOM 2592 O O . VAL A 1 322 ? 15.878 1.778 -4.530 1.00 95.94 322 VAL A O 1
ATOM 2595 N N . GLU A 1 323 ? 17.631 2.168 -5.879 1.00 94.19 323 GLU A N 1
ATOM 2596 C CA . GLU A 1 323 ? 18.451 2.895 -4.911 1.00 94.19 323 GLU A CA 1
ATOM 2597 C C . GLU A 1 323 ? 18.867 4.275 -5.423 1.00 94.19 323 GLU A C 1
ATOM 2599 O O . GLU A 1 323 ? 18.895 4.537 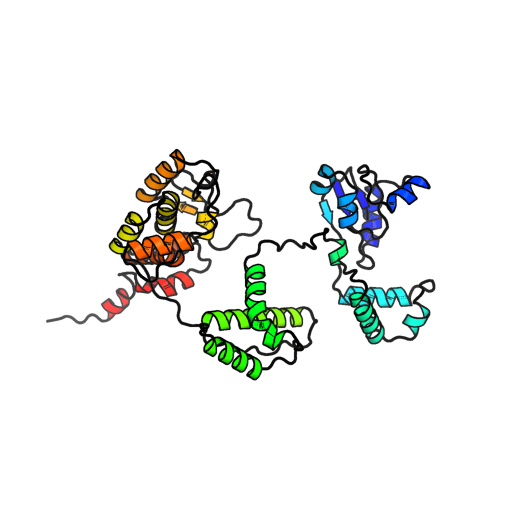-6.621 1.00 94.19 323 GLU A O 1
ATOM 2604 N N . TRP A 1 324 ? 19.210 5.178 -4.512 1.00 92.25 324 TRP A N 1
ATOM 2605 C CA . TRP A 1 324 ? 19.794 6.472 -4.829 1.00 92.25 324 TRP A CA 1
ATOM 2606 C C . TRP A 1 324 ? 20.902 6.787 -3.833 1.00 92.25 324 TRP A C 1
ATOM 2608 O O . TRP A 1 324 ? 20.660 6.779 -2.628 1.00 92.25 324 TRP A O 1
ATOM 2618 N N . ALA A 1 325 ? 22.102 7.075 -4.344 1.00 88.88 325 ALA A N 1
ATOM 2619 C CA . ALA A 1 325 ? 23.271 7.422 -3.535 1.00 88.88 325 ALA A CA 1
ATOM 2620 C C . ALA A 1 325 ? 23.546 6.410 -2.399 1.00 88.88 325 ALA A C 1
ATOM 2622 O O . ALA A 1 325 ? 23.739 6.792 -1.246 1.00 88.88 325 ALA A O 1
ATOM 2623 N N . GLY A 1 326 ? 23.509 5.108 -2.717 1.00 89.56 326 GLY A N 1
ATOM 2624 C CA . GLY A 1 326 ? 23.779 4.036 -1.752 1.00 89.56 326 GLY A CA 1
ATOM 2625 C C . GLY A 1 326 ? 22.693 3.846 -0.688 1.00 89.56 326 GLY A C 1
ATOM 2626 O O . GLY A 1 326 ? 22.967 3.282 0.369 1.00 89.56 326 GLY A O 1
ATOM 2627 N N . GLN A 1 327 ? 21.473 4.340 -0.920 1.00 91.81 327 GLN A N 1
ATOM 2628 C CA . GLN A 1 327 ? 20.334 4.190 -0.012 1.00 91.81 327 GLN A CA 1
ATOM 2629 C C . GLN A 1 327 ? 19.064 3.768 -0.768 1.00 91.81 327 GLN A C 1
ATOM 2631 O O . GLN A 1 327 ? 18.853 4.204 -1.903 1.00 91.81 327 GLN A O 1
ATOM 2636 N N . PRO A 1 328 ? 18.163 2.982 -0.152 1.00 92.25 328 PRO A N 1
ATOM 2637 C CA . PRO A 1 328 ? 16.899 2.607 -0.780 1.00 92.25 328 PRO A CA 1
ATOM 2638 C C . PRO A 1 328 ? 15.995 3.824 -1.005 1.00 92.25 328 PRO A C 1
ATOM 2640 O O . PRO A 1 328 ? 15.824 4.684 -0.131 1.00 92.25 328 PRO A O 1
ATOM 2643 N N . VAL A 1 329 ? 15.354 3.885 -2.174 1.00 93.50 329 VAL A N 1
ATOM 2644 C CA . VAL A 1 329 ? 14.427 4.976 -2.499 1.00 93.50 329 VAL A CA 1
ATOM 2645 C C . VAL A 1 329 ? 13.115 4.798 -1.732 1.00 93.50 329 VAL A C 1
ATOM 2647 O O . VAL A 1 329 ? 12.393 3.823 -1.901 1.00 93.50 329 VAL A O 1
ATOM 2650 N N . LYS A 1 330 ? 12.745 5.791 -0.915 1.00 89.62 330 LYS A N 1
ATOM 2651 C CA . LYS A 1 330 ? 11.496 5.751 -0.126 1.00 89.62 330 LYS A CA 1
ATOM 2652 C C . LYS A 1 330 ? 10.263 6.246 -0.884 1.00 89.62 330 LYS A C 1
ATOM 2654 O O . LYS A 1 330 ? 9.137 5.921 -0.515 1.00 89.62 330 LYS A O 1
ATOM 2659 N N . SER A 1 331 ? 10.445 7.087 -1.902 1.00 92.88 331 SER A N 1
ATOM 2660 C CA . SER A 1 331 ? 9.339 7.673 -2.665 1.00 92.88 331 SER A CA 1
ATOM 2661 C C . SER A 1 331 ? 9.783 8.118 -4.051 1.00 92.88 331 SER A C 1
ATOM 2663 O O . SER A 1 331 ? 10.764 8.840 -4.192 1.00 92.88 331 SER A O 1
ATOM 2665 N N . LEU A 1 332 ? 8.991 7.756 -5.061 1.00 94.00 332 LEU A N 1
ATOM 2666 C CA . LEU A 1 332 ? 9.180 8.169 -6.457 1.00 94.00 332 LEU A CA 1
ATOM 2667 C C . LEU A 1 332 ? 8.273 9.338 -6.857 1.00 94.00 332 LEU A C 1
ATOM 2669 O O . LEU A 1 332 ? 8.337 9.800 -7.991 1.00 94.00 332 LEU A O 1
ATOM 2673 N N . LYS A 1 333 ? 7.419 9.834 -5.948 1.00 92.88 333 LYS A N 1
ATOM 2674 C CA . LYS A 1 333 ? 6.372 10.817 -6.282 1.00 92.88 333 LYS A CA 1
ATOM 2675 C C . LYS A 1 333 ? 6.945 12.076 -6.936 1.00 92.88 333 LYS A C 1
ATOM 2677 O O . LYS A 1 333 ? 6.416 12.525 -7.945 1.00 92.88 333 LYS A O 1
ATOM 2682 N N . ARG A 1 334 ? 8.020 12.627 -6.362 1.00 93.25 334 ARG A N 1
ATOM 2683 C CA . ARG A 1 334 ? 8.684 13.829 -6.890 1.00 93.25 334 ARG A CA 1
ATOM 2684 C C . ARG A 1 334 ? 9.361 13.549 -8.230 1.00 93.25 334 ARG A C 1
ATOM 2686 O O . ARG A 1 334 ? 9.111 14.281 -9.171 1.00 93.25 334 ARG A O 1
ATOM 2693 N N . GLY A 1 335 ? 10.130 12.462 -8.327 1.00 94.62 335 GLY A N 1
ATOM 2694 C CA . GLY A 1 335 ? 10.815 12.083 -9.566 1.00 94.62 335 GLY A CA 1
ATOM 2695 C C . GLY A 1 335 ? 9.851 11.880 -10.736 1.00 94.62 335 GLY A C 1
ATOM 2696 O O . GLY A 1 335 ? 10.062 12.449 -11.800 1.00 94.62 335 GLY A O 1
ATOM 2697 N N . ILE A 1 336 ? 8.750 11.153 -10.513 1.00 96.44 336 ILE A N 1
ATOM 2698 C CA . ILE A 1 336 ? 7.704 10.945 -11.525 1.00 96.44 336 ILE A CA 1
ATOM 2699 C C . ILE A 1 336 ? 7.066 12.275 -11.931 1.00 96.44 336 ILE A C 1
ATOM 2701 O O . ILE A 1 336 ? 6.931 12.527 -13.120 1.00 96.44 336 ILE A O 1
ATOM 2705 N N . ALA A 1 337 ? 6.697 13.131 -10.971 1.00 95.12 337 ALA A N 1
ATOM 2706 C CA . ALA A 1 337 ? 6.089 14.425 -11.280 1.00 95.12 337 ALA A CA 1
ATOM 2707 C C . ALA A 1 337 ? 7.036 15.325 -12.090 1.00 95.12 337 ALA A C 1
ATOM 2709 O O . ALA A 1 337 ? 6.618 15.931 -13.069 1.00 95.12 337 ALA A O 1
ATOM 2710 N N . THR A 1 338 ? 8.320 15.373 -11.727 1.00 95.94 338 THR A N 1
ATOM 2711 C CA . THR A 1 338 ? 9.329 16.137 -12.469 1.00 95.94 338 THR A CA 1
ATOM 2712 C C . THR A 1 338 ? 9.524 15.596 -13.884 1.00 95.94 338 THR A C 1
ATOM 2714 O O . THR A 1 338 ? 9.533 16.380 -14.827 1.00 95.94 338 THR A O 1
ATOM 2717 N N . ALA A 1 339 ? 9.647 14.276 -14.056 1.00 96.81 339 ALA A N 1
ATOM 2718 C CA . ALA A 1 339 ? 9.800 13.673 -15.381 1.00 96.81 339 ALA A CA 1
ATOM 2719 C C . ALA A 1 339 ? 8.553 13.880 -16.253 1.00 96.81 339 ALA A C 1
ATOM 2721 O O . ALA A 1 339 ? 8.680 14.229 -17.420 1.00 96.81 339 ALA A O 1
ATOM 2722 N N . ALA A 1 340 ? 7.358 13.738 -15.677 1.00 96.50 340 ALA A N 1
ATOM 2723 C CA . ALA A 1 340 ? 6.099 13.972 -16.374 1.00 96.50 340 ALA A CA 1
ATOM 2724 C C . ALA A 1 340 ? 5.939 15.435 -16.814 1.00 96.50 340 ALA A C 1
ATOM 2726 O O . ALA A 1 340 ? 5.574 15.684 -17.957 1.00 96.50 340 ALA A O 1
ATOM 2727 N N . ASN A 1 341 ? 6.290 16.396 -15.952 1.00 96.44 341 ASN A N 1
ATOM 2728 C CA . ASN A 1 341 ? 6.275 17.817 -16.305 1.00 96.44 341 ASN A CA 1
ATOM 2729 C C . ASN A 1 341 ? 7.271 18.135 -17.429 1.00 96.44 341 ASN A C 1
ATOM 2731 O O . ASN A 1 341 ? 6.919 18.826 -18.375 1.00 96.44 341 ASN A O 1
ATOM 2735 N N . ASN A 1 342 ? 8.495 17.603 -17.352 1.00 96.56 342 ASN A N 1
ATOM 2736 C CA . ASN A 1 342 ? 9.511 17.798 -18.392 1.00 96.56 342 ASN A CA 1
ATOM 2737 C C . ASN A 1 342 ? 9.114 17.159 -19.730 1.00 96.56 342 ASN A C 1
ATOM 2739 O O . ASN A 1 342 ? 9.548 17.618 -20.780 1.00 96.56 342 ASN A O 1
ATOM 2743 N N . ALA A 1 343 ? 8.319 16.092 -19.681 1.00 96.62 343 ALA A N 1
ATOM 2744 C CA . ALA A 1 343 ? 7.788 15.413 -20.851 1.00 96.62 343 ALA A CA 1
ATOM 2745 C C . ALA A 1 343 ? 6.489 16.044 -21.379 1.00 96.62 343 ALA A C 1
ATOM 2747 O O . ALA A 1 343 ? 5.973 15.542 -22.369 1.00 96.62 343 ALA A O 1
ATOM 2748 N N . ASP A 1 344 ? 5.946 17.081 -20.729 1.00 96.62 344 ASP A N 1
ATOM 2749 C CA . ASP A 1 344 ? 4.610 17.638 -20.984 1.00 96.62 344 ASP A CA 1
ATOM 2750 C C . ASP A 1 344 ? 3.505 16.561 -21.005 1.00 96.62 344 ASP A C 1
ATOM 2752 O O . ASP A 1 344 ? 2.724 16.418 -21.948 1.00 96.62 344 ASP A O 1
ATOM 2756 N N . VAL A 1 345 ? 3.477 15.729 -19.957 1.00 96.12 345 VAL A N 1
ATOM 2757 C CA . VAL A 1 345 ? 2.439 14.712 -19.744 1.00 96.12 345 VAL A CA 1
ATOM 2758 C C . VAL A 1 345 ? 1.762 14.945 -18.399 1.00 96.12 345 VAL A C 1
ATOM 2760 O O . VAL A 1 345 ? 2.383 14.884 -17.338 1.00 96.12 345 VAL A O 1
ATOM 2763 N N . LYS A 1 346 ? 0.453 15.194 -18.433 1.00 93.12 346 LYS A N 1
ATOM 2764 C CA . LYS A 1 346 ? -0.347 15.502 -17.240 1.00 93.12 346 LYS A CA 1
ATOM 2765 C C . LYS A 1 346 ? -0.887 14.242 -16.559 1.00 93.12 346 LYS A C 1
ATOM 2767 O O . LYS A 1 346 ? -0.998 13.172 -17.161 1.00 93.12 346 LYS A O 1
ATOM 2772 N N . ASP A 1 347 ? -1.234 14.402 -15.280 1.00 91.56 347 ASP A N 1
ATOM 2773 C CA . ASP A 1 347 ? -1.894 13.395 -14.436 1.00 91.56 347 ASP A CA 1
ATOM 2774 C C . ASP A 1 347 ? -1.141 12.063 -14.287 1.00 91.56 347 ASP A C 1
ATOM 2776 O O . ASP A 1 347 ? -1.742 10.998 -14.144 1.00 91.56 347 ASP A O 1
ATOM 2780 N N . VAL A 1 348 ? 0.192 12.107 -14.255 1.00 94.56 348 VAL A N 1
ATOM 2781 C CA . VAL A 1 348 ? 1.024 10.905 -14.114 1.00 94.56 348 VAL A CA 1
ATOM 2782 C C . VAL A 1 348 ? 1.304 10.593 -12.645 1.00 94.56 348 VAL A C 1
ATOM 2784 O O . VAL A 1 348 ? 1.707 11.440 -11.849 1.00 94.56 348 VAL A O 1
ATOM 2787 N N . SER A 1 349 ? 1.134 9.326 -12.271 1.00 93.81 349 SER A N 1
ATOM 2788 C CA . SER A 1 349 ? 1.538 8.804 -10.965 1.00 93.81 349 SER A CA 1
ATOM 2789 C C . SER A 1 349 ? 2.047 7.370 -11.089 1.00 93.81 349 SER A C 1
ATOM 2791 O O . SER A 1 349 ? 1.838 6.711 -12.103 1.00 93.81 349 SER A O 1
ATOM 2793 N N . ALA A 1 350 ? 2.652 6.835 -10.026 1.00 93.38 350 ALA A N 1
ATOM 2794 C CA . ALA A 1 350 ? 3.079 5.434 -10.005 1.00 93.38 350 ALA A CA 1
ATOM 2795 C C . ALA A 1 350 ? 1.923 4.448 -10.283 1.00 93.38 350 ALA A C 1
ATOM 2797 O O . ALA A 1 350 ? 2.118 3.404 -10.901 1.00 93.38 350 ALA A O 1
ATOM 2798 N N . HIS A 1 351 ? 0.700 4.789 -9.860 1.00 92.25 351 HIS A N 1
ATOM 2799 C CA . HIS A 1 351 ? -0.480 3.972 -10.143 1.00 92.25 351 HIS A CA 1
ATOM 2800 C C . HIS A 1 351 ? -0.863 4.002 -11.629 1.00 92.25 351 HIS A C 1
ATOM 2802 O O . HIS A 1 351 ? -1.340 2.997 -12.151 1.00 92.25 351 HIS A O 1
ATOM 2808 N N . VAL A 1 352 ? -0.634 5.125 -12.315 1.00 95.62 352 VAL A N 1
ATOM 2809 C CA . VAL A 1 352 ? -0.920 5.261 -13.750 1.00 95.62 352 VAL A CA 1
ATOM 2810 C C . VAL A 1 352 ? -0.045 4.316 -14.564 1.00 95.62 352 VAL A C 1
ATOM 2812 O O . VAL A 1 352 ? -0.574 3.655 -15.446 1.00 95.62 352 VAL A O 1
ATOM 2815 N N . PHE A 1 353 ? 1.237 4.133 -14.227 1.00 96.38 353 PHE A N 1
ATOM 2816 C CA . PHE A 1 353 ? 2.082 3.139 -14.909 1.00 96.38 353 PHE A CA 1
ATOM 2817 C C . PHE A 1 353 ? 1.556 1.707 -14.750 1.00 96.38 353 PHE A C 1
ATOM 2819 O O . PHE A 1 353 ? 1.475 0.967 -15.726 1.00 96.38 353 PHE A O 1
ATOM 2826 N N . ARG A 1 354 ? 1.129 1.324 -13.540 1.00 94.06 354 ARG A N 1
ATOM 2827 C CA . ARG A 1 354 ? 0.513 0.007 -13.306 1.00 94.06 354 ARG A CA 1
ATOM 2828 C C . ARG A 1 354 ? -0.781 -0.173 -14.102 1.00 94.06 354 ARG A C 1
ATOM 2830 O O . ARG A 1 354 ? -1.001 -1.240 -14.666 1.00 94.06 354 ARG A O 1
ATOM 2837 N N . HIS A 1 355 ? -1.637 0.846 -14.119 1.00 94.56 355 HIS A N 1
ATOM 2838 C CA . HIS A 1 355 ? -2.877 0.824 -14.892 1.00 94.56 355 HIS A CA 1
ATOM 2839 C C . HIS A 1 355 ? -2.587 0.742 -16.397 1.00 94.56 355 HIS A C 1
ATOM 2841 O O . HIS A 1 355 ? -3.178 -0.081 -17.080 1.00 94.56 355 HIS A O 1
ATOM 2847 N N . THR A 1 356 ? -1.601 1.501 -16.876 1.00 97.00 356 THR A N 1
ATOM 2848 C CA . THR A 1 356 ? -1.119 1.486 -18.265 1.00 97.00 356 THR A CA 1
ATOM 2849 C C . THR A 1 356 ? -0.660 0.100 -18.691 1.00 97.00 356 THR A C 1
ATOM 2851 O O . THR A 1 356 ? -1.123 -0.402 -19.706 1.00 97.00 356 THR A O 1
ATOM 2854 N N . ALA A 1 357 ? 0.182 -0.563 -17.893 1.00 96.12 357 ALA A N 1
ATOM 2855 C CA . ALA A 1 357 ? 0.637 -1.915 -18.204 1.00 96.12 357 ALA A CA 1
ATOM 2856 C C . ALA A 1 357 ? -0.537 -2.901 -18.348 1.00 96.12 357 ALA A C 1
ATOM 2858 O O . ALA A 1 357 ? -0.549 -3.724 -19.257 1.00 96.12 357 ALA A O 1
ATOM 2859 N N . ALA A 1 358 ? -1.543 -2.799 -17.475 1.00 95.50 358 ALA A N 1
ATOM 2860 C CA . ALA A 1 358 ? -2.744 -3.630 -17.538 1.00 95.50 358 ALA A CA 1
ATOM 2861 C C . ALA A 1 358 ? -3.635 -3.321 -18.750 1.00 95.50 358 ALA A C 1
ATOM 2863 O O . ALA A 1 358 ? -4.157 -4.252 -19.357 1.00 95.50 358 ALA A O 1
ATOM 2864 N N . VAL A 1 359 ? -3.778 -2.043 -19.117 1.00 96.44 359 VAL A N 1
ATOM 2865 C CA . VAL A 1 359 ? -4.483 -1.631 -20.339 1.00 96.44 359 VAL A CA 1
ATOM 2866 C C . VAL A 1 359 ? -3.774 -2.188 -21.571 1.00 96.44 359 VAL A C 1
ATOM 2868 O O . VAL A 1 359 ? -4.418 -2.863 -22.360 1.00 96.44 359 VAL A O 1
ATOM 2871 N N . TRP A 1 360 ? -2.451 -2.043 -21.684 1.00 96.94 360 TRP A N 1
ATOM 2872 C CA . TRP A 1 360 ? -1.696 -2.584 -22.822 1.00 96.94 360 TRP A CA 1
ATOM 2873 C C . TRP A 1 360 ? -1.780 -4.110 -22.933 1.00 96.94 360 TRP A C 1
ATOM 2875 O O . TRP A 1 360 ? -1.817 -4.640 -24.040 1.00 96.94 360 TRP A O 1
ATOM 2885 N N . MET A 1 361 ? -1.816 -4.832 -21.807 1.00 96.19 361 MET A N 1
ATOM 2886 C CA . MET A 1 361 ? -2.065 -6.279 -21.824 1.00 96.19 361 MET A CA 1
ATOM 2887 C C . MET A 1 361 ? -3.472 -6.603 -22.343 1.00 96.19 361 MET A C 1
ATOM 2889 O O . MET A 1 361 ? -3.632 -7.524 -23.139 1.00 96.19 361 MET A O 1
ATOM 2893 N N . ALA A 1 362 ? -4.487 -5.845 -21.919 1.00 96.50 362 ALA A N 1
ATOM 2894 C CA . ALA A 1 362 ? -5.856 -6.027 -22.391 1.00 96.50 362 ALA A CA 1
ATOM 2895 C C . ALA A 1 362 ? -5.993 -5.712 -23.891 1.00 96.50 362 ALA A C 1
ATOM 2897 O O . ALA A 1 362 ? -6.605 -6.494 -24.614 1.00 96.50 362 ALA A O 1
ATOM 2898 N N . GLU A 1 363 ? -5.377 -4.625 -24.362 1.00 95.50 363 GLU A N 1
ATOM 2899 C CA . GLU A 1 363 ? -5.310 -4.240 -25.781 1.00 95.50 363 GLU A CA 1
ATOM 2900 C C . GLU A 1 363 ? -4.616 -5.305 -26.638 1.00 95.50 363 GLU A C 1
ATOM 2902 O O . GLU A 1 363 ? -5.003 -5.532 -27.780 1.00 95.50 363 GLU A O 1
ATOM 2907 N N . ALA A 1 364 ? -3.627 -6.002 -26.072 1.00 95.50 364 ALA A N 1
ATOM 2908 C CA . ALA A 1 364 ? -2.952 -7.138 -26.697 1.00 95.50 364 ALA A CA 1
ATOM 2909 C C . ALA A 1 364 ? -3.752 -8.461 -26.617 1.00 95.50 364 ALA A C 1
ATOM 2911 O O . ALA A 1 364 ? -3.189 -9.530 -26.847 1.00 95.50 364 ALA A O 1
ATOM 2912 N N . SER A 1 365 ? -5.041 -8.406 -26.262 1.00 94.50 365 SER A N 1
ATOM 2913 C CA . SER A 1 365 ? -5.942 -9.557 -26.077 1.00 94.50 365 SER A CA 1
ATOM 2914 C C . SER A 1 365 ? -5.459 -10.612 -25.070 1.00 94.50 365 SER A C 1
ATOM 2916 O O . SER A 1 365 ? -5.858 -11.774 -25.149 1.00 94.50 365 SER A O 1
ATOM 2918 N N . VAL A 1 366 ? -4.636 -10.238 -24.083 1.00 95.50 366 VAL A N 1
ATOM 2919 C CA . VAL A 1 366 ? -4.239 -11.175 -23.019 1.00 95.50 366 VAL A CA 1
ATOM 2920 C C . VAL A 1 366 ? -5.471 -11.553 -22.177 1.00 95.50 366 VAL A C 1
ATOM 2922 O O . VAL A 1 366 ? -6.232 -10.660 -21.779 1.00 95.50 366 VAL A O 1
ATOM 2925 N N . PRO A 1 367 ? -5.687 -12.846 -21.852 1.00 94.69 367 PRO A N 1
ATOM 2926 C CA . PRO A 1 367 ? -6.822 -13.270 -21.034 1.00 94.69 367 PRO A CA 1
ATOM 2927 C C . PRO A 1 367 ? -6.887 -12.557 -19.676 1.00 94.69 367 PRO A C 1
ATOM 2929 O O . PRO A 1 367 ? -5.881 -12.386 -18.984 1.00 94.69 367 PRO A O 1
ATOM 2932 N N . MET A 1 368 ? -8.090 -12.162 -19.246 1.00 93.81 368 MET A N 1
ATOM 2933 C CA . MET A 1 368 ? -8.287 -11.381 -18.012 1.00 93.81 368 MET A CA 1
ATOM 2934 C C . MET A 1 368 ? -7.815 -12.126 -16.760 1.00 93.81 368 MET A C 1
ATOM 2936 O O . MET A 1 368 ? -7.384 -11.507 -15.786 1.00 93.81 368 MET A O 1
ATOM 2940 N N . GLU A 1 369 ? -7.888 -13.452 -16.779 1.00 93.31 369 GLU A N 1
ATOM 2941 C CA . GLU A 1 369 ? -7.390 -14.346 -15.744 1.00 93.31 369 GLU A CA 1
ATOM 2942 C C . GLU A 1 369 ? -5.863 -14.239 -15.619 1.00 93.31 369 GLU A C 1
ATOM 2944 O O . GLU A 1 369 ? -5.353 -14.120 -14.502 1.00 93.31 369 GLU A O 1
ATOM 2949 N N . GLU A 1 370 ? -5.144 -14.189 -16.741 1.00 93.88 370 GLU A N 1
ATOM 2950 C CA . GLU A 1 370 ? -3.689 -14.006 -16.779 1.00 93.88 370 GLU A CA 1
ATOM 2951 C C . GLU A 1 370 ? -3.300 -12.600 -16.323 1.00 93.88 370 GLU A C 1
ATOM 2953 O O . GLU A 1 370 ? -2.468 -12.459 -15.426 1.00 93.88 370 GLU A O 1
ATOM 2958 N N . ILE A 1 371 ? -3.976 -11.558 -16.825 1.00 94.44 371 ILE A N 1
ATOM 2959 C CA . ILE A 1 371 ? -3.767 -10.172 -16.367 1.00 94.44 371 ILE A CA 1
ATOM 2960 C C . ILE A 1 371 ? -4.008 -10.073 -14.853 1.00 94.44 371 ILE A C 1
ATOM 2962 O O . ILE A 1 371 ? -3.250 -9.431 -14.122 1.00 94.44 371 ILE A O 1
ATOM 2966 N N . SER A 1 372 ? -5.053 -10.732 -14.347 1.00 92.25 372 SER A N 1
ATOM 2967 C CA . SER A 1 372 ? -5.380 -10.758 -12.922 1.00 92.25 372 SER A CA 1
ATOM 2968 C C . SER A 1 372 ? -4.275 -11.409 -12.091 1.00 92.25 372 SER A C 1
ATOM 2970 O O . SER A 1 372 ? -3.935 -10.892 -11.022 1.00 92.25 372 SER A O 1
ATOM 2972 N N . GLN A 1 373 ? -3.708 -12.519 -12.566 1.00 90.25 373 GLN A N 1
ATOM 2973 C CA . GLN A 1 373 ? -2.583 -13.192 -11.916 1.00 90.25 373 GLN A CA 1
ATOM 2974 C C . GLN A 1 373 ? -1.317 -12.331 -11.960 1.00 90.25 373 GLN A C 1
ATOM 2976 O O . GLN A 1 373 ? -0.684 -12.143 -10.920 1.00 90.25 373 GLN A O 1
ATOM 2981 N N . TYR A 1 374 ? -1.023 -11.716 -13.108 1.00 91.31 374 TYR A N 1
ATOM 2982 C CA . TYR A 1 374 ? 0.109 -10.810 -13.310 1.00 91.31 374 TYR A CA 1
ATOM 2983 C C . TYR A 1 374 ? 0.057 -9.610 -12.355 1.00 91.31 374 TYR A C 1
ATOM 2985 O O . TYR A 1 374 ? 1.024 -9.268 -11.675 1.00 91.31 374 TYR A O 1
ATOM 2993 N N . LEU A 1 375 ? -1.126 -9.008 -12.209 1.00 89.81 375 LEU A N 1
ATOM 2994 C CA . LEU A 1 375 ? -1.381 -7.921 -11.265 1.00 89.81 375 LEU A CA 1
ATOM 2995 C C . LEU A 1 375 ? -1.449 -8.398 -9.803 1.00 89.81 375 LEU A C 1
ATOM 2997 O O . LEU A 1 375 ? -1.381 -7.574 -8.881 1.00 89.81 375 LEU A O 1
ATOM 3001 N N . GLY A 1 376 ? -1.608 -9.697 -9.559 1.00 87.31 376 GLY A N 1
ATOM 3002 C CA . GLY A 1 376 ? -1.811 -10.268 -8.232 1.00 87.31 376 GLY A CA 1
ATOM 3003 C C . GLY A 1 376 ? -3.162 -9.888 -7.608 1.00 87.31 376 GLY A C 1
ATOM 3004 O O . GLY A 1 376 ? -3.263 -9.639 -6.403 1.00 87.31 376 GLY A O 1
ATOM 3005 N N . HIS A 1 377 ? -4.222 -9.770 -8.401 1.00 85.62 377 HIS A N 1
ATOM 3006 C CA . HIS A 1 377 ? -5.561 -9.552 -7.860 1.00 85.62 377 HIS A CA 1
ATOM 3007 C C . HIS A 1 377 ? -6.115 -10.847 -7.257 1.00 85.62 377 HIS A C 1
ATOM 3009 O O . HIS A 1 377 ? -6.023 -11.918 -7.843 1.00 85.62 377 HIS A O 1
ATOM 3015 N N . SER A 1 378 ? -6.718 -10.749 -6.067 1.00 82.38 378 SER A N 1
ATOM 3016 C CA . SER A 1 378 ? -7.338 -11.904 -5.401 1.00 82.38 378 SER A CA 1
ATOM 3017 C C . SER A 1 378 ? -8.694 -12.293 -5.992 1.00 82.38 378 SER A C 1
ATOM 3019 O O . SER A 1 378 ? -9.262 -13.295 -5.583 1.00 82.38 378 SER A O 1
ATOM 3021 N N . ASN A 1 379 ? -9.253 -11.455 -6.864 1.00 85.19 379 ASN A N 1
ATOM 3022 C CA . ASN A 1 379 ? -10.520 -11.690 -7.537 1.00 85.19 379 ASN A CA 1
ATOM 3023 C C . ASN A 1 379 ? -10.415 -11.151 -8.970 1.00 85.19 379 ASN A C 1
ATOM 3025 O O . ASN A 1 379 ? -10.169 -9.956 -9.153 1.00 85.19 379 ASN A O 1
ATOM 3029 N N . VAL A 1 380 ? -10.616 -12.035 -9.949 1.00 90.31 380 VAL A N 1
ATOM 3030 C CA . VAL A 1 380 ? -10.562 -11.727 -11.386 1.00 90.31 380 VAL A CA 1
ATOM 3031 C C . VAL A 1 380 ? -11.632 -10.712 -11.784 1.00 90.31 380 VAL A C 1
ATOM 3033 O O . VAL A 1 380 ? -11.373 -9.872 -12.640 1.00 90.31 380 VAL A O 1
ATOM 3036 N N . GLU A 1 381 ? -12.783 -10.685 -11.107 1.00 90.69 381 GLU A N 1
ATOM 3037 C CA . GLU A 1 381 ? -13.862 -9.730 -11.395 1.00 90.69 381 GLU A CA 1
ATOM 3038 C C . GLU A 1 381 ? -13.426 -8.270 -11.247 1.00 90.69 381 GLU A C 1
ATOM 3040 O O . GLU A 1 381 ? -13.924 -7.393 -11.950 1.00 90.69 381 GLU A O 1
ATOM 3045 N N . ILE A 1 382 ? -12.455 -7.991 -10.369 1.00 87.50 382 ILE A N 1
ATOM 3046 C CA . ILE A 1 382 ? -11.881 -6.646 -10.240 1.00 87.50 382 ILE A CA 1
ATOM 3047 C C . ILE A 1 382 ? -11.139 -6.276 -11.527 1.00 87.50 382 ILE A C 1
ATOM 3049 O O . ILE A 1 382 ? -11.296 -5.169 -12.032 1.00 87.50 382 ILE A O 1
ATOM 3053 N N . THR A 1 383 ? -10.346 -7.205 -12.059 1.00 90.69 383 THR A N 1
ATOM 3054 C CA . THR A 1 383 ? -9.611 -7.033 -13.316 1.00 90.69 383 THR A CA 1
ATOM 3055 C C . THR A 1 383 ? -10.582 -6.876 -14.479 1.00 90.69 383 THR A C 1
ATOM 3057 O O . THR A 1 383 ? -10.488 -5.901 -15.216 1.00 90.69 383 THR A O 1
ATOM 3060 N N . ARG A 1 384 ? -11.565 -7.775 -14.594 1.00 91.44 384 ARG A N 1
ATOM 3061 C CA . ARG A 1 384 ? -12.561 -7.770 -15.670 1.00 91.44 384 ARG A CA 1
ATOM 3062 C C . ARG A 1 384 ? -13.360 -6.467 -15.696 1.00 91.44 384 ARG A C 1
ATOM 3064 O O . ARG A 1 384 ? -13.445 -5.836 -16.741 1.00 91.44 384 ARG A O 1
ATOM 3071 N N . ARG A 1 385 ? -13.861 -6.006 -14.544 1.00 90.12 385 ARG A N 1
ATOM 3072 C CA . ARG A 1 385 ? -14.618 -4.745 -14.438 1.00 90.12 385 ARG A CA 1
ATOM 3073 C C . ARG A 1 385 ? -13.832 -3.527 -14.925 1.00 90.12 385 ARG A C 1
ATOM 3075 O O . ARG A 1 385 ? -14.428 -2.609 -15.471 1.00 90.12 385 ARG A O 1
ATOM 3082 N N . VAL A 1 386 ? -12.524 -3.497 -14.676 1.00 89.94 386 VAL A N 1
ATOM 3083 C CA . VAL A 1 386 ? -11.682 -2.331 -14.977 1.00 89.94 386 VAL A CA 1
ATOM 3084 C C . VAL A 1 386 ? -11.105 -2.398 -16.391 1.00 89.94 386 VAL A C 1
ATOM 3086 O O . VAL A 1 386 ? -11.060 -1.377 -17.068 1.00 89.94 386 VAL A O 1
ATOM 3089 N N . TYR A 1 387 ? -10.667 -3.578 -16.839 1.00 92.88 387 TYR A N 1
ATOM 3090 C CA . TYR A 1 387 ? -9.837 -3.710 -18.039 1.00 92.88 387 TYR A CA 1
ATOM 3091 C C . TYR A 1 387 ? -10.528 -4.358 -19.238 1.00 92.88 387 TYR A C 1
ATOM 3093 O O . TYR A 1 387 ? -10.048 -4.177 -20.353 1.00 92.88 387 TYR A O 1
ATOM 3101 N N . ALA A 1 388 ? -11.647 -5.073 -19.058 1.00 89.81 388 ALA A N 1
ATOM 3102 C CA . ALA A 1 388 ? -12.255 -5.819 -20.162 1.00 89.81 388 ALA A CA 1
ATOM 3103 C C . ALA A 1 388 ? -12.605 -4.918 -21.353 1.00 89.81 388 ALA A C 1
ATOM 3105 O O . ALA A 1 388 ? -12.349 -5.305 -22.483 1.00 89.81 388 ALA A O 1
ATOM 3106 N N . ARG A 1 389 ? -13.076 -3.691 -21.103 1.00 91.25 389 ARG A N 1
ATOM 3107 C CA . ARG A 1 389 ? -13.429 -2.710 -22.144 1.00 91.25 389 ARG A CA 1
ATOM 3108 C C . ARG A 1 389 ? -12.296 -2.324 -23.105 1.00 91.25 389 ARG A C 1
ATOM 3110 O O . ARG A 1 389 ? -12.595 -1.807 -24.170 1.00 91.25 389 ARG A O 1
ATOM 3117 N N . TYR A 1 390 ? -11.031 -2.530 -22.730 1.00 92.19 390 TYR A N 1
ATOM 3118 C CA . TYR A 1 390 ? -9.880 -2.226 -23.592 1.00 92.19 390 TYR A CA 1
ATOM 3119 C C . TYR A 1 390 ? -9.508 -3.387 -24.513 1.00 92.19 390 TYR A C 1
ATOM 3121 O O . TYR A 1 390 ? -8.718 -3.209 -25.433 1.00 92.19 390 TYR A O 1
ATOM 3129 N N . SER A 1 391 ? -10.048 -4.584 -24.267 1.00 91.38 391 SER A N 1
ATOM 3130 C CA . SER A 1 391 ? -9.765 -5.728 -25.122 1.00 91.38 391 SER A CA 1
ATOM 3131 C C . SER A 1 391 ? -10.501 -5.595 -26.458 1.00 91.38 391 SER A C 1
ATOM 3133 O O . SER A 1 391 ? -11.720 -5.413 -26.450 1.00 91.38 391 SER A O 1
ATOM 3135 N N . PRO A 1 392 ? -9.818 -5.765 -27.606 1.00 87.25 392 PRO A N 1
ATOM 3136 C CA . PRO A 1 392 ? -10.454 -5.753 -28.927 1.00 87.25 392 PRO A CA 1
ATOM 3137 C C . PRO A 1 392 ? -11.507 -6.851 -29.123 1.00 87.25 392 PRO A C 1
ATOM 3139 O O . PRO A 1 392 ? -12.330 -6.776 -30.041 1.00 87.25 392 PRO A O 1
ATOM 3142 N N . ASP A 1 393 ? -11.457 -7.896 -28.298 1.00 84.44 393 ASP A N 1
ATOM 3143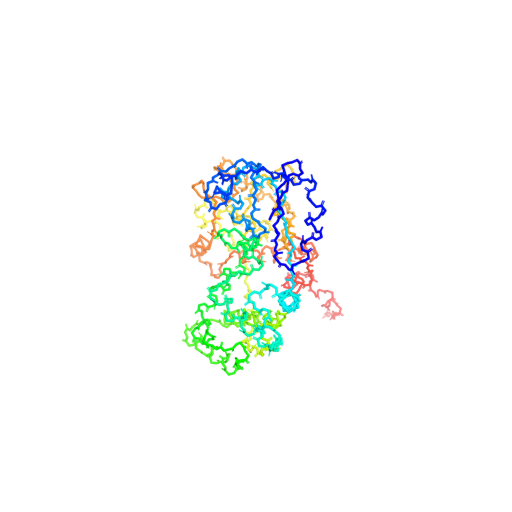 C CA . ASP A 1 393 ? -12.391 -9.020 -28.321 1.00 84.44 393 ASP A CA 1
ATOM 3144 C C . ASP A 1 393 ? -13.599 -8.788 -27.405 1.00 84.44 393 ASP A C 1
ATOM 3146 O O . ASP A 1 393 ? -14.594 -9.522 -27.466 1.00 84.44 393 ASP A O 1
ATOM 3150 N N . HIS A 1 394 ? -13.552 -7.748 -26.567 1.00 84.50 394 HIS A N 1
ATOM 3151 C CA . HIS A 1 394 ? -14.643 -7.403 -25.674 1.00 84.50 394 HIS A CA 1
ATOM 3152 C C . HIS A 1 394 ? -15.894 -7.048 -26.468 1.00 84.50 394 HIS A C 1
ATOM 3154 O O . HIS A 1 394 ? -15.871 -6.200 -27.352 1.00 84.50 394 HIS A O 1
ATOM 3160 N N . LEU A 1 395 ? -16.998 -7.734 -26.162 1.00 85.06 395 LEU A N 1
ATOM 3161 C CA . LEU A 1 395 ? -18.282 -7.598 -26.856 1.00 85.06 395 LEU A CA 1
ATOM 3162 C C . LEU A 1 395 ? -18.240 -7.899 -28.366 1.00 85.06 395 LEU A C 1
ATOM 3164 O O . LEU A 1 395 ? -19.282 -7.811 -29.006 1.00 85.06 395 LEU A O 1
ATOM 3168 N N . ARG A 1 396 ? -17.117 -8.359 -28.939 1.00 84.56 396 ARG A N 1
ATOM 3169 C CA . ARG A 1 396 ? -17.020 -8.695 -30.371 1.00 84.56 396 ARG A CA 1
ATOM 3170 C C . ARG A 1 396 ? -18.024 -9.773 -30.774 1.00 84.56 396 ARG A C 1
ATOM 3172 O O . ARG A 1 396 ? -18.673 -9.656 -31.809 1.00 84.56 396 ARG A O 1
ATOM 3179 N N . LYS A 1 397 ? -18.203 -10.794 -29.926 1.00 81.69 397 LYS A N 1
ATOM 3180 C CA . LYS A 1 397 ? -19.234 -11.830 -30.117 1.00 81.69 397 LYS A CA 1
ATOM 3181 C C . LYS A 1 397 ? -20.652 -11.254 -30.068 1.00 81.69 397 LYS A C 1
ATOM 3183 O O . LYS A 1 397 ? -21.478 -11.642 -30.881 1.00 81.69 397 LYS A O 1
ATOM 3188 N N . ALA A 1 398 ? -20.916 -10.323 -29.149 1.00 84.94 398 ALA A N 1
ATOM 3189 C CA . ALA A 1 398 ? -22.216 -9.662 -29.040 1.00 84.94 398 ALA A CA 1
ATOM 3190 C C . ALA A 1 398 ? -22.499 -8.780 -30.266 1.00 84.94 398 ALA A C 1
ATOM 3192 O O . ALA A 1 398 ? -23.595 -8.836 -30.807 1.00 84.94 398 ALA A O 1
ATOM 3193 N N . ALA A 1 399 ? -21.498 -8.036 -30.747 1.00 87.19 399 ALA A N 1
ATOM 3194 C CA . ALA A 1 399 ? -21.597 -7.258 -31.978 1.00 87.19 399 ALA A CA 1
ATOM 3195 C C . ALA A 1 399 ? -21.848 -8.160 -33.198 1.00 87.19 399 ALA A C 1
ATOM 3197 O O . ALA A 1 399 ? -22.765 -7.907 -33.970 1.00 87.19 399 ALA A O 1
ATOM 3198 N N . SER A 1 400 ? -21.092 -9.257 -33.322 1.00 86.88 400 SER A N 1
ATOM 3199 C CA . SER A 1 400 ? -21.211 -10.194 -34.451 1.00 86.88 400 SER A CA 1
ATOM 3200 C C . SER A 1 400 ? -22.567 -10.907 -34.499 1.00 86.88 400 SER A C 1
ATOM 3202 O O . SER A 1 400 ? -23.036 -11.245 -35.581 1.00 86.88 400 SER A O 1
ATOM 3204 N N . ALA A 1 401 ? -23.210 -11.130 -33.347 1.00 87.75 401 ALA A N 1
ATOM 3205 C CA . ALA A 1 401 ? -24.548 -11.722 -33.273 1.00 87.75 401 ALA A CA 1
ATOM 3206 C C . ALA A 1 401 ? -25.644 -10.821 -33.874 1.00 87.75 401 ALA A C 1
ATOM 3208 O O . ALA A 1 401 ? -26.704 -11.320 -34.238 1.00 87.75 401 ALA A O 1
ATOM 3209 N N . SER A 1 402 ? -25.376 -9.519 -34.002 1.00 85.12 402 SER A N 1
ATOM 3210 C CA . SER A 1 402 ? -26.297 -8.523 -34.558 1.00 85.12 402 SER A CA 1
ATOM 3211 C C . SER A 1 402 ? -25.955 -8.134 -36.004 1.00 85.12 402 SER A C 1
ATOM 3213 O O . SER A 1 402 ? -26.435 -7.110 -36.487 1.00 85.12 402 SER A O 1
ATOM 3215 N N . ASN A 1 403 ? -25.111 -8.909 -36.697 1.00 83.88 403 ASN A N 1
ATOM 3216 C CA . ASN A 1 403 ? -24.727 -8.615 -38.076 1.00 83.88 403 ASN A CA 1
ATOM 3217 C C . ASN A 1 403 ? -25.915 -8.782 -39.038 1.00 83.88 403 ASN A C 1
ATOM 3219 O O . ASN A 1 403 ? -26.498 -9.860 -39.143 1.00 83.88 403 ASN A O 1
ATOM 3223 N N . LEU A 1 404 ? -26.208 -7.728 -39.799 1.00 83.75 404 LEU A N 1
ATOM 3224 C CA . LEU A 1 404 ? -27.047 -7.765 -40.997 1.00 83.75 404 LEU A CA 1
ATOM 3225 C C . LEU A 1 404 ? -26.150 -7.700 -42.237 1.00 83.75 404 LEU A C 1
ATOM 3227 O O . LEU A 1 404 ? -25.166 -6.960 -42.251 1.00 83.75 404 LEU A O 1
ATOM 3231 N N . ALA A 1 405 ? -26.481 -8.476 -43.272 1.00 75.56 405 ALA A N 1
ATOM 3232 C CA . ALA A 1 405 ? -25.784 -8.398 -44.551 1.00 75.56 405 ALA A CA 1
ATOM 3233 C C . ALA A 1 405 ? -26.006 -7.012 -45.176 1.00 75.56 405 ALA A C 1
ATOM 3235 O O . ALA A 1 405 ? -27.145 -6.567 -45.308 1.00 75.56 405 ALA A O 1
ATOM 3236 N N . TYR A 1 406 ? -24.918 -6.337 -45.545 1.00 74.38 406 TYR A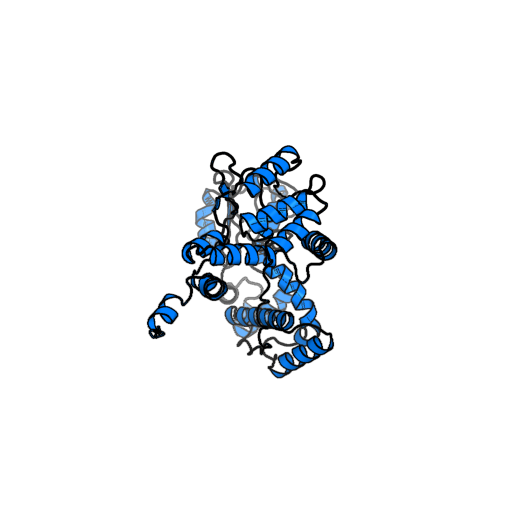 N 1
ATOM 3237 C CA . TYR A 1 406 ? -24.965 -5.109 -46.332 1.00 74.38 406 TYR A CA 1
ATOM 3238 C C . TYR A 1 406 ? -24.973 -5.506 -47.812 1.00 74.38 406 TYR A C 1
ATOM 3240 O O . TYR A 1 406 ? -24.009 -6.120 -48.272 1.00 74.38 406 TYR A O 1
ATOM 3248 N N . THR A 1 407 ? -26.084 -5.250 -48.508 1.00 65.75 407 THR A N 1
ATOM 3249 C CA . THR A 1 407 ? -26.251 -5.496 -49.954 1.00 65.75 407 THR A CA 1
ATOM 3250 C C . THR A 1 407 ? -25.735 -4.346 -50.789 1.00 65.75 407 THR A C 1
ATOM 3252 O O . THR A 1 407 ? -26.079 -3.196 -50.427 1.00 65.75 407 THR A O 1
#

InterPro domains:
  IPR002104 Integrase, catalytic domain [PF00589] (232-391)
  IPR002104 Integrase, catalytic domain [PS51898] (228-400)
  IPR011010 DNA breaking-rejoining enzyme, catalytic core [SSF56349] (151-399)
  IPR013762 Integrase-like, catalytic domain superfamily [G3DSA:1.10.443.10] (225-404)
  IPR027417 P-loop containing nucleoside triphosphate hydrolase [G3DSA:3.40.50.300] (5-161)
  IPR027417 P-loop containing nucleoside triphosphate hydrolase [SSF52540] (7-124)
  IPR050090 Bacterial tyrosine recombinase XerC/XerD complex [PTHR30349] (169-397)

Radius of gyration: 29.83 Å; chains: 1; bounding box: 53×53×104 Å

pLDDT: mean 84.26, std 13.0, range [36.56, 97.56]

Foldseek 3Di:
DFAAPPQLADEAEDPLLPCVVVCVVCVVRGQDDDDDPVLVVVQPDLDADESSRDHDNHAALQSVCSHYDVVSSVRGHYDYGDDQPVSSLVSVLVVLCVDPPRPCNVVSVPDDSVVSVVVVVVVCVVPVPDPQRSHDHPVSDPPPPPPPVVVVLVVLCVLVCVQPVPDDQVPDDQVSLVVSVVVCVVVVHDLQSSQVSLVSSQVVQVVCCVSVVDVDGYDRDGDDHDDDDDAADDPLLLVQLLVLQPDLLLNLLLLCCQQQLEQSVLQLPFFPVQQDLPQQWGQSDDPPPPDPDFFRAIGGHDPVNSVSQVVQVVPDLDRHSRDDPNHGDPDCAVSSVSSCVSSVHPDDDSNNSSLNSLLVCQLVVPDLVVSCNSRRPPDSVVSCVNRNVSHPCRCVVVVVVPDDDDD